Protein 4NOC (pdb70)

Radius of gyration: 31.28 Å; Cα contacts (8 Å, |Δi|>4): 1002; chains: 4; bounding box: 80×84×79 Å

InterPro domains:
  IPR000644 CBS domain [PF00571] (6-56)
  IPR000644 CBS domain [PF00571] (98-145)
  IPR000644 CBS domain [PS51371] (6-66)
  IPR000644 CBS domain [PS51371] (94-148)
  IPR000644 CBS domain [SM00116] (9-57)
  IPR000644 CBS domain [SM00116] (98-145)
  IPR04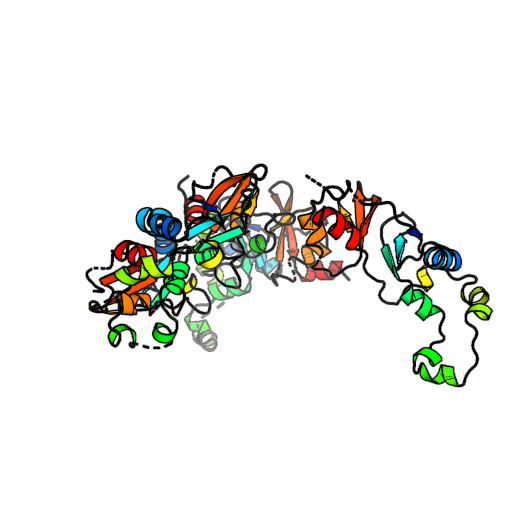6342 CBS domain superfamily [G3DSA:3.10.580.10] (1-148)
  IPR046342 CBS domain superfamily [SSF54631] (4-145)
  IPR051257 Diverse Function CBS-Domain-Containing Protein [PTHR43080] (2-146)

Sequence (564 aa):
HGEQAEQFPVVGLDSDAREAVELLASRRLPGLIVVDEKGSPHSVLPASQVVRFLVPSYVQDSLARVIDESLADQVADKLAGVTVRKLLPSQPAELPVVKHDDTVLEVAAIARLRCPLVAVVKNKEIIGAITASRLLELVVSPHHGEQAEQFPVVGLDSDAREAVELLASRRLPGLIVVDEKGSPHSVLPASQVVRFLVPSYVQDDPSLARVIDESLADQVADKLAGVTVRKLLPSQPAELPVVKHDDTVLEVAAIARLRCPLVAVVKIIGAITASRLLELVVAHGEQAEQFPVVGLDSDAREAVELLASRRLPGLIVVDEKGSPHSVLPASQVVRFLVPSYVQDDPSLARVIDESLADQVADKLAGVTVRKLLPSQPAELPVVKHDDTVLEVAAIARLRCPLVAVVKNKEIIGAITASRLLELVVSHGEQAEQFPVVGLDSDAREAVELLASRRLPGLIVVDEKGSPHSVLPASQVVRFLVPSYVQDDPSLARVIADQVADKLAGVTVRKLLPSQPAELPVVKHDDTVLEVAAIARLRCPLVAVVKNKEIIGAITASRLLELVV

CATH classification: 3.10.580.10

Solvent-accessible surface area: 29250 Å² total

B-factor: mean 51.96, std 18.09, range [19.16, 131.4]

Structure (mmCIF, N/CA/C/O backbone):
data_4NOC
#
_entry.id   4NOC
#
_cell.length_a   99.434
_cell.length_b   99.434
_cell.length_c   260.582
_cell.angle_alpha   90.00
_cell.angle_beta   90.00
_cell.angle_gamma   90.00
#
_symmetry.space_group_name_H-M   'I 41 2 2'
#
loop_
_entity.id
_entity.type
_entity.pdbx_description
1 polymer 'Putative signal transduction protein with CBS domains'
2 non-polymer 'SULFATE ION'
3 water water
#
loop_
_atom_site.group_PDB
_atom_site.id
_atom_site.type_symbol
_atom_site.label_atom_id
_atom_site.label_alt_id
_atom_site.label_comp_id
_atom_site.label_asym_id
_atom_site.label_entity_id
_atom_site.label_seq_id
_atom_site.pdbx_PDB_ins_code
_atom_site.Cartn_x
_atom_site.Cartn_y
_atom_site.Cartn_z
_atom_site.occupancy
_atom_site.B_iso_or_equiv
_atom_site.auth_seq_id
_atom_site.auth_comp_id
_atom_site.auth_asym_id
_atom_site.auth_atom_id
_atom_site.pdbx_PDB_model_num
ATOM 9 N N . HIS A 1 5 ? -30.722 -18.243 36.304 1.00 43.10 2 HIS A N 1
ATOM 10 C CA . HIS A 1 5 ? -31.046 -16.838 36.500 1.00 40.53 2 HIS A CA 1
ATOM 11 C C . HIS A 1 5 ? -30.982 -16.458 37.969 1.00 36.42 2 HIS A C 1
ATOM 12 O O . HIS A 1 5 ? -30.766 -17.317 38.819 1.00 36.77 2 HIS A O 1
ATOM 19 N N . GLY A 1 6 ? -31.146 -15.167 38.264 1.00 35.59 3 GLY A N 1
ATOM 20 C CA . GLY A 1 6 ? -31.109 -14.676 39.637 1.00 31.05 3 GLY A CA 1
ATOM 21 C C . GLY A 1 6 ? -31.999 -15.489 40.565 1.00 37.37 3 GLY A C 1
ATOM 22 O O . GLY A 1 6 ? -31.633 -15.766 41.707 1.00 32.31 3 GLY A O 1
ATOM 23 N N . GLU A 1 7 ? -33.160 -15.895 40.057 1.00 31.99 4 GLU A N 1
ATOM 24 C CA . GLU A 1 7 ? -34.092 -16.728 40.813 1.00 42.93 4 GLU A CA 1
ATOM 25 C C . GLU A 1 7 ? -33.464 -18.029 41.317 1.00 39.22 4 GLU A C 1
ATOM 26 O O . GLU A 1 7 ? -33.595 -18.376 42.485 1.00 39.62 4 GLU A O 1
ATOM 32 N N . GLN A 1 8 ? -32.790 -18.753 40.436 1.00 39.75 5 GLN A N 1
ATOM 33 C CA . GLN A 1 8 ? -32.142 -19.994 40.831 1.00 37.43 5 GLN A CA 1
ATOM 34 C C . GLN A 1 8 ? -30.889 -19.745 41.665 1.00 41.16 5 GLN A C 1
ATOM 35 O O . GLN A 1 8 ? -30.544 -20.574 42.501 1.00 41.82 5 GLN A O 1
ATOM 49 N N . ALA A 1 10 ? -30.441 -17.339 43.907 1.00 30.45 7 ALA A N 1
ATOM 50 C CA . ALA A 1 10 ? -30.744 -16.800 45.228 1.00 32.16 7 ALA A CA 1
ATOM 51 C C . ALA A 1 10 ? -30.884 -17.900 46.260 1.00 34.31 7 ALA A C 1
ATOM 52 O O . ALA A 1 10 ? -31.287 -19.021 45.944 1.00 32.56 7 ALA A O 1
ATOM 54 N N . GLU A 1 11 ? -30.559 -17.561 47.500 1.00 29.77 8 GLU A N 1
ATOM 55 C CA . GLU A 1 11 ? -30.811 -18.441 48.628 1.00 34.74 8 GLU A CA 1
ATOM 56 C C . GLU A 1 11 ? -31.708 -17.732 49.630 1.00 34.41 8 GLU A C 1
ATOM 57 O O . GLU A 1 11 ? -31.771 -16.499 49.650 1.00 28.73 8 GLU A O 1
ATOM 63 N N . GLN A 1 12 ? -32.407 -18.513 50.448 1.00 36.12 9 GLN A N 1
ATOM 64 C CA . GLN A 1 12 ? -33.299 -17.965 51.454 1.00 36.91 9 GLN A CA 1
ATOM 65 C C . GLN A 1 12 ? -32.473 -17.174 52.450 1.00 40.32 9 GLN A C 1
ATOM 66 O O . GLN A 1 12 ? -31.408 -17.635 52.853 1.00 37.40 9 GLN A O 1
ATOM 72 N N . PHE A 1 13 ? -32.960 -16.000 52.844 1.00 31.29 10 PHE A N 1
ATOM 73 C CA . PHE A 1 13 ? -32.221 -15.107 53.731 1.00 44.53 10 PHE A CA 1
ATOM 74 C C . PHE A 1 13 ? -33.238 -14.473 54.678 1.00 43.26 10 PHE A C 1
ATOM 75 O O . PHE A 1 13 ? -34.284 -14.010 54.236 1.00 43.67 10 PHE A O 1
ATOM 83 N N . PRO A 1 14 ? -32.957 -14.452 55.988 1.00 46.41 11 PRO A N 1
ATOM 84 C CA . PRO A 1 14 ? -34.003 -13.891 56.856 1.00 37.37 11 PRO A CA 1
ATOM 85 C C . PRO A 1 14 ? -34.189 -12.381 56.704 1.00 39.67 11 PRO A C 1
ATOM 86 O O . PRO A 1 14 ? -33.250 -11.596 56.483 1.00 40.09 11 PRO A O 1
ATOM 90 N N . VAL A 1 15 ? -35.450 -12.000 56.823 1.00 34.50 12 VAL A N 1
ATOM 91 C CA . VAL A 1 15 ? -35.916 -10.657 56.557 1.00 38.40 12 VAL A CA 1
ATOM 92 C C . VAL A 1 15 ? -36.600 -10.164 57.827 1.00 39.93 12 VAL A C 1
ATOM 93 O O . VAL A 1 15 ? -37.235 -10.960 58.537 1.00 41.25 12 VAL A O 1
ATOM 97 N N . VAL A 1 16 ? -36.443 -8.878 58.147 1.00 33.03 13 VAL A N 1
ATOM 98 C CA . VAL A 1 16 ? -37.207 -8.272 59.242 1.00 28.81 13 VAL A CA 1
ATOM 99 C C . VAL A 1 16 ? -37.782 -6.923 58.824 1.00 32.79 13 VAL A C 1
ATOM 100 O O . VAL A 1 16 ? -37.211 -6.239 57.960 1.00 35.18 13 VAL A O 1
ATOM 104 N N . GLY A 1 17 ? -38.903 -6.541 59.438 1.00 31.62 14 GLY A N 1
ATOM 105 C CA . GLY A 1 17 ? -39.528 -5.262 59.151 1.00 33.63 14 GLY A CA 1
ATOM 106 C C . GLY A 1 17 ? -38.829 -4.094 59.830 1.00 35.28 14 GLY A C 1
ATOM 107 O O . GLY A 1 17 ? -38.300 -4.212 60.939 1.00 33.94 14 GLY A O 1
ATOM 108 N N . LEU A 1 18 ? -38.817 -2.963 59.141 1.00 35.11 15 LEU A N 1
ATOM 109 C CA . LEU A 1 18 ? -38.297 -1.707 59.667 1.00 38.77 15 LEU A CA 1
ATOM 110 C C . LEU A 1 18 ? -38.903 -1.342 61.036 1.00 43.78 15 LEU A C 1
ATOM 111 O O . LEU A 1 18 ? -38.210 -0.837 61.929 1.00 47.75 15 LEU A O 1
ATOM 116 N N . ASP A 1 19 ? -40.191 -1.604 61.215 1.00 39.84 16 ASP A N 1
ATOM 117 C CA . ASP A 1 19 ? -40.830 -1.284 62.486 1.00 42.29 16 ASP A CA 1
ATOM 118 C C . ASP A 1 19 ? -40.874 -2.457 63.472 1.00 41.10 16 ASP A C 1
ATOM 119 O O . ASP A 1 19 ? -41.494 -2.364 64.519 1.00 43.50 16 ASP A O 1
ATOM 124 N N . SER A 1 20 ? -40.206 -3.554 63.148 1.00 37.94 17 SER A N 1
ATOM 125 C CA . SER A 1 20 ? -40.197 -4.697 64.054 1.00 42.47 17 SER A CA 1
ATOM 126 C C . SER A 1 20 ? -39.201 -4.529 65.221 1.00 42.51 17 SER A C 1
ATOM 127 O O . SER A 1 20 ? -38.324 -3.658 65.205 1.00 43.28 17 SER A O 1
ATOM 130 N N . ASP A 1 21 ? -39.369 -5.359 66.238 1.00 37.04 18 ASP A N 1
ATOM 131 C CA . ASP A 1 21 ? -38.648 -5.223 67.493 1.00 37.56 18 ASP A CA 1
ATOM 132 C C . ASP A 1 21 ? -37.125 -5.407 67.358 1.00 40.59 18 ASP A C 1
ATOM 133 O O . ASP A 1 21 ? -36.655 -6.396 66.807 1.00 33.19 18 ASP A O 1
ATOM 138 N N . ALA A 1 22 ? -36.361 -4.448 67.876 1.00 40.73 19 ALA A N 1
ATOM 139 C CA . ALA A 1 22 ? -34.897 -4.521 67.821 1.00 39.67 19 ALA A CA 1
ATOM 140 C C . ALA A 1 22 ? -34.335 -5.771 68.499 1.00 36.84 19 ALA A C 1
ATOM 141 O O . ALA A 1 22 ? -33.484 -6.453 67.921 1.00 32.79 19 ALA A O 1
ATOM 143 N N . ARG A 1 23 ? -34.794 -6.054 69.719 1.00 36.13 20 ARG A N 1
ATOM 144 C CA . ARG A 1 23 ? -34.303 -7.206 70.476 1.00 36.38 20 ARG A CA 1
ATOM 145 C C . ARG A 1 23 ? -34.452 -8.483 69.660 1.00 34.92 20 ARG A C 1
ATOM 146 O O . ARG A 1 23 ? -33.494 -9.234 69.492 1.00 40.26 20 ARG A O 1
ATOM 152 N N . GLU A 1 24 ? -35.647 -8.694 69.114 1.00 34.16 21 GLU A N 1
ATOM 153 C CA . GLU A 1 24 ? -35.924 -9.860 68.297 1.00 32.89 21 GLU A CA 1
ATOM 154 C C . GLU A 1 24 ? -34.957 -10.018 67.119 1.00 32.67 21 GLU A C 1
ATOM 155 O O . GLU A 1 24 ? -34.492 -11.126 66.826 1.00 35.37 21 GLU A O 1
ATOM 161 N N . ALA A 1 25 ? -34.661 -8.916 66.444 1.00 34.60 22 ALA A N 1
ATOM 162 C CA . ALA A 1 25 ? -33.717 -8.944 65.327 1.00 35.46 22 ALA A CA 1
ATOM 163 C C . ALA A 1 25 ? -32.322 -9.359 65.815 1.00 41.84 22 ALA A C 1
ATOM 164 O O . ALA A 1 25 ? -31.630 -10.135 65.147 1.00 29.35 22 ALA A O 1
ATOM 166 N N . VAL A 1 26 ? -31.915 -8.851 66.981 1.00 30.90 23 VAL A N 1
ATOM 167 C CA . VAL A 1 26 ? -30.621 -9.227 67.525 1.00 43.23 23 VAL A CA 1
ATOM 168 C C . VAL A 1 26 ? -30.590 -10.719 67.894 1.00 42.85 23 VAL A C 1
ATOM 169 O O . VAL A 1 26 ? -29.583 -11.401 67.657 1.00 38.86 23 VAL A O 1
ATOM 173 N N . GLU A 1 27 ? -31.690 -11.230 68.451 1.00 39.82 24 GLU A N 1
ATOM 174 C CA . GLU A 1 27 ? -31.797 -12.660 68.733 1.00 33.67 24 GLU A CA 1
ATOM 175 C C . GLU A 1 27 ? -31.584 -13.465 67.456 1.00 32.75 24 GLU A C 1
ATOM 176 O O . GLU A 1 27 ? -30.922 -14.511 67.462 1.00 34.04 24 GLU A O 1
ATOM 182 N N . LEU A 1 28 ? -32.120 -12.969 66.345 1.00 31.31 25 LEU A N 1
ATOM 183 C CA . LEU A 1 28 ? -31.967 -13.668 65.079 1.00 34.10 25 LEU A CA 1
ATOM 184 C C . LEU A 1 28 ? -30.523 -13.575 64.574 1.00 39.10 25 LEU A C 1
ATOM 185 O O . LEU A 1 28 ? -29.942 -14.582 64.140 1.00 35.33 25 LEU A O 1
ATOM 190 N N . LEU A 1 29 ? -29.944 -12.377 64.621 1.00 34.34 26 LEU A N 1
ATOM 191 C CA . LEU A 1 29 ? -28.567 -12.201 64.172 1.00 38.97 26 LEU A CA 1
ATOM 192 C C . LEU A 1 29 ? -27.628 -13.127 64.930 1.00 43.52 26 LEU A C 1
ATOM 193 O O . LEU A 1 29 ? -26.686 -13.683 64.362 1.00 43.50 26 LEU A O 1
ATOM 198 N N . ALA A 1 30 ? -27.913 -13.300 66.214 1.00 35.55 27 ALA A N 1
ATOM 199 C CA . ALA A 1 30 ? -27.044 -14.048 67.093 1.00 46.21 27 ALA A CA 1
ATOM 200 C C . ALA A 1 30 ? -27.187 -15.550 66.874 1.00 56.01 27 ALA A C 1
ATOM 201 O O . ALA A 1 30 ? -26.187 -16.272 66.789 1.00 65.06 27 ALA A O 1
ATOM 203 N N . SER A 1 31 ? -28.430 -16.017 66.785 1.00 56.42 28 SER A N 1
ATOM 204 C CA . SER A 1 31 ? -28.705 -17.450 66.727 1.00 65.81 28 SER A CA 1
ATOM 205 C C . SER A 1 31 ? -28.350 -18.029 65.376 1.00 61.86 28 SER A C 1
ATOM 206 O O . SER A 1 31 ? -27.562 -18.970 65.277 1.00 68.31 28 SER A O 1
ATOM 209 N N . ARG A 1 32 ? -28.931 -17.453 64.333 1.00 70.96 29 ARG A N 1
ATOM 210 C CA . ARG A 1 32 ? -28.649 -17.882 62.973 1.00 73.27 29 ARG A CA 1
ATOM 211 C C . ARG A 1 32 ? -27.192 -17.600 62.569 1.00 72.45 29 ARG A C 1
ATOM 212 O O . ARG A 1 32 ? -26.736 -18.059 61.518 1.00 73.15 29 ARG A O 1
ATOM 214 N N . ARG A 1 33 ? -26.474 -16.855 63.411 1.00 67.87 30 ARG A N 1
ATOM 215 C CA . ARG A 1 33 ? -25.068 -16.526 63.178 1.00 67.39 30 ARG A CA 1
ATOM 216 C C . ARG A 1 33 ? -24.863 -15.847 61.824 1.00 66.54 30 ARG A C 1
ATOM 217 O O . ARG A 1 33 ? -24.062 -16.286 60.999 1.00 68.73 30 ARG A O 1
ATOM 225 N N . LEU A 1 34 ? -25.590 -14.753 61.625 1.00 67.43 31 LEU A N 1
ATOM 226 C CA . LEU A 1 34 ? -25.619 -14.058 60.347 1.00 68.36 31 LEU A CA 1
ATOM 227 C C . LEU A 1 34 ? -24.802 -12.774 60.316 1.00 64.16 31 LEU A C 1
ATOM 228 O O . LEU A 1 34 ? -24.798 -11.997 61.281 1.00 59.30 31 LEU A O 1
ATOM 233 N N . PRO A 1 35 ? -24.139 -12.530 59.175 1.00 60.32 32 PRO A N 1
ATOM 234 C CA . PRO A 1 35 ? -23.433 -11.268 58.957 1.00 60.01 32 PRO A CA 1
ATOM 235 C C . PRO A 1 35 ? -24.441 -10.118 58.931 1.00 55.25 32 PRO A C 1
ATOM 236 O O . PRO A 1 35 ? -24.094 -9.015 59.364 1.00 52.96 32 PRO A O 1
ATOM 240 N N . GLY A 1 36 ? -25.663 -10.382 58.448 1.00 51.99 33 GLY A N 1
ATOM 241 C CA . GLY A 1 36 ? -26.694 -9.359 58.343 1.00 39.24 33 GLY A CA 1
ATOM 242 C C . GLY A 1 36 ? -28.120 -9.841 58.119 1.00 39.03 33 GLY A C 1
ATOM 243 O O . GLY A 1 36 ? -28.365 -10.981 57.726 1.00 41.64 33 GLY A O 1
ATOM 244 N N . LEU A 1 37 ? -29.074 -8.956 58.391 1.00 38.68 34 LEU A N 1
ATOM 245 C CA . LEU A 1 37 ? -30.480 -9.216 58.113 1.00 36.51 34 LEU A CA 1
ATOM 246 C C . LEU A 1 37 ? -30.904 -8.337 56.946 1.00 33.50 34 LEU A C 1
ATOM 247 O O . LEU A 1 37 ? -30.435 -7.206 56.829 1.00 36.12 34 LEU A O 1
ATOM 252 N N . ILE A 1 38 ? -31.776 -8.844 56.079 1.00 31.65 35 ILE A N 1
ATOM 253 C CA . ILE A 1 38 ? -32.406 -7.977 55.085 1.00 33.51 35 ILE A CA 1
ATOM 254 C C . ILE A 1 38 ? -33.587 -7.240 55.720 1.00 34.46 35 ILE A C 1
ATOM 255 O O . ILE A 1 38 ? -34.495 -7.854 56.276 1.00 36.36 35 ILE A O 1
ATOM 260 N N . VAL A 1 39 ? -33.555 -5.916 55.659 1.00 30.85 36 VAL A N 1
ATOM 261 C CA . VAL A 1 39 ? -34.601 -5.124 56.271 1.00 29.82 36 VAL A CA 1
ATOM 262 C C . VAL A 1 39 ? -35.580 -4.695 55.189 1.00 45.64 36 VAL A C 1
ATOM 263 O O . VAL A 1 39 ? -35.159 -4.196 54.141 1.00 3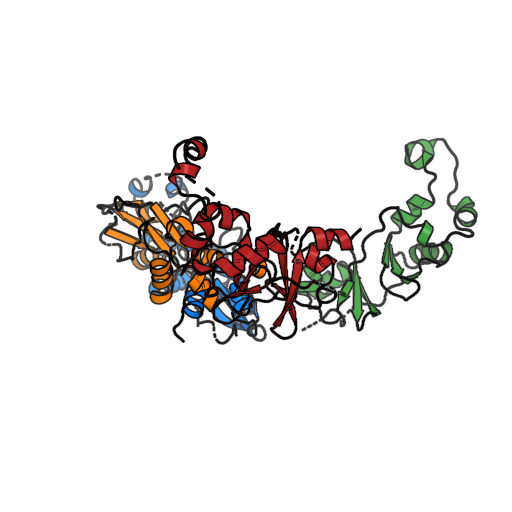1.87 36 VAL A O 1
ATOM 267 N N . VAL A 1 40 ? -36.873 -4.885 55.427 1.00 32.69 37 VAL A N 1
ATOM 268 C CA . VAL A 1 40 ? -37.866 -4.381 54.493 1.00 36.83 37 VAL A CA 1
ATOM 269 C C . VAL A 1 40 ? -38.790 -3.357 55.154 1.00 44.04 37 VAL A C 1
ATOM 270 O O . VAL A 1 40 ? -38.821 -3.238 56.387 1.00 40.59 37 VAL A O 1
ATOM 274 N N . ASP A 1 41 ? -39.547 -2.616 54.344 1.00 49.21 38 ASP A N 1
ATOM 275 C CA . ASP A 1 41 ? -40.533 -1.706 54.917 1.00 48.92 38 ASP A CA 1
ATOM 276 C C . ASP A 1 41 ? -41.868 -2.417 55.130 1.00 53.31 38 ASP A C 1
ATOM 277 O O . ASP A 1 41 ? -41.983 -3.609 54.831 1.00 52.29 38 ASP A O 1
ATOM 282 N N . GLU A 1 42 ? -42.865 -1.685 55.629 1.00 57.25 39 GLU A N 1
ATOM 283 C CA . GLU A 1 42 ? -44.161 -2.259 55.986 1.00 60.92 39 GLU A CA 1
ATOM 284 C C . GLU A 1 42 ? -44.840 -3.076 54.879 1.00 63.15 39 GLU A C 1
ATOM 285 O O . GLU A 1 42 ? -45.517 -4.070 55.161 1.00 64.12 39 GLU A O 1
ATOM 287 N N . LYS A 1 43 ? -44.677 -2.660 53.626 1.00 60.00 40 LYS A N 1
ATOM 288 C CA . LYS A 1 43 ? -45.336 -3.367 52.530 1.00 59.96 40 LYS A CA 1
ATOM 289 C C . LYS A 1 43 ? -44.466 -4.459 51.909 1.00 53.68 40 LYS A C 1
ATOM 290 O O . LYS A 1 43 ? -44.874 -5.111 50.948 1.00 54.91 40 LYS A O 1
ATOM 296 N N . GLY A 1 44 ? -43.267 -4.645 52.452 1.00 52.57 41 GLY A N 1
ATOM 297 C CA . GLY A 1 44 ? -42.410 -5.741 52.040 1.00 54.67 41 GLY A CA 1
ATOM 298 C C . GLY A 1 44 ? -41.301 -5.407 51.056 1.00 53.67 41 GLY A C 1
ATOM 299 O O . GLY A 1 44 ? -40.592 -6.311 50.595 1.00 55.33 41 GLY A O 1
ATOM 300 N N . SER A 1 45 ? -41.133 -4.130 50.720 1.00 52.04 42 SER A N 1
ATOM 301 C CA . SER A 1 45 ? -40.086 -3.773 49.762 1.00 53.92 42 SER A CA 1
ATOM 302 C C . SER A 1 45 ? -38.713 -3.642 50.420 1.00 47.66 42 SER A C 1
ATOM 303 O O . SER A 1 45 ? -38.583 -3.101 51.528 1.00 39.49 42 SER A O 1
ATOM 306 N N . PRO A 1 46 ? -37.691 -4.179 49.743 1.00 44.09 43 PRO A N 1
ATOM 307 C CA . PRO A 1 46 ? -36.297 -4.122 50.177 1.00 41.27 43 PRO A CA 1
ATOM 308 C C . PRO A 1 46 ? -35.961 -2.691 50.542 1.00 44.13 43 PRO A C 1
ATOM 309 O O . PRO A 1 46 ? -36.420 -1.751 49.877 1.00 45.96 43 PRO A O 1
ATOM 313 N N . HIS A 1 47 ? -35.191 -2.523 51.607 1.00 40.28 44 HIS A N 1
ATOM 314 C CA . HIS A 1 47 ? -34.924 -1.196 52.143 1.00 46.44 44 HIS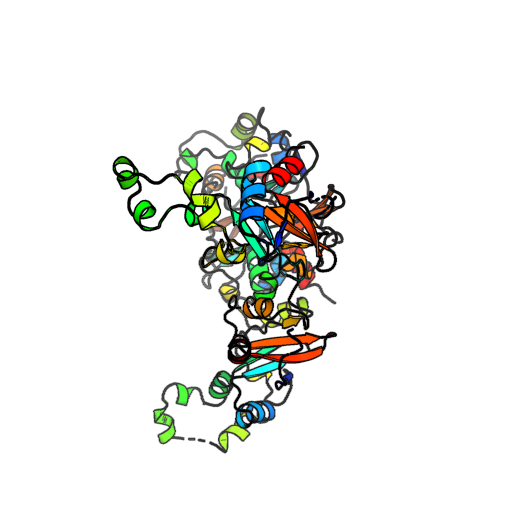 A CA 1
ATOM 315 C C . HIS A 1 47 ? -33.423 -1.102 52.399 1.00 45.53 44 HIS A C 1
ATOM 316 O O . HIS A 1 47 ? -32.728 -0.243 51.837 1.00 47.99 44 HIS A O 1
ATOM 323 N N . SER A 1 48 ? -32.913 -2.043 53.183 1.00 38.85 45 SER A N 1
ATOM 324 C CA . SER A 1 48 ? -31.537 -1.972 53.618 1.00 38.80 45 SER A CA 1
ATOM 325 C C . SER A 1 48 ? -31.077 -3.328 54.145 1.00 35.67 45 SER A C 1
ATOM 326 O O . SER A 1 48 ? -31.862 -4.275 54.244 1.00 39.59 45 SER A O 1
ATOM 329 N N . VAL A 1 49 ? -29.798 -3.415 54.480 1.00 32.66 46 VAL A N 1
ATOM 330 C CA . VAL A 1 49 ? -29.261 -4.583 55.167 1.00 38.08 46 VAL A CA 1
ATOM 331 C C . VAL A 1 49 ? -28.895 -4.111 56.562 1.00 42.90 46 VAL A C 1
ATOM 332 O O . VAL A 1 49 ? -28.419 -2.981 56.709 1.00 46.34 46 VAL A O 1
ATOM 336 N N . LEU A 1 50 ? -29.129 -4.951 57.574 1.00 40.57 47 LEU A N 1
ATOM 337 C CA . LEU A 1 50 ? -28.678 -4.671 58.934 1.00 34.78 47 LEU A CA 1
ATOM 338 C C . LEU A 1 50 ? -27.551 -5.639 59.292 1.00 37.55 47 LEU A C 1
ATOM 339 O O . LEU A 1 50 ? -27.799 -6.787 59.679 1.00 37.22 47 LEU A O 1
ATOM 344 N N . PRO A 1 51 ? -26.299 -5.187 59.148 1.00 37.04 48 PRO A N 1
ATOM 345 C CA . PRO A 1 51 ? -25.164 -6.051 59.515 1.00 39.60 48 PRO A CA 1
ATOM 346 C C . PRO A 1 51 ? -25.036 -6.202 61.035 1.00 42.49 48 PRO A C 1
ATOM 347 O O . PRO A 1 51 ? -25.324 -5.244 61.755 1.00 41.54 48 PRO A O 1
ATOM 351 N N . ALA A 1 52 ? -24.641 -7.383 61.512 1.00 39.01 49 ALA A N 1
ATOM 352 C CA . ALA A 1 52 ? -24.395 -7.582 62.941 1.00 39.94 49 ALA A CA 1
ATOM 353 C C . ALA A 1 52 ? -23.441 -6.524 63.492 1.00 37.60 49 ALA A C 1
ATOM 354 O O . ALA A 1 52 ? -23.629 -6.041 64.605 1.00 34.46 49 ALA A O 1
ATOM 356 N N . SER A 1 53 ? -22.433 -6.166 62.704 1.00 36.01 50 SER A N 1
ATOM 357 C CA . SER A 1 53 ? -21.436 -5.193 63.128 1.00 40.53 50 SER A CA 1
ATOM 358 C C . SER A 1 53 ? -22.066 -3.845 63.473 1.00 40.73 50 SER A C 1
ATOM 359 O O . SER A 1 53 ? -21.605 -3.165 64.392 1.00 37.37 50 SER A O 1
ATOM 362 N N . GLN A 1 54 ? -23.142 -3.481 62.773 1.00 43.58 51 GLN A N 1
ATOM 363 C CA . GLN A 1 54 ? -23.852 -2.219 63.030 1.00 39.94 51 GLN A CA 1
ATOM 364 C C . GLN A 1 54 ? -24.639 -2.295 64.334 1.00 43.39 51 GLN A C 1
ATOM 365 O O . GLN A 1 54 ? -24.823 -1.288 65.044 1.00 44.17 51 GLN A O 1
ATOM 371 N N . VAL A 1 55 ? -25.079 -3.504 64.662 1.00 40.75 52 VAL A N 1
ATOM 372 C CA . VAL A 1 55 ? -25.761 -3.734 65.928 1.00 42.50 52 VAL A CA 1
ATOM 373 C C . VAL A 1 55 ? -24.754 -3.581 67.071 1.00 40.49 52 VAL A C 1
ATOM 374 O O . VAL A 1 55 ? -25.046 -2.978 68.113 1.00 39.90 52 VAL A O 1
ATOM 378 N N . VAL A 1 56 ? -23.552 -4.103 66.851 1.00 41.60 53 VAL A N 1
ATOM 379 C CA . VAL A 1 56 ? -22.471 -3.930 67.806 1.00 44.31 53 VAL A CA 1
ATOM 380 C C . VAL A 1 56 ? -22.153 -2.446 67.984 1.00 40.40 53 VAL A C 1
ATOM 381 O O . VAL A 1 56 ? -21.987 -1.992 69.101 1.00 41.73 53 VAL A O 1
ATOM 385 N N . ARG A 1 57 ? -22.092 -1.696 66.886 1.00 41.93 54 ARG A N 1
ATOM 386 C CA . ARG A 1 57 ? -21.844 -0.257 66.970 1.00 48.81 54 ARG A CA 1
ATOM 387 C C . ARG A 1 57 ? -22.921 0.410 67.815 1.00 47.25 54 ARG A C 1
ATOM 388 O O . ARG A 1 57 ? -22.617 1.233 68.679 1.00 46.05 54 ARG A O 1
ATOM 396 N N . PHE A 1 58 ? -24.169 0.009 67.586 1.00 44.82 55 PHE A N 1
ATOM 397 C CA . PHE A 1 58 ? -25.307 0.590 68.281 1.00 39.04 55 PHE A CA 1
ATOM 398 C C . PHE A 1 58 ? -25.247 0.342 69.773 1.00 41.52 55 PHE A C 1
ATOM 399 O O . PHE A 1 58 ? -25.707 1.164 70.543 1.00 44.06 55 PHE A O 1
ATOM 407 N N . LEU A 1 59 ? -24.716 -0.809 70.173 1.00 45.90 56 LEU A N 1
ATOM 408 C CA . LEU A 1 59 ? -24.733 -1.211 71.576 1.00 44.18 56 LEU A CA 1
ATOM 409 C C . LEU A 1 59 ? -23.582 -0.609 72.377 1.00 47.61 56 LEU A C 1
ATOM 410 O O . LEU A 1 59 ? -23.706 -0.405 73.580 1.00 50.80 56 LEU A O 1
ATOM 415 N N . VAL A 1 60 ? -22.466 -0.322 71.717 1.00 44.97 57 VAL A N 1
ATOM 416 C CA . VAL A 1 60 ? -21.314 0.214 72.420 1.00 47.97 57 VAL A CA 1
ATOM 417 C C . VAL A 1 60 ? -21.301 1.738 72.374 1.00 49.72 57 VAL A C 1
ATOM 418 O O . VAL A 1 60 ? -21.164 2.333 71.299 1.00 50.59 57 VAL A O 1
ATOM 422 N N . PRO A 1 61 ? -21.418 2.373 73.547 1.00 52.20 58 PRO A N 1
ATOM 423 C CA . PRO A 1 61 ? -21.486 3.836 73.591 1.00 54.54 58 PRO A CA 1
ATOM 424 C C . PRO A 1 61 ? -20.240 4.443 72.964 1.00 56.41 58 PRO A C 1
ATOM 425 O O . PRO A 1 61 ? -19.202 3.787 72.891 1.00 57.80 58 PRO A O 1
ATOM 429 N N . SER A 1 62 ? -20.347 5.686 72.515 1.00 67.30 59 SER A N 1
ATOM 430 C CA . SER A 1 62 ? -19.251 6.339 71.812 1.00 75.06 59 SER A CA 1
ATOM 431 C C . SER A 1 62 ? -18.049 6.650 72.703 1.00 78.91 59 SER A C 1
ATOM 432 O O . SER A 1 62 ? -16.914 6.644 72.225 1.00 84.06 59 SER A O 1
ATOM 435 N N . TYR A 1 63 ? -18.296 6.926 73.984 1.00 75.56 60 TYR A N 1
ATOM 436 C CA . TYR A 1 63 ? -17.208 7.216 74.929 1.00 69.95 60 TYR A CA 1
ATOM 437 C C . TYR A 1 63 ? -16.366 5.974 75.208 1.00 80.41 60 TYR A C 1
ATOM 438 O O . TYR A 1 63 ? -15.254 6.063 75.739 1.00 85.66 60 TYR A O 1
ATOM 447 N N . VAL A 1 64 ? -16.907 4.815 74.851 1.00 73.97 61 VAL A N 1
ATOM 448 C CA . VAL A 1 64 ? -16.124 3.590 74.859 1.00 76.17 61 VAL A CA 1
ATOM 449 C C . VAL A 1 64 ? -15.489 3.395 73.478 1.00 79.32 61 VAL A C 1
ATOM 450 O O . VAL A 1 64 ? -14.413 2.800 73.355 1.00 77.64 61 VAL A O 1
ATOM 454 N N . GLN A 1 65 ? -16.149 3.919 72.446 1.00 85.13 62 GLN A N 1
ATOM 455 C CA . GLN A 1 65 ? -15.561 3.940 71.111 1.00 92.71 62 GLN A CA 1
ATOM 456 C C . GLN A 1 65 ? -14.370 4.890 71.114 1.00 100.40 62 GLN A C 1
ATOM 457 O O . GLN A 1 65 ? -13.231 4.458 70.947 1.00 105.99 62 GLN A O 1
ATOM 463 N N . ASP A 1 66 ? -14.637 6.178 71.323 1.00 100.26 63 ASP A N 1
ATOM 464 C CA . ASP A 1 66 ? -13.575 7.181 71.423 1.00 99.85 63 ASP A CA 1
ATOM 465 C C . ASP A 1 66 ? -12.894 7.143 72.789 1.00 94.22 63 ASP A C 1
ATOM 466 O O . ASP A 1 66 ? -12.497 6.081 73.272 1.00 88.50 63 ASP A O 1
ATOM 471 N N . SER A 1 69 ? -10.864 1.690 76.125 1.00 79.29 66 SER A N 1
ATOM 472 C CA . SER A 1 69 ? -10.071 1.407 77.316 1.00 85.99 66 SER A CA 1
ATOM 473 C C . SER A 1 69 ? -10.827 1.893 78.542 1.00 92.56 66 SER A C 1
ATOM 474 O O . SER A 1 69 ? -10.622 1.402 79.657 1.00 92.34 66 SER A O 1
ATOM 476 N N . LEU A 1 70 ? -11.704 2.869 78.318 1.00 93.55 67 LEU A N 1
ATOM 477 C CA . LEU A 1 70 ? -12.688 3.278 79.311 1.00 91.82 67 LEU A CA 1
ATOM 478 C C . LEU A 1 70 ? -13.661 2.113 79.523 1.00 86.72 67 LEU A C 1
ATOM 479 O O . LEU A 1 70 ? -14.364 2.043 80.538 1.00 76.20 67 LEU A O 1
ATOM 484 N N . ALA A 1 71 ? -13.677 1.195 78.555 1.00 81.61 68 ALA A N 1
ATOM 485 C CA . ALA A 1 71 ? -14.407 -0.062 78.671 1.00 81.01 68 ALA A CA 1
ATOM 486 C C . ALA A 1 71 ? -14.038 -0.764 79.967 1.00 89.70 68 ALA A C 1
ATOM 487 O O . ALA A 1 71 ? -14.907 -1.283 80.671 1.00 93.23 68 ALA A O 1
ATOM 489 N N . ARG A 1 72 ? -12.742 -0.761 80.275 1.00 93.93 69 ARG A N 1
ATOM 490 C CA . ARG A 1 72 ? -12.213 -1.449 81.447 1.00 93.15 69 ARG A CA 1
ATOM 491 C C . ARG A 1 72 ? -12.222 -0.585 82.707 1.00 93.49 69 ARG A C 1
ATOM 492 O O . ARG A 1 72 ? -11.825 -1.046 83.782 1.00 100.23 69 ARG A O 1
ATOM 494 N N . VAL A 1 73 ? -12.671 0.661 82.584 1.00 87.98 70 VAL A N 1
ATOM 495 C CA . VAL A 1 73 ? -12.689 1.560 83.738 1.00 91.70 70 VAL A CA 1
ATOM 496 C C . VAL A 1 73 ? -14.115 1.844 84.194 1.00 90.97 70 VAL A C 1
ATOM 497 O O . VAL A 1 73 ? -14.332 2.609 85.141 1.00 95.21 70 VAL A O 1
ATOM 499 N N . ILE A 1 74 ? -15.073 1.213 83.514 1.00 81.79 71 ILE A N 1
ATOM 500 C CA . ILE A 1 74 ? -16.501 1.358 83.806 1.00 88.29 71 ILE A CA 1
ATOM 501 C C . ILE A 1 74 ? -17.125 0.054 84.303 1.00 87.78 71 ILE A C 1
ATOM 502 O O . ILE A 1 74 ? -16.881 -1.016 83.737 1.00 89.14 71 ILE A O 1
ATOM 504 N N . ASP A 1 75 ? -17.949 0.160 85.344 1.00 90.56 72 ASP A N 1
ATOM 505 C CA . ASP A 1 75 ? -18.626 -0.991 85.946 1.00 91.85 72 ASP A CA 1
ATOM 506 C C . ASP A 1 75 ? -19.936 -1.297 85.223 1.00 89.38 72 ASP A C 1
ATOM 507 O O . ASP A 1 75 ? -20.983 -1.458 85.847 1.00 93.72 72 ASP A O 1
ATOM 512 N N . GLU A 1 76 ? -19.868 -1.374 83.902 1.00 85.87 73 GLU A N 1
ATOM 513 C CA . GLU A 1 76 ? -21.046 -1.631 83.097 1.00 87.00 73 GLU A CA 1
ATOM 514 C C . GLU A 1 76 ? -20.776 -2.818 82.186 1.00 87.14 73 GLU A C 1
ATOM 515 O O . GLU A 1 76 ? -19.840 -2.784 81.392 1.00 90.01 73 GLU A O 1
ATOM 517 N N . SER A 1 77 A -21.590 -3.867 82.306 1.00 84.39 74 SER A N 1
ATOM 518 C CA . SER A 1 77 A -21.456 -5.049 81.455 1.00 82.14 74 SER A CA 1
ATOM 519 C C . SER A 1 77 A -22.496 -5.042 80.338 1.00 85.79 74 SER A C 1
ATOM 520 O O . SER A 1 77 A -23.686 -4.815 80.590 1.00 89.95 74 SER A O 1
ATOM 522 N N . LEU A 1 78 ? -22.045 -5.298 79.111 1.00 80.00 75 LEU A N 1
ATOM 523 C CA . LEU A 1 78 ? -22.918 -5.270 77.941 1.00 77.05 75 LEU A CA 1
ATOM 524 C C . LEU A 1 78 ? -24.142 -6.182 78.091 1.00 74.61 75 LEU A C 1
ATOM 525 O O . LEU A 1 78 ? -25.267 -5.768 77.820 1.00 75.10 75 LEU A O 1
ATOM 530 N N . ALA A 1 79 ? -23.915 -7.411 78.545 1.00 71.30 76 ALA A N 1
ATOM 531 C CA . ALA A 1 79 ? -24.984 -8.399 78.694 1.00 69.38 76 ALA A CA 1
ATOM 532 C C . ALA A 1 79 ? -26.163 -7.850 79.480 1.00 76.26 76 ALA A C 1
ATOM 533 O O . ALA A 1 79 ? -27.326 -8.003 79.085 1.00 74.33 76 ALA A O 1
ATOM 535 N N . ASP A 1 80 ? -25.852 -7.220 80.606 1.00 82.99 77 ASP A N 1
ATOM 536 C CA . ASP A 1 80 ? -26.867 -6.567 81.407 1.00 88.67 77 ASP A CA 1
ATOM 537 C C . ASP A 1 80 ? -27.534 -5.466 80.570 1.00 86.92 77 ASP A C 1
ATOM 538 O O . ASP A 1 80 ? -28.743 -5.510 80.314 1.00 89.48 77 ASP A O 1
ATOM 543 N N . GLN A 1 81 ? -26.728 -4.511 80.109 1.00 79.80 78 GLN A N 1
ATOM 544 C CA . GLN A 1 81 ? -27.230 -3.325 79.416 1.00 73.67 78 GLN A CA 1
ATOM 545 C C . GLN A 1 81 ? -28.103 -3.605 78.183 1.00 69.41 78 GLN A C 1
ATOM 546 O O . GLN A 1 81 ? -29.097 -2.917 77.966 1.00 68.39 78 GLN A O 1
ATOM 548 N N . VAL A 1 82 ? -27.732 -4.617 77.398 1.00 68.60 79 VAL A N 1
ATOM 549 C CA . VAL A 1 82 ? -28.375 -4.917 76.110 1.00 61.24 79 VAL A CA 1
ATOM 550 C C . VAL A 1 82 ? -29.911 -4.841 76.095 1.00 63.65 79 VAL A C 1
ATOM 551 O O . VAL A 1 82 ? -30.504 -4.222 75.209 1.00 60.37 79 VAL A O 1
ATOM 555 N N . ALA A 1 83 ? -30.553 -5.463 77.075 1.00 71.39 80 ALA A N 1
ATOM 556 C CA . ALA A 1 83 ? -32.008 -5.471 77.125 1.00 72.30 80 ALA A CA 1
ATOM 557 C C . ALA A 1 83 ? -32.526 -4.062 77.365 1.00 72.09 80 ALA A C 1
ATOM 558 O O . ALA A 1 83 ? -33.489 -3.631 76.727 1.00 67.91 80 ALA A O 1
ATOM 560 N N . ASP A 1 84 ? -31.878 -3.349 78.286 1.00 73.39 81 ASP A N 1
ATOM 561 C CA . ASP A 1 84 ? -32.234 -1.960 78.580 1.00 74.30 81 ASP A CA 1
ATOM 562 C C . ASP A 1 84 ? -32.145 -1.038 77.352 1.00 64.90 81 ASP A C 1
ATOM 563 O O . ASP A 1 84 ? -33.053 -0.233 77.111 1.00 53.55 81 ASP A O 1
ATOM 565 N N . LYS A 1 85 ? -31.065 -1.166 76.582 1.00 52.99 82 LYS A N 1
ATOM 566 C CA . LYS A 1 85 ? -30.845 -0.320 75.414 1.00 53.59 82 LYS A CA 1
ATOM 567 C C . LYS A 1 85 ? -31.810 -0.597 74.241 1.00 54.76 82 LYS A C 1
ATOM 568 O O . LYS A 1 85 ? -32.053 0.286 73.417 1.00 58.21 82 LYS A O 1
ATOM 570 N N . LEU A 1 86 ? -32.363 -1.808 74.175 1.00 49.96 83 LEU A N 1
ATOM 571 C CA . LEU A 1 86 ? -33.198 -2.223 73.041 1.00 43.17 83 LEU A CA 1
ATOM 572 C C . LEU A 1 86 ? -34.709 -2.164 73.315 1.00 42.98 83 LEU A C 1
ATOM 573 O O . LEU A 1 86 ? -35.511 -2.256 72.392 1.00 47.25 83 LEU A O 1
ATOM 578 N N . ALA A 1 87 ? -35.101 -2.008 74.573 1.00 46.57 84 ALA A N 1
ATOM 579 C CA . ALA A 1 87 ? -36.519 -1.915 74.908 1.00 48.78 84 ALA A CA 1
ATOM 580 C C . ALA A 1 87 ? -37.202 -0.754 74.191 1.00 58.17 84 ALA A C 1
ATOM 581 O O . ALA A 1 87 ? -36.727 0.383 74.242 1.00 57.55 84 ALA A O 1
ATOM 583 N N . GLY A 1 88 ? -38.316 -1.045 73.525 1.00 54.99 85 GLY A N 1
ATOM 584 C CA . GLY A 1 88 ? -39.075 -0.024 72.825 1.00 47.60 85 GLY A CA 1
ATOM 585 C C . GLY A 1 88 ? -38.420 0.411 71.524 1.00 49.94 85 GLY A C 1
ATOM 586 O O . GLY A 1 88 ? -38.917 1.317 70.838 1.00 49.16 85 GLY A O 1
ATOM 587 N N . VAL A 1 89 ? -37.312 -0.241 71.175 1.00 41.54 86 VAL A N 1
ATOM 588 C CA . VAL A 1 89 ? -36.515 0.166 70.031 1.00 38.98 86 VAL A CA 1
ATOM 589 C C . VAL A 1 89 ? -36.824 -0.736 68.837 1.00 39.30 86 VAL A C 1
ATOM 590 O O . VAL A 1 89 ? -37.016 -1.940 69.001 1.00 35.31 86 VAL A O 1
ATOM 594 N N . THR A 1 90 ? -36.855 -0.152 67.639 1.00 34.57 87 THR A N 1
ATOM 595 C CA . THR A 1 90 ? -37.160 -0.890 66.426 1.00 34.46 87 THR A CA 1
ATOM 596 C C . THR A 1 90 ? -35.940 -0.977 65.542 1.00 33.71 87 THR A C 1
ATOM 597 O O . THR A 1 90 ? -34.976 -0.227 65.725 1.00 36.32 87 THR A O 1
ATOM 601 N N . VAL A 1 91 ? -36.002 -1.891 64.582 1.00 28.27 88 VAL A N 1
ATOM 602 C CA . VAL A 1 91 ? -34.940 -2.103 63.615 1.00 28.45 88 VAL A CA 1
ATOM 603 C C . VAL A 1 91 ? -34.529 -0.811 62.954 1.00 33.15 88 VAL A C 1
ATOM 604 O O . VAL A 1 91 ? -33.346 -0.579 62.725 1.00 39.61 88 VAL A O 1
ATOM 608 N N . ARG A 1 92 ? -35.510 0.052 62.703 1.00 34.82 89 ARG A N 1
ATOM 609 C CA . ARG A 1 92 ? -35.264 1.339 62.082 1.00 36.37 89 ARG A CA 1
ATOM 610 C C . ARG A 1 92 ? -34.198 2.142 62.837 1.00 37.92 89 ARG A C 1
ATOM 611 O O . ARG A 1 92 ? -33.352 2.784 62.221 1.00 40.29 89 ARG A O 1
ATOM 619 N N . LYS A 1 93 ? -34.252 2.107 64.169 1.00 39.15 90 LYS A N 1
ATOM 620 C CA . LYS A 1 93 ? -33.329 2.876 65.007 1.00 38.25 90 LYS A CA 1
ATOM 621 C C . LYS A 1 93 ? -31.934 2.252 65.064 1.00 34.59 90 LYS A C 1
ATOM 622 O O . LYS A 1 93 ? -30.951 2.933 65.356 1.00 41.87 90 LYS A O 1
ATOM 625 N N . LEU A 1 94 ? -31.853 0.955 64.787 1.00 35.25 91 LEU A N 1
ATOM 626 C CA . LEU A 1 94 ? -30.572 0.257 64.747 1.00 35.61 91 LEU A CA 1
ATOM 627 C C . LEU A 1 94 ? -29.761 0.639 63.507 1.00 34.85 91 LEU A C 1
ATOM 628 O O . LEU A 1 94 ? -28.536 0.542 63.502 1.00 38.74 91 LEU A O 1
ATOM 633 N N . LEU A 1 95 ? -30.445 1.054 62.448 1.00 40.91 92 LEU A N 1
ATOM 634 C CA . LEU A 1 95 ? -29.759 1.359 61.201 1.00 44.47 92 LEU A CA 1
ATOM 635 C C . LEU A 1 95 ? -28.874 2.597 61.362 1.00 42.21 92 LEU A C 1
ATOM 636 O O . LEU A 1 95 ? -29.100 3.407 62.248 1.00 43.75 92 LEU A O 1
ATOM 641 N N . PRO A 1 96 ? -27.838 2.721 60.518 1.00 46.69 93 PRO A N 1
ATOM 642 C CA . PRO A 1 96 ? -27.014 3.937 60.544 1.00 42.93 93 PRO A CA 1
ATOM 643 C C . PRO A 1 96 ? -27.799 5.109 59.969 1.00 58.17 93 PRO A C 1
ATOM 644 O O . PRO A 1 96 ? -28.820 4.876 59.312 1.00 48.95 93 PRO A O 1
ATOM 648 N N . SER A 1 97 ? -27.336 6.338 60.215 1.00 65.86 94 SER A N 1
ATOM 649 C CA . SER A 1 97 ? -28.029 7.541 59.747 1.00 70.37 94 SER A CA 1
ATOM 650 C C . SER A 1 97 ? -28.161 7.577 58.225 1.00 71.57 94 SER A C 1
ATOM 651 O O . SER A 1 97 ? -29.177 8.035 57.702 1.00 74.47 94 SER A O 1
ATOM 653 N N . GLN A 1 98 ? -27.139 7.092 57.522 1.00 71.75 95 GLN A N 1
ATOM 654 C CA . GLN A 1 98 ? -27.219 6.917 56.072 1.00 67.41 95 GLN A CA 1
ATOM 655 C C . GLN A 1 98 ? -27.142 5.430 55.697 1.00 66.18 95 GLN A C 1
ATOM 656 O O . GLN A 1 98 ? -26.074 4.928 55.336 1.00 59.06 95 GLN A O 1
ATOM 658 N N . PRO A 1 99 ? -28.286 4.722 55.775 1.00 72.60 96 PRO A N 1
ATOM 659 C CA . PRO A 1 99 ? -28.372 3.272 55.549 1.00 68.80 96 PRO A CA 1
ATOM 660 C C . PRO A 1 99 ? -27.853 2.850 54.192 1.00 64.29 96 PRO A C 1
ATOM 661 O O . PRO A 1 99 ? -28.165 3.483 53.185 1.00 63.52 96 PRO A O 1
ATOM 665 N N . ALA A 1 100 ? -27.064 1.783 54.176 1.00 63.49 97 ALA A N 1
ATOM 666 C CA . ALA A 1 100 ? -26.569 1.229 52.927 1.00 62.15 97 ALA A CA 1
ATOM 667 C C . ALA A 1 100 ? -27.734 0.940 52.003 1.00 60.54 97 ALA A C 1
ATOM 668 O O . ALA A 1 100 ? -28.767 0.429 52.435 1.00 60.37 97 ALA A O 1
ATOM 670 N N . GLU A 1 101 ? -27.575 1.304 50.737 1.00 65.60 98 GLU A N 1
ATOM 671 C CA . GLU A 1 101 ? -28.496 0.873 49.698 1.00 65.58 98 GLU A CA 1
ATOM 672 C C . GLU A 1 101 ? -28.368 -0.633 49.576 1.00 58.46 98 GLU A C 1
ATOM 673 O O . GLU A 1 101 ? -27.311 -1.197 49.845 1.00 59.91 98 GLU A O 1
ATOM 679 N N . LEU A 1 102 ? -29.450 -1.286 49.186 1.00 52.46 99 LEU A N 1
ATOM 680 C CA . LEU A 1 102 ? -29.425 -2.720 48.980 1.00 39.12 99 LEU A CA 1
ATOM 681 C C . LEU A 1 102 ? -29.765 -2.948 47.538 1.00 36.75 99 LEU A C 1
ATOM 682 O O . LEU A 1 102 ? -30.920 -2.800 47.143 1.00 46.84 99 LEU A O 1
ATOM 687 N N . PRO A 1 103 ? -28.757 -3.275 46.719 1.00 33.64 100 PRO A N 1
ATOM 688 C CA . PRO A 1 103 ? -29.093 -3.452 45.306 1.00 26.86 100 PRO A CA 1
ATOM 689 C C . PRO A 1 103 ? -29.975 -4.681 45.182 1.00 25.08 100 PRO A C 1
ATOM 690 O O . PRO A 1 103 ? -29.768 -5.654 45.902 1.00 27.26 100 PRO A O 1
ATOM 694 N N . VAL A 1 104 ? -30.950 -4.617 44.284 1.00 30.54 101 VAL A N 1
ATOM 695 C CA . VAL A 1 104 ? -31.934 -5.674 44.082 1.00 25.07 101 VAL A CA 1
ATOM 696 C C . VAL A 1 104 ? -31.906 -6.024 42.605 1.00 35.91 101 VAL A C 1
ATOM 697 O O . VAL A 1 104 ? -32.179 -5.152 41.765 1.00 25.44 101 VAL A O 1
ATOM 701 N N . VAL A 1 105 ? -31.587 -7.278 42.283 1.00 23.72 102 VAL A N 1
ATOM 702 C CA . VAL A 1 105 ? -31.535 -7.718 40.886 1.00 23.67 102 VAL A CA 1
ATOM 703 C C . VAL A 1 105 ? -32.852 -8.383 40.475 1.00 28.52 102 VAL A C 1
ATOM 704 O O . VAL A 1 105 ? -33.525 -9.011 41.298 1.00 28.01 102 VAL A O 1
ATOM 708 N N . LYS A 1 106 ? -33.239 -8.220 39.214 1.00 31.45 103 LYS A N 1
ATOM 709 C CA . LYS A 1 106 ? -34.437 -8.867 38.701 1.00 35.40 103 LYS A CA 1
ATOM 710 C C . LYS A 1 106 ? -34.231 -10.371 38.673 1.00 33.09 103 LYS A C 1
ATOM 711 O O . LYS A 1 106 ? -33.136 -10.844 38.340 1.00 34.48 103 LYS A O 1
ATOM 717 N N . HIS A 1 107 ? -35.292 -11.112 38.982 1.00 34.76 104 HIS A N 1
ATOM 718 C CA . HIS A 1 107 ? -35.214 -12.566 39.056 1.00 35.09 104 HIS A CA 1
ATOM 719 C C . HIS A 1 107 ? -34.737 -13.201 37.754 1.00 31.78 104 HIS A C 1
ATOM 720 O O . HIS A 1 107 ? -34.071 -14.233 37.794 1.00 29.38 104 HIS A O 1
ATOM 727 N N . ASP A 1 108 ? -35.054 -12.607 36.603 1.00 31.08 105 ASP A N 1
ATOM 728 C CA . ASP A 1 108 ? -34.583 -13.211 35.358 1.00 32.00 105 ASP A CA 1
ATOM 729 C C . ASP A 1 108 ? -33.236 -12.705 34.847 1.00 36.63 105 ASP A C 1
ATOM 730 O O . ASP A 1 108 ? -32.854 -13.017 33.713 1.00 35.98 105 ASP A O 1
ATOM 735 N N . ASP A 1 109 ? -32.511 -11.944 35.668 1.00 27.94 106 ASP A N 1
ATOM 736 C CA . ASP A 1 109 ? -31.141 -11.583 35.321 1.00 26.53 106 ASP A CA 1
ATOM 737 C C . ASP A 1 109 ? -30.288 -12.843 35.118 1.00 35.47 106 ASP A C 1
ATOM 738 O O . ASP A 1 109 ? -30.470 -13.843 35.825 1.00 30.59 106 ASP A O 1
ATOM 743 N N . THR A 1 110 ? -29.324 -12.777 34.200 1.00 34.28 107 THR A N 1
ATOM 744 C CA . THR A 1 110 ? -28.385 -13.888 33.999 1.00 27.85 107 THR A CA 1
ATOM 745 C C . THR A 1 110 ? -27.278 -13.839 35.018 1.00 30.22 107 THR A C 1
ATOM 746 O O . THR A 1 110 ? -27.107 -12.840 35.726 1.00 37.58 107 THR A O 1
ATOM 750 N N . VAL A 1 111 ? -26.537 -14.935 35.107 1.00 26.18 108 VAL A N 1
ATOM 751 C CA . VAL A 1 111 ? -25.381 -15.025 36.000 1.00 27.46 108 VAL A CA 1
ATOM 752 C C . VAL A 1 111 ? -24.345 -13.949 35.642 1.00 26.35 108 VAL A C 1
ATOM 753 O O . VAL A 1 111 ? -23.760 -13.329 36.522 1.00 23.26 108 VAL A O 1
ATOM 757 N N . LEU A 1 112 ? -24.131 -13.734 34.343 1.00 24.67 109 LEU A N 1
ATOM 758 C CA . LEU A 1 112 ? -23.188 -12.720 33.877 1.00 30.35 109 LEU A CA 1
ATOM 759 C C . LEU A 1 112 ? -23.627 -11.342 34.366 1.00 29.16 109 LEU A C 1
ATOM 760 O O . LEU A 1 112 ? -22.817 -10.582 34.889 1.00 26.50 109 LEU A O 1
ATOM 765 N N . GLU A 1 113 ? -24.918 -11.035 34.223 1.00 26.20 110 GLU A N 1
ATOM 766 C CA . GLU A 1 113 ? -25.431 -9.742 34.682 1.00 23.36 110 GLU A CA 1
ATOM 767 C C . GLU A 1 113 ? -25.227 -9.561 36.173 1.00 26.86 110 GLU A C 1
ATOM 768 O O . GLU A 1 113 ? -24.749 -8.513 36.623 1.00 28.78 110 GLU A O 1
ATOM 774 N N . VAL A 1 114 ? -25.581 -10.579 36.945 1.00 27.63 111 VAL A N 1
ATOM 775 C CA . VAL A 1 114 ? -25.433 -10.479 38.394 1.00 27.13 111 VAL A CA 1
ATOM 776 C C . VAL A 1 114 ? -23.970 -10.303 38.759 1.00 24.26 111 VAL A C 1
ATOM 777 O O . VAL A 1 114 ? -23.627 -9.507 39.643 1.00 21.75 111 VAL A O 1
ATOM 781 N N . ALA A 1 115 ? -23.099 -11.021 38.059 1.00 27.69 112 ALA A N 1
ATOM 782 C CA . ALA A 1 115 ? -21.669 -10.906 38.328 1.00 26.52 112 ALA A CA 1
ATOM 783 C C . ALA A 1 115 ? -21.215 -9.486 38.022 1.00 24.32 112 ALA A C 1
ATOM 784 O O . ALA A 1 115 ? -20.430 -8.886 38.768 1.00 28.39 112 ALA A O 1
ATOM 786 N N . ALA A 1 116 ? -21.711 -8.944 36.916 1.00 22.72 113 ALA A N 1
ATOM 787 C CA . ALA A 1 116 ? -21.239 -7.635 36.477 1.00 25.01 113 ALA A CA 1
ATOM 788 C C . ALA A 1 116 ? -21.671 -6.614 37.503 1.00 25.40 113 ALA A C 1
ATOM 789 O O . ALA A 1 116 ? -20.914 -5.686 37.846 1.00 31.47 113 ALA A O 1
ATOM 791 N N . ILE A 1 117 ? -22.887 -6.794 38.011 1.00 25.12 114 ILE A N 1
ATOM 792 C CA . ILE A 1 117 ? -23.442 -5.862 38.992 1.00 25.77 114 ILE A CA 1
ATOM 793 C C . ILE A 1 117 ? -22.650 -5.922 40.286 1.00 28.56 114 ILE A C 1
ATOM 794 O O . ILE A 1 117 ? -22.183 -4.892 40.787 1.00 31.35 114 ILE A O 1
ATOM 807 N N . ALA A 1 119 ? -19.726 -7.096 40.821 1.00 26.21 116 ALA A N 1
ATOM 808 C CA . ALA A 1 119 ? -18.334 -6.646 40.633 1.00 30.16 116 ALA A CA 1
ATOM 809 C C . ALA A 1 119 ? -18.257 -5.123 40.614 1.00 31.36 116 ALA A C 1
ATOM 810 O O . ALA A 1 119 ? -17.415 -4.508 41.279 1.00 33.28 116 ALA A O 1
ATOM 812 N N . ARG A 1 120 ? -19.130 -4.519 39.817 1.00 31.11 117 ARG A N 1
ATOM 813 C CA . ARG A 1 120 ? -19.133 -3.072 39.658 1.00 35.86 117 ARG A CA 1
ATOM 814 C C . ARG A 1 120 ? -19.392 -2.385 41.002 1.00 36.95 117 ARG A C 1
ATOM 815 O O . ARG A 1 120 ? -18.669 -1.458 41.381 1.00 34.41 117 ARG A O 1
ATOM 823 N N . LEU A 1 121 ? -20.417 -2.844 41.721 1.00 34.71 118 LEU A N 1
ATOM 824 C CA . LEU A 1 121 ? -20.790 -2.198 42.982 1.00 33.27 118 LEU A CA 1
ATOM 825 C C . LEU A 1 121 ? -19.954 -2.700 44.153 1.00 35.07 118 LEU A C 1
ATOM 826 O O . LEU A 1 121 ? -19.904 -2.047 45.184 1.00 34.49 118 LEU A O 1
ATOM 831 N N . ARG A 1 122 ? -19.310 -3.861 43.997 1.00 35.35 119 ARG A N 1
ATOM 832 C CA . ARG A 1 122 ? -18.546 -4.468 45.098 1.00 36.53 119 ARG A CA 1
ATOM 833 C C . ARG A 1 122 ? -19.403 -4.619 46.351 1.00 39.45 119 ARG A C 1
ATOM 834 O O . ARG A 1 122 ? -18.948 -4.316 47.456 1.00 35.30 119 ARG A O 1
ATOM 842 N N . CYS A 1 123 ? -20.648 -5.059 46.182 1.00 41.53 120 CYS A N 1
ATOM 843 C CA . CYS A 1 123 ? -21.556 -5.178 47.328 1.00 42.67 120 CYS A CA 1
ATOM 844 C C . CYS A 1 123 ? -21.463 -6.584 47.902 1.00 36.10 120 CYS A C 1
ATOM 845 O O . CYS A 1 123 ? -21.181 -7.536 47.167 1.00 34.55 120 CYS A O 1
ATOM 848 N N . PRO A 1 124 ? -21.650 -6.709 49.224 1.00 31.55 121 PRO A N 1
ATOM 849 C CA . PRO A 1 124 ? -21.554 -7.999 49.924 1.00 31.74 121 PRO A CA 1
ATOM 850 C C . PRO A 1 124 ? -22.685 -8.939 49.527 1.00 29.33 121 PRO A C 1
ATOM 851 O O . PRO A 1 124 ? -22.448 -10.137 49.461 1.00 28.90 121 PRO A O 1
ATOM 855 N N . LEU A 1 125 ? -23.877 -8.406 49.250 1.00 29.11 122 LEU A N 1
ATOM 856 C CA . LEU A 1 125 ? -24.998 -9.201 48.728 1.00 32.39 122 LEU A CA 1
ATOM 857 C C . LEU A 1 125 ? -25.980 -8.354 47.911 1.00 33.61 122 LEU A C 1
ATOM 858 O O . LEU A 1 125 ? -25.954 -7.119 47.966 1.00 31.75 122 LEU A O 1
ATOM 863 N N . VAL A 1 126 ? -26.827 -9.024 47.135 1.00 25.71 123 VAL A N 1
ATOM 864 C CA . VAL A 1 126 ? -27.948 -8.363 46.474 1.00 24.35 123 VAL A CA 1
ATOM 865 C C . VAL A 1 126 ? -29.205 -9.163 46.804 1.00 30.92 123 VAL A C 1
ATOM 866 O O . VAL A 1 126 ? -29.134 -10.391 46.976 1.00 31.33 123 VAL A O 1
ATOM 870 N N . ALA A 1 127 ? -30.341 -8.473 46.918 1.00 24.33 124 ALA A N 1
ATOM 871 C CA . ALA A 1 127 ? -31.609 -9.161 47.084 1.00 24.87 124 ALA A CA 1
ATOM 872 C C . ALA A 1 127 ? -32.086 -9.557 45.705 1.00 26.43 124 ALA A C 1
ATOM 873 O O . ALA A 1 127 ? -31.687 -8.952 44.700 1.00 23.66 124 ALA A O 1
ATOM 875 N N . VAL A 1 128 ? -32.918 -10.590 45.655 1.00 31.26 125 VAL A N 1
ATOM 876 C CA . VAL A 1 128 ? -33.559 -10.966 44.410 1.00 31.46 125 VAL A CA 1
ATOM 877 C C . VAL A 1 128 ? -35.060 -10.771 44.555 1.00 31.56 125 VAL A C 1
ATOM 878 O O . VAL A 1 128 ? -35.672 -11.186 45.556 1.00 30.71 125 VAL A O 1
ATOM 882 N N . VAL A 1 129 ? -35.653 -10.095 43.579 1.00 33.33 126 VAL A N 1
ATOM 883 C CA . VAL A 1 129 ? -37.084 -9.819 43.637 1.00 35.03 126 VAL A CA 1
ATOM 884 C C . VAL A 1 129 ? -37.795 -10.430 42.424 1.00 39.90 126 VAL A C 1
ATOM 885 O O . VAL A 1 129 ? -37.225 -10.498 41.328 1.00 42.76 126 VAL A O 1
ATOM 889 N N . LYS A 1 130 ? -39.004 -10.935 42.649 1.00 43.32 127 LYS A N 1
ATOM 890 C CA . LYS A 1 130 ? -39.872 -11.415 41.572 1.00 46.86 127 LYS A CA 1
ATOM 891 C C . LYS A 1 130 ? -41.300 -10.937 41.833 1.00 48.26 127 LYS A C 1
ATOM 892 O O . LYS A 1 130 ? -41.873 -11.216 42.893 1.00 50.90 127 LYS A O 1
ATOM 898 N N . ASN A 1 131 ? -41.857 -10.202 40.872 1.00 47.21 128 ASN A N 1
ATOM 899 C CA . ASN A 1 131 ? -43.185 -9.613 41.009 1.00 52.31 128 ASN A CA 1
ATOM 900 C C . ASN A 1 131 ? -43.348 -8.901 42.341 1.00 53.10 128 ASN A C 1
ATOM 901 O O . ASN A 1 131 ? -44.282 -9.190 43.080 1.00 57.57 128 ASN A O 1
ATOM 903 N N . LYS A 1 132 ? -42.406 -8.007 42.649 1.00 49.42 129 LYS A N 1
ATOM 904 C CA . LYS A 1 132 ? -42.437 -7.176 43.861 1.00 45.73 129 LYS A CA 1
ATOM 905 C C . LYS A 1 132 ? -42.224 -7.964 45.163 1.00 50.26 129 LYS A C 1
ATOM 906 O O . LYS A 1 132 ? -42.307 -7.396 46.260 1.00 55.23 129 LYS A O 1
ATOM 912 N N . GLU A 1 133 ? -41.935 -9.260 45.042 1.00 47.58 130 GLU A N 1
ATOM 913 C CA . GLU A 1 133 ? -41.661 -10.095 46.210 1.00 42.49 130 GLU A CA 1
ATOM 914 C C . GLU A 1 133 ? -40.178 -10.451 46.296 1.00 40.18 130 GLU A C 1
ATOM 915 O O . GLU A 1 133 ? -39.553 -10.825 45.295 1.00 39.36 130 GLU A O 1
ATOM 918 N N . ILE A 1 134 ? -39.615 -10.316 47.492 1.00 39.68 131 ILE A N 1
ATOM 919 C CA . ILE A 1 134 ? -38.268 -10.795 47.761 1.00 38.77 131 ILE A CA 1
ATOM 920 C C . ILE A 1 134 ? -38.282 -12.313 47.875 1.00 37.16 131 ILE A C 1
ATOM 921 O O . ILE A 1 134 ? -38.931 -12.865 48.760 1.00 42.97 131 ILE A O 1
ATOM 926 N N . ILE A 1 135 ? -37.557 -12.985 46.990 1.00 32.11 132 ILE A N 1
ATOM 927 C CA . ILE A 1 135 ? -37.528 -14.439 47.003 1.00 39.74 132 ILE A CA 1
ATOM 928 C C . ILE A 1 135 ? -36.231 -15.005 47.591 1.00 41.54 132 ILE A C 1
ATOM 929 O O . ILE A 1 135 ? -36.114 -16.218 47.777 1.00 47.25 132 ILE A O 1
ATOM 934 N N . GLY A 1 136 ? -35.272 -14.130 47.898 1.00 34.79 133 GLY A N 1
ATOM 935 C CA . GLY A 1 136 ? -34.019 -14.562 48.493 1.00 31.91 133 GLY A CA 1
ATOM 936 C C . GLY A 1 136 ? -32.898 -13.552 48.261 1.00 37.54 133 GLY A C 1
ATOM 937 O O . GLY A 1 136 ? -33.160 -12.396 47.886 1.00 33.28 133 GLY A O 1
ATOM 938 N N . ALA A 1 137 ? -31.652 -13.982 48.477 1.00 36.28 134 ALA A N 1
ATOM 939 C CA . ALA A 1 137 ? -30.496 -13.110 48.273 1.00 31.20 134 ALA A CA 1
ATOM 940 C C . ALA A 1 137 ? -29.336 -13.869 47.638 1.00 27.87 134 ALA A C 1
ATOM 941 O O . ALA A 1 137 ? -29.310 -15.107 47.649 1.00 25.40 134 ALA A O 1
ATOM 943 N N . ILE A 1 138 ? -28.395 -13.121 47.070 1.00 25.34 135 ILE A N 1
ATOM 944 C CA . ILE A 1 138 ? -27.180 -13.690 46.502 1.00 23.25 135 ILE A CA 1
ATOM 945 C C . ILE A 1 138 ? -25.992 -12.957 47.114 1.00 28.44 135 ILE A C 1
ATOM 946 O O . ILE A 1 138 ? -25.779 -11.768 46.838 1.00 29.96 135 ILE A O 1
ATOM 951 N N . THR A 1 139 ? -25.225 -13.654 47.951 1.00 24.90 136 THR A N 1
ATOM 952 C CA . THR A 1 139 ? -24.053 -13.044 48.563 1.00 26.04 136 THR A CA 1
ATOM 953 C C . THR A 1 139 ? -22.879 -13.107 47.596 1.00 30.42 136 THR A C 1
ATOM 954 O O . THR A 1 139 ? -22.911 -13.852 46.618 1.00 26.13 136 THR A O 1
ATOM 958 N N . ALA A 1 140 ? -21.840 -12.340 47.899 1.00 26.70 137 ALA A N 1
ATOM 959 C CA . ALA A 1 140 ? -20.610 -12.375 47.135 1.00 28.98 137 ALA A CA 1
ATOM 960 C C . ALA A 1 140 ? -20.053 -13.814 47.084 1.00 31.33 137 ALA A C 1
ATOM 961 O O . ALA A 1 140 ? -19.650 -14.273 46.024 1.00 26.90 137 ALA A O 1
ATOM 963 N N . SER A 1 141 ? -20.051 -14.536 48.208 1.00 28.94 138 SER A N 1
ATOM 964 C CA . SER A 1 141 ? -19.473 -15.890 48.200 1.00 33.99 138 SER A CA 1
ATOM 965 C C . SER A 1 141 ? -20.352 -16.878 47.418 1.00 31.10 138 SER A C 1
ATOM 966 O O . SER A 1 141 ? -19.861 -17.828 46.813 1.00 31.28 138 SER A O 1
ATOM 969 N N . ARG A 1 142 ? -21.649 -16.619 47.392 1.00 27.14 139 ARG A N 1
ATOM 970 C CA . ARG A 1 142 ? -22.558 -17.464 46.640 1.00 27.96 139 ARG A CA 1
ATOM 971 C C . ARG A 1 142 ? -22.264 -17.292 45.147 1.00 28.07 139 ARG A C 1
ATOM 972 O O . ARG A 1 142 ? -22.222 -18.272 44.389 1.00 27.34 139 ARG A O 1
ATOM 980 N N . LEU A 1 143 ? -22.021 -16.048 44.744 1.00 27.62 140 LEU A N 1
ATOM 981 C CA . LEU A 1 143 ? -21.640 -15.768 43.370 1.00 25.71 140 LEU A CA 1
ATOM 982 C C . LEU A 1 143 ? -20.326 -16.489 43.017 1.00 24.26 140 LEU A C 1
ATOM 983 O O . LEU A 1 143 ? -20.221 -17.141 41.964 1.00 23.80 140 LEU A O 1
ATOM 988 N N . LEU A 1 144 ? -19.339 -16.411 43.903 1.00 25.43 141 LEU A N 1
ATOM 989 C CA . LEU A 1 144 ? -18.082 -17.101 43.642 1.00 31.77 141 LEU A CA 1
ATOM 990 C C . LEU A 1 144 ? -18.320 -18.604 43.512 1.00 30.55 141 LEU A C 1
ATOM 991 O O . LEU A 1 144 ? -17.757 -19.236 42.632 1.00 37.58 141 LEU A O 1
ATOM 996 N N . GLU A 1 145 ? -19.147 -19.164 44.394 1.00 32.03 142 GLU A N 1
ATOM 997 C CA . GLU A 1 145 ? -19.391 -20.601 44.395 1.00 29.33 142 GLU A CA 1
ATOM 998 C C . GLU A 1 145 ? -19.965 -21.037 43.053 1.00 29.32 142 GLU A C 1
ATOM 999 O O . GLU A 1 145 ? -19.613 -22.098 42.554 1.00 32.29 142 GLU A O 1
ATOM 1005 N N . LEU A 1 146 ? -20.835 -20.214 42.466 1.00 28.27 143 LEU A N 1
ATOM 1006 C CA . LEU A 1 146 ? -21.410 -20.547 41.158 1.00 25.71 143 LEU A CA 1
ATOM 1007 C C . LEU A 1 146 ? -20.357 -20.507 40.045 1.00 32.62 143 LEU A C 1
ATOM 1008 O O . LEU A 1 146 ? -20.226 -21.472 39.273 1.00 30.65 143 LEU A O 1
ATOM 1013 N N . VAL A 1 147 ? -19.578 -19.423 39.987 1.00 27.06 144 VAL A N 1
ATOM 1014 C CA . VAL A 1 147 ? -18.579 -19.297 38.922 1.00 31.35 144 VAL A CA 1
ATOM 1015 C C . VAL A 1 147 ? -17.395 -20.267 39.000 1.00 32.11 144 VAL A C 1
ATOM 1016 O O . VAL A 1 147 ? -16.724 -20.476 37.989 1.00 36.93 144 VAL A O 1
ATOM 1020 N N . VAL A 1 148 ? -17.114 -20.858 40.164 1.00 29.89 145 VAL A N 1
ATOM 1021 C CA . VAL A 1 148 ? -16.029 -21.860 40.200 1.00 30.46 145 VAL A CA 1
ATOM 1022 C C . VAL A 1 148 ? -16.576 -23.250 40.447 1.00 31.67 145 VAL A C 1
ATOM 1023 O O . VAL A 1 148 ? -15.838 -24.145 40.852 1.00 33.78 145 VAL A O 1
ATOM 1027 N N . SER A 1 149 ? -17.872 -23.436 40.233 1.00 30.79 146 SER A N 1
ATOM 1028 C CA . SER A 1 149 ? -18.474 -24.745 40.482 1.00 36.85 146 SER A CA 1
ATOM 1029 C C . SER A 1 149 ? -18.031 -25.784 39.442 1.00 37.76 146 SER A C 1
ATOM 1030 O O . SER A 1 149 ? -17.722 -25.460 38.296 1.00 33.69 146 SER A O 1
ATOM 1033 N N . PRO A 1 150 ? -17.940 -27.045 39.857 1.00 36.55 147 PRO A N 1
ATOM 1034 C CA . PRO A 1 150 ? -17.452 -28.033 38.890 1.00 38.60 147 PRO A CA 1
ATOM 1035 C C . PRO A 1 150 ? -18.473 -28.291 37.768 1.00 44.53 147 PRO A C 1
ATOM 1036 O O . PRO A 1 150 ? -19.676 -28.240 38.019 1.00 38.28 147 PRO A O 1
ATOM 1040 N N . HIS A 1 151 ? -17.992 -28.534 36.547 1.00 45.96 148 HIS A N 1
ATOM 1041 C CA . HIS A 1 151 ? -18.864 -28.869 35.409 1.00 46.11 148 HIS A CA 1
ATOM 1042 C C . HIS A 1 151 ? -18.167 -29.834 34.472 1.00 49.39 148 HIS A C 1
ATOM 1043 O O . HIS A 1 151 ? -16.938 -29.825 34.426 1.00 46.71 148 HIS A O 1
ATOM 1059 N N . HIS B 1 5 ? -13.175 -13.970 77.883 1.00 94.49 2 HIS B N 1
ATOM 1060 C CA . HIS B 1 5 ? -12.019 -13.288 77.318 1.00 93.80 2 HIS B CA 1
ATOM 1061 C C . HIS B 1 5 ? -11.828 -13.657 75.851 1.00 88.71 2 HIS B C 1
ATOM 1062 O O . HIS B 1 5 ? -12.469 -14.585 75.356 1.00 88.77 2 HIS B O 1
ATOM 1069 N N . GLY B 1 6 ? -10.968 -12.907 75.163 1.00 83.93 3 GLY B N 1
ATOM 1070 C CA . GLY B 1 6 ? -10.670 -13.140 73.763 1.00 77.57 3 GLY B CA 1
ATOM 1071 C C . GLY B 1 6 ? -10.588 -14.603 73.372 1.00 76.19 3 GLY B C 1
ATOM 1072 O O . GLY B 1 6 ? -11.407 -15.064 72.580 1.00 73.43 3 GLY B O 1
ATOM 1073 N N . GLU B 1 7 ? -9.631 -15.329 73.952 1.00 78.90 4 GLU B N 1
ATOM 1074 C CA . GLU B 1 7 ? -9.387 -16.741 73.635 1.00 86.17 4 GLU B CA 1
ATOM 1075 C C . GLU B 1 7 ? -10.618 -17.649 73.746 1.00 85.13 4 GLU B C 1
ATOM 1076 O O . GLU B 1 7 ? -10.830 -18.515 72.898 1.00 86.44 4 GLU B O 1
ATOM 1082 N N . GLN B 1 8 ? -11.426 -17.464 74.782 1.00 79.74 5 GLN B N 1
ATOM 1083 C CA . GLN B 1 8 ? -12.650 -18.250 74.908 1.00 82.25 5 GLN B CA 1
ATOM 1084 C C . GLN B 1 8 ? -13.713 -17.802 73.892 1.00 75.92 5 GLN B C 1
ATOM 1085 O O . GLN B 1 8 ? -14.559 -18.595 73.484 1.00 77.90 5 GLN B O 1
ATOM 1095 N N . ALA B 1 10 ? -12.990 -16.643 70.790 1.00 76.02 7 ALA B N 1
ATOM 1096 C CA . ALA B 1 10 ? -12.499 -16.902 69.434 1.00 72.64 7 ALA B CA 1
ATOM 1097 C C . ALA B 1 10 ? -12.956 -18.236 68.843 1.00 74.61 7 ALA B C 1
ATOM 1098 O O . ALA B 1 10 ? -13.173 -19.211 69.565 1.00 69.50 7 ALA B O 1
ATOM 1100 N N . GLU B 1 11 ? -13.101 -18.260 67.521 1.00 65.68 8 GLU B N 1
ATOM 1101 C CA . GLU B 1 11 ? -13.482 -19.463 66.796 1.00 66.49 8 GLU B CA 1
ATOM 1102 C C . GLU B 1 11 ? -12.456 -19.704 65.691 1.00 65.81 8 GLU B C 1
ATOM 1103 O O . GLU B 1 11 ? -11.628 -18.838 65.426 1.00 64.35 8 GLU B O 1
ATOM 1109 N N . GLN B 1 12 ? -12.501 -20.865 65.045 1.00 67.34 9 GLN B N 1
ATOM 1110 C CA . GLN B 1 12 ? -11.495 -21.191 64.030 1.00 72.32 9 GLN B CA 1
ATOM 1111 C C . GLN B 1 12 ? -11.808 -20.653 62.623 1.00 70.31 9 GLN B C 1
ATOM 1112 O O . GLN B 1 12 ? -12.668 -21.174 61.923 1.00 75.28 9 GLN B O 1
ATOM 1118 N N . PHE B 1 13 ? -11.084 -19.612 62.221 1.00 70.50 10 PHE B N 1
ATOM 1119 C CA . PHE B 1 13 ? -11.248 -18.975 60.915 1.00 70.37 10 PHE B CA 1
ATOM 1120 C C . PHE B 1 13 ? -10.043 -19.355 60.052 1.00 66.42 10 PHE B C 1
ATOM 1121 O O . PHE B 1 13 ? -8.903 -19.269 60.497 1.00 62.40 10 PHE B O 1
ATOM 1129 N N . PRO B 1 14 ? -10.290 -19.803 58.817 1.00 66.79 11 PRO B N 1
ATOM 1130 C CA . PRO B 1 14 ? -9.188 -20.098 57.896 1.00 67.04 11 PRO B CA 1
ATOM 1131 C C . PRO B 1 14 ? -8.395 -18.846 57.521 1.00 61.64 11 PRO B C 1
ATOM 1132 O O . PRO B 1 14 ? -8.953 -17.751 57.452 1.00 80.77 11 PRO B O 1
ATOM 1136 N N . VAL B 1 15 ? -7.101 -19.023 57.284 1.00 61.97 12 VAL B N 1
ATOM 1137 C CA . VAL B 1 15 ? -6.173 -17.915 57.089 1.00 60.45 12 VAL B CA 1
ATOM 1138 C C . VAL B 1 15 ? -5.298 -18.158 55.857 1.00 61.17 12 VAL B C 1
ATOM 1139 O O . VAL B 1 15 ? -4.933 -19.292 55.573 1.00 76.79 12 VAL B O 1
ATOM 1143 N N . VAL B 1 16 ? -4.972 -17.103 55.115 1.00 60.62 13 VAL B N 1
ATOM 1144 C CA . VAL B 1 16 ? -4.064 -17.229 53.975 1.00 60.75 13 VAL B CA 1
ATOM 1145 C C . VAL B 1 16 ? -2.943 -16.196 53.987 1.00 60.02 13 VAL B C 1
ATOM 1146 O O . VAL B 1 16 ? -3.094 -15.101 54.536 1.00 58.89 13 VAL B O 1
ATOM 1150 N N . GLY B 1 17 ? -1.819 -16.547 53.366 1.00 64.38 14 GLY B N 1
ATOM 1151 C CA . GLY B 1 17 ? -0.694 -15.639 53.272 1.00 61.18 14 GLY B CA 1
ATOM 1152 C C . GLY B 1 17 ? -0.748 -14.759 52.040 1.00 60.65 14 GLY B C 1
ATOM 1153 O O . GLY B 1 17 ? -1.443 -15.074 51.071 1.00 62.06 14 GLY B O 1
ATOM 1154 N N . LEU B 1 18 ? -0.022 -13.647 52.085 1.00 62.99 15 LEU B N 1
ATOM 1155 C CA . LEU B 1 18 ? 0.123 -12.749 50.944 1.00 60.69 15 LEU B CA 1
ATOM 1156 C C . LEU B 1 18 ? 0.584 -13.487 49.695 1.00 61.84 15 LEU B C 1
ATOM 1157 O O . LEU B 1 18 ? 0.115 -13.206 48.586 1.00 62.11 15 LEU B O 1
ATOM 1162 N N . ASP B 1 19 ? 1.494 -14.439 49.893 1.00 63.09 16 ASP B N 1
ATOM 1163 C CA . ASP B 1 19 ? 2.119 -15.185 48.805 1.00 69.14 16 ASP B CA 1
ATOM 1164 C C . ASP B 1 19 ? 1.400 -16.501 48.477 1.00 65.96 16 ASP B C 1
ATOM 1165 O O . ASP B 1 19 ? 1.821 -17.236 47.584 1.00 68.41 16 ASP B O 1
ATOM 1170 N N . SER B 1 20 ? 0.331 -16.796 49.210 1.00 65.02 17 SER B N 1
ATOM 1171 C CA . SER B 1 20 ? -0.522 -17.954 48.927 1.00 66.55 17 SER B CA 1
ATOM 1172 C C . SER B 1 20 ? -1.150 -17.890 47.526 1.00 67.77 17 SER B C 1
ATOM 1173 O O . SER B 1 20 ? -1.186 -16.833 46.892 1.00 66.89 17 SER B O 1
ATOM 1176 N N . ASP B 1 21 ? -1.640 -19.028 47.048 1.00 70.49 18 ASP B N 1
ATOM 1177 C CA . ASP B 1 21 ? -2.379 -19.061 45.789 1.00 72.60 18 ASP B CA 1
ATOM 1178 C C . ASP B 1 21 ? -3.659 -18.263 45.867 1.00 71.24 18 ASP B C 1
ATOM 1179 O O . ASP B 1 21 ? -4.456 -18.449 46.778 1.00 70.31 18 ASP B O 1
ATOM 1184 N N . ALA B 1 22 ? -3.848 -17.381 44.898 1.00 51.26 19 ALA B N 1
ATOM 1185 C CA . ALA B 1 22 ? -5.114 -16.675 44.743 1.00 48.20 19 ALA B CA 1
ATOM 1186 C C . ALA B 1 22 ? -6.275 -17.688 44.682 1.00 54.02 19 ALA B C 1
ATOM 1187 O O . ALA B 1 22 ? -7.345 -17.465 45.253 1.00 48.21 19 ALA B O 1
ATOM 1189 N N . ARG B 1 23 ? -6.039 -18.808 44.004 1.00 48.83 20 ARG B N 1
ATOM 1190 C CA . ARG B 1 23 ? -7.048 -19.858 43.847 1.00 52.79 20 ARG B CA 1
ATOM 1191 C C . ARG B 1 23 ? -7.541 -20.463 45.166 1.00 53.15 20 ARG B C 1
ATOM 1192 O O . ARG B 1 23 ? -8.747 -20.695 45.340 1.00 49.45 20 ARG B O 1
ATOM 1200 N N . GLU B 1 24 ? -6.609 -20.715 46.082 1.00 52.29 21 GLU B N 1
ATOM 1201 C CA . GLU B 1 24 ? -6.936 -21.269 47.388 1.00 59.27 21 GLU B CA 1
ATOM 1202 C C . GLU B 1 24 ? -7.899 -20.339 48.075 1.00 56.22 21 GLU B C 1
ATOM 1203 O O . GLU B 1 24 ? -8.872 -20.777 48.688 1.00 63.72 21 GLU B O 1
ATOM 1209 N N . ALA B 1 25 ? -7.623 -19.046 47.959 1.00 52.63 22 ALA B N 1
ATOM 1210 C CA . ALA B 1 25 ? -8.429 -18.043 48.625 1.00 53.39 22 ALA B CA 1
ATOM 1211 C C . ALA B 1 25 ? -9.832 -18.033 48.050 1.00 48.73 22 ALA B C 1
ATOM 1212 O O . ALA B 1 25 ? -10.823 -17.952 48.788 1.00 47.74 22 ALA B O 1
ATOM 1214 N N . VAL B 1 26 ? -9.917 -18.080 46.726 1.00 47.71 23 VAL B N 1
ATOM 1215 C CA . VAL B 1 26 ? -11.226 -18.088 46.077 1.00 40.79 23 VAL B CA 1
ATOM 1216 C C . VAL B 1 26 ? -11.968 -19.353 46.491 1.00 41.82 23 VAL B C 1
ATOM 1217 O O . VAL B 1 26 ? -13.124 -19.280 46.867 1.00 40.75 23 VAL B O 1
ATOM 1221 N N . GLU B 1 27 ? -11.289 -20.496 46.470 1.00 44.29 24 GLU B N 1
ATOM 1222 C CA . GLU B 1 27 ? -11.943 -21.747 46.834 1.00 53.03 24 GLU B CA 1
ATOM 1223 C C . GLU B 1 27 ? -12.434 -21.754 48.277 1.00 54.78 24 GLU B C 1
ATOM 1224 O O . GLU B 1 27 ? -13.520 -22.255 48.554 1.00 46.51 24 GLU B O 1
ATOM 1230 N N . LEU B 1 28 ? -11.645 -21.187 49.188 1.00 46.78 25 LEU B N 1
ATOM 1231 C CA . LEU B 1 28 ? -12.061 -21.094 50.581 1.00 47.44 25 LEU B CA 1
ATOM 1232 C C . LEU B 1 28 ? -13.309 -20.233 50.715 1.00 45.19 25 LEU B C 1
ATOM 1233 O O . LEU B 1 28 ? -14.263 -20.604 51.397 1.00 50.51 25 LEU B O 1
ATOM 1238 N N . LEU B 1 29 ? -13.303 -19.077 50.067 1.00 42.88 26 LEU B N 1
ATOM 1239 C CA . LEU B 1 29 ? -14.448 -18.190 50.162 1.00 40.96 26 LEU B CA 1
ATOM 1240 C C . LEU B 1 29 ? -15.682 -18.905 49.645 1.00 49.44 26 LEU B C 1
ATOM 1241 O O . LEU B 1 29 ? -16.768 -18.789 50.213 1.00 46.44 26 LEU B O 1
ATOM 1246 N N . ALA B 1 30 ? -15.499 -19.663 48.571 1.00 40.68 27 ALA B N 1
ATOM 1247 C CA . ALA B 1 30 ? -16.630 -20.283 47.900 1.00 44.13 27 ALA B CA 1
ATOM 1248 C C . ALA B 1 30 ? -17.077 -21.522 48.654 1.00 46.22 27 ALA B C 1
ATOM 1249 O O . ALA B 1 30 ? -18.266 -21.710 48.883 1.00 49.41 27 ALA B O 1
ATOM 1251 N N . SER B 1 31 ? -16.125 -22.366 49.031 1.00 45.37 28 SER B N 1
ATOM 1252 C CA . SER B 1 31 ? -16.457 -23.598 49.724 1.00 58.24 28 SER B CA 1
ATOM 1253 C C . SER B 1 31 ? -17.093 -23.286 51.057 1.00 60.91 28 SER B C 1
ATOM 1254 O O . SER B 1 31 ? -18.151 -23.815 51.389 1.00 62.38 28 SER B O 1
ATOM 1257 N N . ARG B 1 32 ? -16.432 -22.428 51.825 1.00 61.52 29 ARG B N 1
ATOM 1258 C CA . ARG B 1 32 ? -16.825 -22.207 53.208 1.00 64.32 29 ARG B CA 1
ATOM 1259 C C . ARG B 1 32 ? -17.884 -21.119 53.300 1.00 57.54 29 ARG B C 1
ATOM 1260 O O . ARG B 1 32 ? -18.338 -20.780 54.395 1.00 54.40 29 ARG B O 1
ATOM 1268 N N . ARG B 1 33 ? -18.275 -20.591 52.143 1.00 55.29 30 ARG B N 1
ATOM 1269 C CA . ARG B 1 33 ? -19.260 -19.514 52.064 1.00 54.71 30 ARG B CA 1
ATOM 1270 C C . ARG B 1 33 ? -18.984 -18.419 53.081 1.00 52.68 30 ARG B C 1
ATOM 1271 O O . ARG B 1 33 ? -19.876 -18.005 53.813 1.00 57.00 30 ARG B O 1
ATOM 1279 N N . LEU B 1 34 ? -17.734 -17.977 53.137 1.00 49.76 31 LEU B N 1
ATOM 1280 C CA . LEU B 1 34 ? -17.340 -16.910 54.040 1.00 53.93 31 LEU B CA 1
ATOM 1281 C C . LEU B 1 34 ? -17.436 -15.578 53.320 1.00 55.14 31 LEU B C 1
ATOM 1282 O O . LEU B 1 34 ? -17.229 -15.502 52.105 1.00 55.48 31 LEU B O 1
ATOM 1287 N N . PRO B 1 35 ? -17.752 -14.516 54.068 1.00 52.49 32 PRO B N 1
ATOM 1288 C CA . PRO B 1 35 ? -17.835 -13.183 53.464 1.00 47.28 32 PRO B CA 1
ATOM 1289 C C . PRO B 1 35 ? -16.446 -12.549 53.298 1.00 45.39 32 PRO B C 1
ATOM 1290 O O . PRO B 1 35 ? -16.326 -11.533 52.601 1.00 43.90 32 PRO B O 1
ATOM 1294 N N . GLY B 1 36 ? -15.424 -13.131 53.929 1.00 46.03 33 GLY B N 1
ATOM 1295 C CA . GLY B 1 36 ? -14.069 -12.611 53.815 1.00 45.32 33 GLY B CA 1
ATOM 1296 C C . GLY B 1 36 ? -13.007 -13.518 54.405 1.00 48.55 33 GLY B C 1
ATOM 1297 O O . GLY B 1 36 ? -13.305 -14.353 55.256 1.00 56.04 33 GLY B O 1
ATOM 1298 N N . LEU B 1 37 ? -11.762 -13.350 53.960 1.00 43.78 34 LEU B N 1
ATOM 1299 C CA . LEU B 1 37 ? -10.642 -14.144 54.476 1.00 45.81 34 LEU B CA 1
ATOM 1300 C C . LEU B 1 37 ? -9.649 -13.313 55.259 1.00 51.75 34 LEU B C 1
ATOM 1301 O O . LEU B 1 37 ? -9.348 -12.177 54.894 1.00 52.77 34 LEU B O 1
ATOM 1306 N N . ILE B 1 38 ? -9.124 -13.894 56.330 1.00 52.68 35 ILE B N 1
ATOM 1307 C CA . ILE B 1 38 ? -8.023 -13.285 57.052 1.00 51.76 35 ILE B CA 1
ATOM 1308 C C . ILE B 1 38 ? -6.711 -13.495 56.291 1.00 63.46 35 ILE B C 1
ATOM 1309 O O . ILE B 1 38 ? -6.331 -14.625 55.976 1.00 52.65 35 ILE B O 1
ATOM 1314 N N . VAL B 1 39 ? -6.030 -12.397 55.981 1.00 52.41 36 VAL B N 1
ATOM 1315 C CA . VAL B 1 39 ? -4.745 -12.465 55.303 1.00 53.32 36 VAL B CA 1
ATOM 1316 C C . VAL B 1 39 ? -3.647 -12.126 56.295 1.00 56.11 36 VAL B C 1
ATOM 1317 O O . VAL B 1 39 ? -3.741 -11.130 57.005 1.00 66.18 36 VAL B O 1
ATOM 1321 N N . VAL B 1 40 ? -2.612 -12.958 56.350 1.00 57.81 37 VAL B N 1
ATOM 1322 C CA . VAL B 1 40 ? -1.443 -12.674 57.169 1.00 68.36 37 VAL B CA 1
ATOM 1323 C C . VAL B 1 40 ? -0.217 -12.519 56.277 1.00 70.31 37 VAL B C 1
ATOM 1324 O O . VAL B 1 40 ? -0.280 -12.830 55.089 1.00 71.79 37 VAL B O 1
ATOM 1328 N N . ASP B 1 41 ? 0.890 -12.033 56.838 1.00 69.91 38 ASP B N 1
ATOM 1329 C CA . ASP B 1 41 ? 2.128 -11.957 56.072 1.00 71.50 38 ASP B CA 1
ATOM 1330 C C . ASP B 1 41 ? 2.953 -13.200 56.353 1.00 76.14 38 ASP B C 1
ATOM 1331 O O . ASP B 1 41 ? 2.479 -14.102 57.046 1.00 80.02 38 ASP B O 1
ATOM 1336 N N . GLU B 1 42 ? 4.172 -13.247 55.819 1.00 76.88 39 GLU B N 1
ATOM 1337 C CA . GLU B 1 42 ? 5.025 -14.426 55.943 1.00 78.40 39 GLU B CA 1
ATOM 1338 C C . GLU B 1 42 ? 5.257 -14.837 57.395 1.00 84.82 39 GLU B C 1
ATOM 1339 O O . GLU B 1 42 ? 5.362 -16.026 57.699 1.00 90.62 39 GLU B O 1
ATOM 1341 N N . LYS B 1 43 ? 5.330 -13.852 58.287 1.00 83.52 40 LYS B N 1
ATOM 1342 C CA . LYS B 1 43 ? 5.516 -14.110 59.713 1.00 84.56 40 LYS B CA 1
ATOM 1343 C C . LYS B 1 43 ? 4.343 -14.887 60.307 1.00 84.39 40 LYS B C 1
ATOM 1344 O O . LYS B 1 43 ? 4.519 -15.681 61.236 1.00 84.53 40 LYS B O 1
ATOM 1346 N N . GLY B 1 44 ? 3.147 -14.655 59.767 1.00 77.46 41 GLY B N 1
ATOM 1347 C CA . GLY B 1 44 ? 1.943 -15.251 60.313 1.00 75.35 41 GLY B CA 1
ATOM 1348 C C . GLY B 1 44 ? 1.249 -14.319 61.290 1.00 74.76 41 GLY B C 1
ATOM 1349 O O . GLY B 1 44 ? 0.477 -14.767 62.146 1.00 71.08 41 GLY B O 1
ATOM 1350 N N . SER B 1 45 ? 1.544 -13.024 61.169 1.00 73.44 42 SER B N 1
ATOM 1351 C CA . SER B 1 45 ? 0.872 -11.986 61.951 1.00 78.25 42 SER B CA 1
ATOM 1352 C C . SER B 1 45 ? -0.157 -11.227 61.088 1.00 74.19 42 SER B C 1
ATOM 1353 O O . SER B 1 45 ? 0.014 -11.101 59.867 1.00 68.94 42 SER B O 1
ATOM 1356 N N . PRO B 1 46 ? -1.235 -10.731 61.720 1.00 73.55 43 PRO B N 1
ATOM 1357 C CA . PRO B 1 46 ? -2.384 -10.179 60.989 1.00 65.14 43 PRO B CA 1
ATOM 1358 C C . PRO B 1 46 ? -1.977 -9.121 59.971 1.00 67.03 43 PRO B C 1
ATOM 1359 O O . PRO B 1 46 ? -1.099 -8.306 60.248 1.00 69.75 43 PRO B O 1
ATOM 1363 N N . HIS B 1 47 ? -2.592 -9.148 58.797 1.00 61.82 44 HIS B N 1
ATOM 1364 C CA . HIS B 1 47 ? -2.257 -8.180 57.765 1.00 61.44 44 HIS B CA 1
ATOM 1365 C C . HIS B 1 47 ? -3.510 -7.441 57.292 1.00 59.33 44 HIS B C 1
ATOM 1366 O O . HIS B 1 47 ? -3.603 -6.220 57.433 1.00 60.42 44 HIS B O 1
ATOM 1373 N N . SER B 1 48 ? -4.472 -8.180 56.743 1.00 56.64 45 SER B N 1
ATOM 1374 C CA . SER B 1 48 ? -5.737 -7.583 56.334 1.00 60.24 45 SER B CA 1
ATOM 1375 C C . SER B 1 48 ? -6.863 -8.604 56.179 1.00 56.99 45 SER B C 1
ATOM 1376 O O . SER B 1 48 ? -6.724 -9.774 56.534 1.00 56.46 45 SER B O 1
ATOM 1379 N N . VAL B 1 49 ? -7.990 -8.131 55.662 1.00 58.55 46 VAL B N 1
ATOM 1380 C CA . VAL B 1 49 ? -9.133 -8.980 55.385 1.00 55.52 46 VAL B CA 1
ATOM 1381 C C . VAL B 1 49 ? -9.456 -8.837 53.910 1.00 53.65 46 VAL B C 1
ATOM 1382 O O . VAL B 1 49 ? -9.532 -7.718 53.394 1.00 55.10 46 VAL B O 1
ATOM 1386 N N . LEU B 1 50 ? -9.615 -9.970 53.233 1.00 48.32 47 LEU B N 1
ATOM 1387 C CA . LEU B 1 50 ? -9.951 -9.982 51.816 1.00 45.41 47 LEU B CA 1
ATOM 1388 C C . LEU B 1 50 ? -11.400 -10.404 51.678 1.00 40.81 47 LEU B C 1
ATOM 1389 O O . LEU B 1 50 ? -11.700 -11.591 51.779 1.00 40.65 47 LEU B O 1
ATOM 1394 N N . PRO B 1 51 ? -12.311 -9.432 51.463 1.00 39.78 48 PRO B N 1
ATOM 1395 C CA . PRO B 1 51 ? -13.743 -9.739 51.328 1.00 38.24 48 PRO B CA 1
ATOM 1396 C C . PRO B 1 51 ? -14.066 -10.419 49.997 1.00 37.35 48 PRO B C 1
ATOM 1397 O O . PRO B 1 51 ? -13.388 -10.179 48.996 1.00 36.71 48 PRO B O 1
ATOM 1401 N N . ALA B 1 52 ? -15.089 -11.265 49.983 1.00 35.53 49 ALA B N 1
ATOM 1402 C CA . ALA B 1 52 ? -15.465 -11.966 48.757 1.00 34.05 49 ALA B CA 1
ATOM 1403 C C . ALA B 1 52 ? -15.814 -10.998 47.623 1.00 33.59 49 ALA B C 1
ATOM 1404 O O . ALA B 1 52 ? -15.516 -11.258 46.457 1.00 31.72 49 ALA B O 1
ATOM 1406 N N . SER B 1 53 ? -16.461 -9.891 47.971 1.00 35.82 50 SER B N 1
ATOM 1407 C CA . SER B 1 53 ? -16.821 -8.886 46.987 1.00 32.13 50 SER B CA 1
ATOM 1408 C C . SER B 1 53 ? -15.586 -8.308 46.271 1.00 35.64 50 SER B C 1
ATOM 1409 O O . SER B 1 53 ? -15.660 -7.932 45.097 1.00 34.23 50 SER B O 1
ATOM 1412 N N . GLN B 1 54 ? -14.451 -8.232 46.954 1.00 33.35 51 GLN B N 1
ATOM 1413 C CA . GLN B 1 54 ? -13.245 -7.769 46.274 1.00 36.70 51 GLN B CA 1
ATOM 1414 C C . GLN B 1 54 ? -12.788 -8.814 45.258 1.00 36.11 51 GLN B C 1
ATOM 1415 O O . GLN B 1 54 ? -12.284 -8.481 44.173 1.00 36.85 51 GLN B O 1
ATOM 1421 N N . VAL B 1 55 ? -12.960 -10.079 45.613 1.00 33.71 52 VAL B N 1
ATOM 1422 C CA . VAL B 1 55 ? -12.578 -11.149 44.711 1.00 33.74 52 VAL B CA 1
ATOM 1423 C C . VAL B 1 55 ? -13.496 -11.133 43.493 1.00 36.72 52 VAL B C 1
ATOM 1424 O O . VAL B 1 55 ? -13.042 -11.342 42.362 1.00 32.28 52 VAL B O 1
ATOM 1428 N N . VAL B 1 56 ? -14.783 -10.868 43.727 1.00 32.58 53 VAL B N 1
ATOM 1429 C CA . VAL B 1 56 ? -15.731 -10.742 42.630 1.00 33.30 53 VAL B CA 1
ATOM 1430 C C . VAL B 1 56 ? -15.287 -9.616 41.700 1.00 29.96 53 VAL B C 1
ATOM 1431 O O . VAL B 1 56 ? -15.282 -9.769 40.484 1.00 32.20 53 VAL B O 1
ATOM 1435 N N . ARG B 1 57 ? -14.870 -8.502 42.278 1.00 33.51 54 ARG B N 1
ATOM 1436 C CA . ARG B 1 57 ? -14.398 -7.368 41.489 1.00 37.33 54 ARG B CA 1
ATOM 1437 C C . ARG B 1 57 ? -13.192 -7.754 40.612 1.00 37.99 54 ARG B C 1
ATOM 1438 O O . ARG B 1 57 ? -13.122 -7.411 39.428 1.00 37.86 54 ARG B O 1
ATOM 1446 N N . PHE B 1 58 ? -12.255 -8.480 41.205 1.00 35.43 55 PHE B N 1
ATOM 1447 C CA . PHE B 1 58 ? -11.068 -8.930 40.499 1.00 34.86 55 PHE B CA 1
ATOM 1448 C C . PHE B 1 58 ? -11.418 -9.861 39.344 1.00 43.67 55 PHE B C 1
ATOM 1449 O O . PHE B 1 58 ? -10.828 -9.778 38.279 1.00 35.42 55 PHE B O 1
ATOM 1457 N N . LEU B 1 59 ? -12.378 -10.751 39.566 1.00 32.78 56 LEU B N 1
ATOM 1458 C CA . LEU B 1 59 ? -12.688 -11.778 38.589 1.00 32.64 56 LEU B CA 1
ATOM 1459 C C . LEU B 1 59 ? -13.491 -11.324 37.364 1.00 39.91 56 LEU B C 1
ATOM 1460 O O . LEU B 1 59 ? -13.394 -11.959 36.330 1.00 34.12 56 LEU B O 1
ATOM 1465 N N . VAL B 1 60 ? -14.273 -10.246 37.454 1.00 29.04 57 VAL B N 1
ATOM 1466 C CA . VAL B 1 60 ? -15.100 -9.864 36.299 1.00 27.24 57 VAL B CA 1
ATOM 1467 C C . VAL B 1 60 ? -14.366 -8.825 35.452 1.00 32.06 57 VAL B C 1
ATOM 1468 O O . VAL B 1 60 ? -13.843 -7.845 35.997 1.00 31.03 57 VAL B O 1
ATOM 1472 N N . PRO B 1 61 ? -14.298 -9.039 34.122 1.00 31.01 58 PRO B N 1
ATOM 1473 C CA . PRO B 1 61 ? -13.598 -8.063 33.269 1.00 31.23 58 PRO B CA 1
ATOM 1474 C C . PRO B 1 61 ? -14.209 -6.665 33.404 1.00 37.63 58 PRO B C 1
ATOM 1475 O O . PRO B 1 61 ? -15.442 -6.524 33.508 1.00 27.99 58 PRO B O 1
ATOM 1479 N N . SER B 1 62 ? -13.336 -5.662 33.399 1.00 32.04 59 SER B N 1
ATOM 1480 C CA . SER B 1 62 ? -13.727 -4.274 33.452 1.00 37.12 59 SER B CA 1
ATOM 1481 C C . SER B 1 62 ? -14.788 -3.930 32.418 1.00 37.07 59 SER B C 1
ATOM 1482 O O . SER B 1 62 ? -15.719 -3.193 32.710 1.00 36.49 59 SER B O 1
ATOM 1485 N N . TYR B 1 63 ? -14.629 -4.448 31.205 1.00 37.23 60 TYR B N 1
ATOM 1486 C CA . TYR B 1 63 ? -15.558 -4.118 30.133 1.00 36.77 60 TYR B CA 1
ATOM 1487 C C . TYR B 1 63 ? -16.943 -4.695 30.386 1.00 31.78 60 TYR B C 1
ATOM 1488 O O . TYR B 1 63 ? -17.937 -4.193 29.870 1.00 33.01 60 TYR B O 1
ATOM 1497 N N . VAL B 1 64 ? -17.012 -5.756 31.181 1.00 26.73 61 VAL B N 1
ATOM 1498 C CA . VAL B 1 64 ? -18.303 -6.305 31.547 1.00 25.07 61 VAL B CA 1
ATOM 1499 C C . VAL B 1 64 ? -18.872 -5.445 32.661 1.00 35.07 61 VAL B C 1
ATOM 1500 O O . VAL B 1 64 ? -20.053 -5.049 32.613 1.00 26.28 61 VAL B O 1
ATOM 1504 N N . GLN B 1 65 ? -18.013 -5.113 33.633 1.00 27.71 62 GLN B N 1
ATOM 1505 C CA . GLN B 1 65 ? -18.410 -4.278 34.753 1.00 30.91 62 GLN B CA 1
ATOM 1506 C C . GLN B 1 65 ? -18.944 -2.970 34.238 1.00 33.82 62 GLN B C 1
ATOM 1507 O O . GLN B 1 65 ? -19.834 -2.366 34.847 1.00 35.43 62 GLN B O 1
ATOM 1513 N N . ASP B 1 66 ? -18.399 -2.529 33.112 1.00 32.11 63 ASP B N 1
ATOM 1514 C CA . ASP B 1 66 ? -18.819 -1.260 32.543 1.00 39.39 63 ASP B CA 1
ATOM 1515 C C . ASP B 1 66 ? -20.102 -1.365 31.718 1.00 39.35 63 ASP B C 1
ATOM 1516 O O . ASP B 1 66 ? -20.595 -0.345 31.258 1.00 36.27 63 ASP B O 1
ATOM 1521 N N . ASP B 1 67 ? -20.624 -2.582 31.526 1.00 35.99 64 ASP B N 1
ATOM 1522 C CA . ASP B 1 67 ? -21.875 -2.778 30.788 1.00 37.07 64 ASP B CA 1
ATOM 1523 C C . ASP B 1 67 ? -22.685 -3.856 31.484 1.00 31.45 64 ASP B C 1
ATOM 1524 O O . ASP B 1 67 ? -22.861 -4.945 30.958 1.00 25.68 64 ASP B O 1
ATOM 1529 N N . PRO B 1 68 ? -23.188 -3.543 32.679 1.00 34.80 65 PRO B N 1
ATOM 1530 C CA . PRO B 1 68 ? -23.804 -4.544 33.563 1.00 28.73 65 PRO B CA 1
ATOM 1531 C C . PRO B 1 68 ? -25.044 -5.181 32.943 1.00 33.19 65 PRO B C 1
ATOM 1532 O O . PRO B 1 68 ? -25.434 -6.265 33.364 1.00 36.70 65 PRO B O 1
ATOM 1536 N N . SER B 1 69 ? -25.666 -4.517 31.974 1.00 31.18 66 SER B N 1
ATOM 1537 C CA . SER B 1 69 ? -26.861 -5.064 31.363 1.00 30.56 66 SER B CA 1
ATOM 1538 C C . SER B 1 69 ? -26.501 -5.758 30.064 1.00 32.19 66 SER B C 1
ATOM 1539 O O . SER B 1 69 ? -27.375 -6.301 29.396 1.00 37.41 66 SER B O 1
ATOM 1542 N N . LEU B 1 70 ? -25.216 -5.721 29.706 1.00 27.09 67 LEU B N 1
ATOM 1543 C CA . LEU B 1 70 ? -24.717 -6.420 28.520 1.00 32.61 67 LEU B CA 1
ATOM 1544 C C . LEU B 1 70 ? -25.427 -5.943 27.275 1.00 31.42 67 LEU B C 1
ATOM 1545 O O . LEU B 1 70 ? -25.703 -6.725 26.373 1.00 34.28 67 LEU B O 1
ATOM 1550 N N . ALA B 1 71 ? -25.704 -4.653 27.214 1.00 32.07 68 ALA B N 1
ATOM 1551 C CA . ALA B 1 71 ? -26.414 -4.124 26.068 1.00 33.43 68 ALA B CA 1
ATOM 1552 C C . ALA B 1 71 ? -25.478 -3.915 24.879 1.00 32.85 68 ALA B C 1
ATOM 1553 O O . ALA B 1 71 ? -25.941 -3.872 23.733 1.00 34.84 68 ALA B O 1
ATOM 1555 N N . ARG B 1 72 ? -24.171 -3.790 25.124 1.00 29.92 69 ARG B N 1
ATOM 1556 C CA . ARG B 1 72 ? -23.256 -3.510 24.008 1.00 36.12 69 ARG B CA 1
ATOM 1557 C C . ARG B 1 72 ? -22.002 -4.351 23.958 1.00 35.58 69 ARG B C 1
ATOM 1558 O O . ARG B 1 72 ? -21.191 -4.171 23.060 1.00 32.69 69 ARG B O 1
ATOM 1566 N N . VAL B 1 73 ? -21.817 -5.245 24.920 1.00 27.01 70 VAL B N 1
ATOM 1567 C CA . VAL B 1 73 ? -20.624 -6.075 24.921 1.00 26.42 70 VAL B CA 1
ATOM 1568 C C . VAL B 1 73 ? -20.963 -7.560 25.117 1.00 26.44 70 VAL B C 1
ATOM 1569 O O . VAL B 1 73 ? -22.071 -7.910 25.506 1.00 24.41 70 VAL B O 1
ATOM 1573 N N . ILE B 1 74 ? -20.002 -8.418 24.803 1.00 29.28 71 ILE B N 1
ATOM 1574 C CA . ILE B 1 74 ? -20.196 -9.858 24.845 1.00 33.24 71 ILE B CA 1
ATOM 1575 C C . ILE B 1 74 ? -19.145 -10.470 25.753 1.00 31.57 71 ILE B C 1
ATOM 1576 O O . ILE B 1 74 ? -17.966 -10.076 25.705 1.00 35.91 71 ILE B O 1
ATOM 1581 N N . ASP B 1 75 ? -19.571 -11.394 26.605 1.00 28.62 72 ASP B N 1
ATOM 1582 C CA . ASP B 1 75 ? -18.635 -12.257 27.321 1.00 32.00 72 ASP B CA 1
ATOM 1583 C C . ASP B 1 75 ? -19.229 -13.655 27.465 1.00 34.38 72 ASP B C 1
ATOM 1584 O O . ASP B 1 75 ? -20.058 -13.896 28.344 1.00 31.94 72 ASP B O 1
ATOM 1589 N N . GLU B 1 76 ? -18.777 -14.578 26.626 1.00 32.44 73 GLU B N 1
ATOM 1590 C CA . GLU B 1 76 ? -19.249 -15.958 26.693 1.00 36.45 73 GLU B CA 1
ATOM 1591 C C . GLU B 1 76 ? -18.314 -16.803 27.552 1.00 29.15 73 GLU B C 1
ATOM 1592 O O . GLU B 1 76 ? -18.478 -18.020 27.624 1.00 31.33 73 GLU B O 1
ATOM 1598 N N . SER B 1 77 A -17.327 -16.179 28.191 1.00 28.23 74 SER B N 1
ATOM 1599 C CA . SER B 1 77 A -16.246 -16.950 28.821 1.00 31.26 74 SER B CA 1
ATOM 1600 C C . SER B 1 77 A -16.010 -16.668 30.314 1.00 37.29 74 SER B C 1
ATOM 1601 O O . SER B 1 77 A -14.909 -16.927 30.813 1.00 38.54 74 SER B O 1
ATOM 1604 N N . LEU B 1 78 ? -17.026 -16.155 31.012 1.00 33.75 75 LEU B N 1
ATOM 1605 C CA . LEU B 1 78 ? -16.913 -15.790 32.430 1.00 35.16 75 LEU B CA 1
ATOM 1606 C C . LEU B 1 78 ? -16.217 -16.822 33.324 1.00 31.85 75 LEU B C 1
ATOM 1607 O O . LEU B 1 78 ? -15.227 -16.502 33.978 1.00 32.59 75 LEU B O 1
ATOM 1612 N N . ALA B 1 79 ? -16.756 -18.041 33.372 1.00 31.17 76 ALA B N 1
ATOM 1613 C CA . ALA B 1 79 ? -16.153 -19.118 34.174 1.00 31.61 76 ALA B CA 1
ATOM 1614 C C . ALA B 1 79 ? -14.765 -19.517 33.660 1.00 34.74 76 ALA B C 1
ATOM 1615 O O . ALA B 1 79 ? -13.858 -19.708 34.455 1.00 35.67 76 ALA B O 1
ATOM 1617 N N . ASP B 1 80 ? -14.611 -19.650 32.344 1.00 36.76 77 ASP B N 1
ATOM 1618 C CA . ASP B 1 80 ? -13.310 -20.022 31.782 1.00 40.47 77 ASP B CA 1
ATOM 1619 C C . ASP B 1 80 ? -12.249 -18.975 32.130 1.00 42.04 77 ASP B C 1
ATOM 1620 O O . ASP B 1 80 ? -11.098 -19.314 32.373 1.00 45.14 77 ASP B O 1
ATOM 1625 N N . GLN B 1 81 ? -12.646 -17.705 32.154 1.00 39.99 78 GLN B N 1
ATOM 1626 C CA . GLN B 1 81 ? -11.691 -16.614 32.348 1.00 48.59 78 GLN B CA 1
ATOM 1627 C C . GLN B 1 81 ? -11.392 -16.414 33.823 1.00 46.17 78 GLN B C 1
ATOM 1628 O O . GLN B 1 81 ? -10.297 -16.001 34.179 1.00 49.17 78 GLN B O 1
ATOM 1634 N N . VAL B 1 82 ? -12.378 -16.709 34.668 1.00 45.33 79 VAL B N 1
ATOM 1635 C CA . VAL B 1 82 ? -12.181 -16.715 36.110 1.00 43.00 79 VAL B CA 1
ATOM 1636 C C . VAL B 1 82 ? -11.026 -17.633 36.394 1.00 44.79 79 VAL B C 1
ATOM 1637 O O . VAL B 1 82 ? -10.114 -17.304 37.155 1.00 47.71 79 VAL B O 1
ATOM 1641 N N . ALA B 1 83 ? -11.061 -18.784 35.735 1.00 45.93 80 ALA B N 1
ATOM 1642 C CA . ALA B 1 83 ? -10.024 -19.791 35.888 1.00 46.37 80 ALA B CA 1
ATOM 1643 C C . ALA B 1 83 ? -8.665 -19.305 35.365 1.00 46.37 80 ALA B C 1
ATOM 1644 O O . ALA B 1 83 ? -7.626 -19.550 35.991 1.00 53.08 80 ALA B O 1
ATOM 1646 N N . ASP B 1 84 ? -8.675 -18.632 34.214 1.00 55.13 81 ASP B N 1
ATOM 1647 C CA . ASP B 1 84 ? -7.442 -18.153 33.590 1.00 51.40 81 ASP B CA 1
ATOM 1648 C C . ASP B 1 84 ? -6.736 -17.091 34.435 1.00 59.76 81 ASP B C 1
ATOM 1649 O O . ASP B 1 84 ? -5.515 -17.073 34.512 1.00 55.18 81 ASP B O 1
ATOM 1654 N N . LYS B 1 85 ? -7.501 -16.197 35.064 1.00 53.58 82 LYS B N 1
ATOM 1655 C CA . LYS B 1 85 ? -6.873 -15.073 35.763 1.00 55.75 82 LYS B CA 1
ATOM 1656 C C . LYS B 1 85 ? -6.471 -15.348 37.224 1.00 55.58 82 LYS B C 1
ATOM 1657 O O . LYS B 1 85 ? -5.758 -14.545 37.839 1.00 49.02 82 LYS B O 1
ATOM 1663 N N . LEU B 1 86 ? -6.897 -16.489 37.759 1.00 51.99 83 LEU B N 1
ATOM 1664 C CA . LEU B 1 86 ? -6.409 -16.947 39.056 1.00 50.73 83 LEU B CA 1
ATOM 1665 C C . LEU B 1 86 ? -5.044 -17.654 38.920 1.00 59.46 83 LEU B C 1
ATOM 1666 O O . LEU B 1 86 ? -4.171 -17.516 39.786 1.00 61.13 83 LEU B O 1
ATOM 1671 N N . ALA B 1 87 ? -4.858 -18.383 37.820 1.00 59.47 84 ALA B N 1
ATOM 1672 C CA . ALA B 1 87 ? -3.641 -19.177 37.613 1.00 65.65 84 ALA B CA 1
ATOM 1673 C C . ALA B 1 87 ? -2.356 -18.344 37.661 1.00 70.64 84 ALA B C 1
ATOM 1674 O O . ALA B 1 87 ? -2.201 -17.393 36.901 1.00 75.31 84 ALA B O 1
ATOM 1676 N N . GLY B 1 88 ? -1.439 -18.712 38.556 1.00 72.87 85 GLY B N 1
ATOM 1677 C CA . GLY B 1 88 ? -0.153 -18.038 38.678 1.00 75.74 85 GLY B CA 1
ATOM 1678 C C . GLY B 1 88 ? -0.188 -16.694 39.393 1.00 75.75 85 GLY B C 1
ATOM 1679 O O . GLY B 1 88 ? 0.733 -15.885 39.244 1.00 79.87 85 GLY B O 1
ATOM 1680 N N . VAL B 1 89 ? -1.241 -16.465 40.178 1.00 69.73 86 VAL B N 1
ATOM 1681 C CA . VAL B 1 89 ? -1.449 -15.197 40.873 1.00 59.44 86 VAL B CA 1
ATOM 1682 C C . VAL B 1 89 ? -1.519 -15.410 42.390 1.00 57.85 86 VAL B C 1
ATOM 1683 O O . VAL B 1 89 ? -2.053 -16.411 42.855 1.00 56.31 86 VAL B O 1
ATOM 1687 N N . THR B 1 90 ? -0.978 -14.472 43.158 1.00 58.61 87 THR B N 1
ATOM 1688 C CA . THR B 1 90 ? -0.976 -14.584 44.611 1.00 57.59 87 THR B CA 1
ATOM 1689 C C . THR B 1 90 ? -2.132 -13.804 45.246 1.00 58.67 87 THR B C 1
ATOM 1690 O O . THR B 1 90 ? -2.776 -12.996 44.584 1.00 56.45 87 THR B O 1
ATOM 1694 N N . VAL B 1 91 ? -2.380 -14.053 46.530 1.00 51.98 88 VAL B N 1
ATOM 1695 C CA . VAL B 1 91 ? -3.394 -13.338 47.295 1.00 48.72 88 VAL B CA 1
ATOM 1696 C C . VAL B 1 91 ? -3.180 -11.816 47.248 1.00 53.70 88 VAL B C 1
ATOM 1697 O O . VAL B 1 91 ? -4.144 -11.040 47.134 1.00 48.42 88 VAL B O 1
ATOM 1701 N N . ARG B 1 92 ? -1.913 -11.412 47.321 1.00 53.11 89 ARG B N 1
ATOM 1702 C CA . ARG B 1 92 ? -1.519 -10.008 47.279 1.00 60.52 89 ARG B CA 1
ATOM 1703 C C . ARG B 1 92 ? -2.122 -9.250 46.093 1.00 59.28 89 ARG B C 1
ATOM 1704 O O . ARG B 1 92 ? -2.495 -8.084 46.231 1.00 60.98 89 ARG B O 1
ATOM 1712 N N . LYS B 1 93 ? -2.223 -9.918 44.941 1.00 56.46 90 LYS B N 1
ATOM 1713 C CA . LYS B 1 93 ? -2.781 -9.305 43.736 1.00 60.48 90 LYS B CA 1
ATOM 1714 C C . LYS B 1 93 ? -4.299 -9.131 43.803 1.00 59.06 90 LYS B C 1
ATOM 1715 O O . LYS B 1 93 ? -4.848 -8.246 43.142 1.00 62.22 90 LYS B O 1
ATOM 1721 N N . LEU B 1 94 ? -4.972 -9.984 44.580 1.00 54.53 91 LEU B N 1
ATOM 1722 C CA . LEU B 1 94 ? -6.429 -9.886 44.761 1.00 53.48 91 LEU B CA 1
ATOM 1723 C C . LEU B 1 94 ? -6.803 -8.657 45.585 1.00 50.73 91 LEU B C 1
ATOM 1724 O O . LEU B 1 94 ? -7.861 -8.055 45.393 1.00 51.07 91 LEU B O 1
ATOM 1729 N N . LEU B 1 95 ? -5.929 -8.319 46.523 1.00 45.56 92 LEU B N 1
ATOM 1730 C CA . LEU B 1 95 ? -6.160 -7.224 47.441 1.00 49.14 92 LEU B CA 1
ATOM 1731 C C . LEU B 1 95 ? -6.275 -5.907 46.678 1.00 52.28 92 LEU B C 1
ATOM 1732 O O . LEU B 1 95 ? -5.622 -5.719 45.651 1.00 58.81 92 LEU B O 1
ATOM 1737 N N . PRO B 1 96 ? -7.124 -4.996 47.179 1.00 51.65 93 PRO B N 1
ATOM 1738 C CA . PRO B 1 96 ? -7.304 -3.638 46.642 1.00 59.53 93 PRO B CA 1
ATOM 1739 C C . PRO B 1 96 ? -6.113 -2.721 46.940 1.00 66.52 93 PRO B C 1
ATOM 1740 O O . PRO B 1 96 ? -5.143 -3.153 47.565 1.00 68.52 93 PRO B O 1
ATOM 1744 N N . SER B 1 97 ? -6.197 -1.467 46.504 1.00 67.19 94 SER B N 1
ATOM 1745 C CA . SER B 1 97 ? -5.125 -0.503 46.721 1.00 75.32 94 SER B CA 1
ATOM 1746 C C . SER B 1 97 ? -4.838 -0.312 48.202 1.00 78.74 94 SER B C 1
ATOM 1747 O O . SER B 1 97 ? -3.683 -0.388 48.634 1.00 79.86 94 SER B O 1
ATOM 1750 N N . GLN B 1 98 ? -5.887 -0.050 48.976 1.00 78.08 95 GLN B N 1
ATOM 1751 C CA . GLN B 1 98 ? -5.737 0.078 50.420 1.00 79.66 95 GLN B CA 1
ATOM 1752 C C . GLN B 1 98 ? -6.491 -1.051 51.102 1.00 74.93 95 GLN B C 1
ATOM 1753 O O . GLN B 1 98 ? -7.704 -0.959 51.308 1.00 71.98 95 GLN B O 1
ATOM 1759 N N . PRO B 1 99 ? -5.771 -2.142 51.423 1.00 73.47 96 PRO B N 1
ATOM 1760 C CA . PRO B 1 99 ? -6.399 -3.337 51.994 1.00 71.15 96 PRO B CA 1
ATOM 1761 C C . PRO B 1 99 ? -7.153 -3.006 53.273 1.00 75.62 96 PRO B C 1
ATOM 1762 O O . PRO B 1 99 ? -6.653 -2.248 54.115 1.00 77.99 96 PRO B O 1
ATOM 1766 N N . ALA B 1 100 ? -8.361 -3.549 53.384 1.00 76.52 97 ALA B N 1
ATOM 1767 C CA . ALA B 1 100 ? -9.198 -3.360 54.558 1.00 79.32 97 ALA B CA 1
ATOM 1768 C C . ALA B 1 100 ? -8.491 -3.942 55.776 1.00 81.72 97 ALA B C 1
ATOM 1769 O O . ALA B 1 100 ? -8.441 -5.164 55.941 1.00 82.26 97 ALA B O 1
ATOM 1771 N N . GLU B 1 101 ? -7.942 -3.064 56.614 1.00 80.61 98 GLU B N 1
ATOM 1772 C CA . GLU B 1 101 ? -7.143 -3.483 57.766 1.00 79.73 98 GLU B CA 1
ATOM 1773 C C . GLU B 1 101 ? -7.901 -4.429 58.698 1.00 72.57 98 GLU B C 1
ATOM 1774 O O . GLU B 1 101 ? -9.137 -4.486 58.680 1.00 70.75 98 GLU B O 1
ATOM 1776 N N . LEU B 1 102 ? -7.152 -5.181 59.498 1.00 65.15 99 LEU B N 1
ATOM 1777 C CA . LEU B 1 102 ? -7.738 -6.213 60.344 1.00 59.94 99 LEU B CA 1
ATOM 1778 C C . LEU B 1 102 ? -7.437 -5.930 61.801 1.00 60.75 99 LEU B C 1
ATOM 1779 O O . LEU B 1 102 ? -6.296 -6.080 62.245 1.00 63.79 99 LEU B O 1
ATOM 1784 N N . PRO B 1 103 ? -8.463 -5.511 62.553 1.00 58.07 100 PRO B N 1
ATOM 1785 C CA . PRO B 1 103 ? -8.274 -5.204 63.969 1.00 59.77 100 PRO B CA 1
ATOM 1786 C C . PRO B 1 103 ? -7.914 -6.457 64.743 1.00 71.20 100 PRO B C 1
ATOM 1787 O O . PRO B 1 103 ? -8.350 -7.568 64.404 1.00 65.63 100 PRO B O 1
ATOM 1791 N N . VAL B 1 104 ? -7.113 -6.249 65.780 1.00 76.58 101 VAL B N 1
ATOM 1792 C CA . VAL B 1 104 ? -6.488 -7.304 66.551 1.00 78.89 101 VAL B CA 1
ATOM 1793 C C . VAL B 1 104 ? -6.735 -7.061 68.038 1.00 81.73 101 VAL B C 1
ATOM 1794 O O . VAL B 1 104 ? -6.497 -5.961 68.547 1.00 82.44 101 VAL B O 1
ATOM 1798 N N . VAL B 1 105 ? -7.231 -8.081 68.729 1.00 79.35 102 VAL B N 1
ATOM 1799 C CA . VAL B 1 105 ? -7.409 -8.006 70.173 1.00 74.74 102 VAL B CA 1
ATOM 1800 C C . VAL B 1 105 ? -6.592 -9.133 70.812 1.00 77.94 102 VAL B C 1
ATOM 1801 O O . VAL B 1 105 ? -6.154 -10.057 70.113 1.00 76.28 102 VAL B O 1
ATOM 1805 N N . LYS B 1 106 ? -6.371 -9.053 72.122 1.00 73.28 103 LYS B N 1
ATOM 1806 C CA . LYS B 1 106 ? -5.607 -10.080 72.822 1.00 78.47 103 LYS B CA 1
ATOM 1807 C C . LYS B 1 106 ? -6.467 -11.255 73.265 1.00 86.35 103 LYS B C 1
ATOM 1808 O O . LYS B 1 106 ? -7.694 -11.203 73.210 1.00 80.33 103 LYS B O 1
ATOM 1814 N N . HIS B 1 107 ? -5.798 -12.313 73.711 1.00 93.79 104 HIS B N 1
ATOM 1815 C CA . HIS B 1 107 ? -6.455 -13.503 74.233 1.00 97.10 104 HIS B CA 1
ATOM 1816 C C . HIS B 1 107 ? -7.194 -13.193 75.528 1.00 96.26 104 HIS B C 1
ATOM 1817 O O . HIS B 1 107 ? -8.071 -13.951 75.956 1.00 95.23 104 HIS B O 1
ATOM 1824 N N . ASP B 1 108 ? -6.833 -12.075 76.151 1.00 95.54 105 ASP B N 1
ATOM 1825 C CA . ASP B 1 108 ? -7.338 -11.744 77.477 1.00 94.33 105 ASP B CA 1
ATOM 1826 C C . ASP B 1 108 ? -8.255 -10.519 77.525 1.00 87.93 105 ASP B C 1
ATOM 1827 O O . ASP B 1 108 ? -8.704 -10.136 78.604 1.00 89.11 105 ASP B O 1
ATOM 1832 N N . ASP B 1 109 ? -8.538 -9.909 76.375 1.00 81.75 106 ASP B N 1
ATOM 1833 C CA . ASP B 1 109 ? -9.438 -8.753 76.335 1.00 78.20 106 ASP B CA 1
ATOM 1834 C C . ASP B 1 109 ? -10.851 -9.108 76.816 1.00 76.87 106 ASP B C 1
ATOM 1835 O O . ASP B 1 109 ? -11.305 -10.243 76.662 1.00 68.11 106 ASP B O 1
ATOM 1840 N N . THR B 1 110 ? -11.533 -8.137 77.413 1.00 66.29 107 THR B N 1
ATOM 1841 C CA . THR B 1 110 ? -12.909 -8.336 77.856 1.00 64.24 107 THR B CA 1
ATOM 1842 C C . THR B 1 110 ? -13.868 -8.259 76.661 1.00 66.27 107 THR B C 1
ATOM 1843 O O . THR B 1 110 ? -13.505 -7.742 75.603 1.00 63.77 107 THR B O 1
ATOM 1847 N N . VAL B 1 111 ? -15.084 -8.774 76.834 1.00 65.80 108 VAL B N 1
ATOM 1848 C CA . VAL B 1 111 ? -16.138 -8.653 75.825 1.00 55.56 108 VAL B CA 1
ATOM 1849 C C . VAL B 1 111 ? -16.327 -7.203 75.391 1.00 64.93 108 VAL B C 1
ATOM 1850 O O . VAL B 1 111 ? -16.384 -6.904 74.193 1.00 60.37 108 VAL B O 1
ATOM 1854 N N . LEU B 1 112 ? -16.400 -6.306 76.371 1.00 67.71 109 LEU B N 1
ATOM 1855 C CA . LEU B 1 112 ? -16.625 -4.892 76.099 1.00 67.27 109 LEU B CA 1
ATOM 1856 C C . LEU B 1 112 ? -15.408 -4.240 75.433 1.00 63.15 109 LEU B C 1
ATOM 1857 O O . LEU B 1 112 ? -15.562 -3.406 74.538 1.00 64.25 109 LEU B O 1
ATOM 1862 N N . GLU B 1 113 ? -14.207 -4.620 75.858 1.00 63.90 110 GLU B N 1
ATOM 1863 C CA . GLU B 1 113 ? -12.997 -4.237 75.132 1.00 62.29 110 GLU B CA 1
ATOM 1864 C C . GLU B 1 113 ? -13.102 -4.667 73.656 1.00 62.55 110 GLU B C 1
ATOM 1865 O O . GLU B 1 113 ? -12.893 -3.863 72.744 1.00 66.06 110 GLU B O 1
ATOM 1871 N N . VAL B 1 114 ? -13.457 -5.926 73.421 1.00 57.78 111 VAL B N 1
ATOM 1872 C CA . VAL B 1 114 ? -13.596 -6.423 72.054 1.00 57.41 111 VAL B CA 1
ATOM 1873 C C . VAL B 1 114 ? -14.680 -5.675 71.304 1.00 55.04 111 VAL B C 1
ATOM 1874 O O . VAL B 1 114 ? -14.461 -5.202 70.180 1.00 49.89 111 VAL B O 1
ATOM 1878 N N . ALA B 1 115 ? -15.848 -5.564 71.934 1.00 53.76 112 ALA B N 1
ATOM 1879 C CA . ALA B 1 115 ? -16.973 -4.864 71.324 1.00 51.59 112 ALA B CA 1
ATOM 1880 C C . ALA B 1 115 ? -16.605 -3.424 70.972 1.00 47.78 112 ALA B C 1
ATOM 1881 O O . ALA B 1 115 ? -16.937 -2.952 69.894 1.00 51.34 112 ALA B O 1
ATOM 1883 N N . ALA B 1 116 ? -15.906 -2.743 71.876 1.00 50.00 113 ALA B N 1
ATOM 1884 C CA . ALA B 1 116 ? -15.458 -1.368 71.639 1.00 52.84 113 ALA B CA 1
ATOM 1885 C C . ALA B 1 116 ? -14.657 -1.222 70.340 1.00 56.15 113 ALA B C 1
ATOM 1886 O O . ALA B 1 116 ? -14.957 -0.364 69.500 1.00 59.38 113 ALA B O 1
ATOM 1888 N N . ILE B 1 117 ? -13.632 -2.054 70.191 1.00 57.69 114 ILE B N 1
ATOM 1889 C CA . ILE B 1 117 ? -12.774 -2.014 69.012 1.00 59.19 114 ILE B CA 1
ATOM 1890 C C . ILE B 1 117 ? -13.564 -2.310 67.744 1.00 59.90 114 ILE B C 1
ATOM 1891 O O . ILE B 1 117 ? -13.411 -1.625 66.729 1.00 63.80 114 ILE B O 1
ATOM 1904 N N . ALA B 1 119 ? -16.769 -1.965 67.321 1.00 69.92 116 ALA B N 1
ATOM 1905 C CA . ALA B 1 119 ? -17.701 -0.861 67.128 1.00 69.91 116 ALA B CA 1
ATOM 1906 C C . ALA B 1 119 ? -17.037 0.401 66.575 1.00 71.51 116 ALA B C 1
ATOM 1907 O O . ALA B 1 119 ? -17.719 1.249 66.001 1.00 76.60 116 ALA B O 1
ATOM 1909 N N . ARG B 1 120 ? -15.724 0.537 66.754 1.00 65.50 117 ARG B N 1
ATOM 1910 C CA . ARG B 1 120 ? -15.019 1.702 66.221 1.00 66.77 117 ARG B CA 1
ATOM 1911 C C . ARG B 1 120 ? -15.001 1.707 64.695 1.00 68.58 117 ARG B C 1
ATOM 1912 O O . ARG B 1 120 ? -15.405 2.692 64.075 1.00 71.22 117 ARG B O 1
ATOM 1914 N N . LEU B 1 121 ? -14.535 0.611 64.096 1.00 61.74 118 LEU B N 1
ATOM 1915 C CA . LEU B 1 121 ? -14.378 0.547 62.648 1.00 64.03 118 LEU B CA 1
ATOM 1916 C C . LEU B 1 121 ? -15.590 -0.020 61.941 1.00 66.17 118 LEU B C 1
ATOM 1917 O O . LEU B 1 121 ? -15.547 -0.225 60.726 1.00 68.90 118 LEU B O 1
ATOM 1919 N N . ARG B 1 122 ? -16.659 -0.276 62.694 1.00 65.56 119 ARG B N 1
ATOM 1920 C CA . ARG B 1 122 ? -17.805 -1.019 62.178 1.00 62.38 119 ARG B CA 1
ATOM 1921 C C . ARG B 1 122 ? -17.279 -2.206 61.388 1.00 60.07 119 ARG B C 1
ATOM 1922 O O . ARG B 1 122 ? -17.734 -2.467 60.272 1.00 63.18 119 ARG B O 1
ATOM 1924 N N . CYS B 1 123 ? -16.285 -2.893 61.948 1.00 53.18 120 CYS B N 1
ATOM 1925 C CA . CYS B 1 123 ? -15.634 -3.984 61.232 1.00 55.16 120 CYS B CA 1
ATOM 1926 C C . CYS B 1 123 ? -16.352 -5.287 61.557 1.00 51.96 120 CYS B C 1
ATOM 1927 O O . CYS B 1 123 ? -16.885 -5.442 62.640 1.00 47.92 120 CYS B O 1
ATOM 1930 N N . PRO B 1 124 ? -16.404 -6.215 60.600 1.00 49.22 121 PRO B N 1
ATOM 1931 C CA . PRO B 1 124 ? -17.156 -7.452 60.834 1.00 51.23 121 PRO B CA 1
ATOM 1932 C C . PRO B 1 124 ? -16.406 -8.471 61.691 1.00 55.01 121 PRO B C 1
ATOM 1933 O O . PRO B 1 124 ? -17.031 -9.425 62.178 1.00 53.39 121 PRO B O 1
ATOM 1937 N N . LEU B 1 125 ? -15.105 -8.260 61.890 1.00 55.82 122 LEU B N 1
ATOM 1938 C CA . LEU B 1 125 ? -14.225 -9.323 62.368 1.00 54.87 122 LEU B CA 1
ATOM 1939 C C . LEU B 1 125 ? -12.998 -8.783 63.104 1.00 51.44 122 LEU B C 1
ATOM 1940 O O . LEU B 1 125 ? -12.441 -7.765 62.701 1.00 57.20 122 LEU B O 1
ATOM 1945 N N . VAL B 1 126 ? -12.581 -9.458 64.175 1.00 45.29 123 VAL B N 1
ATOM 1946 C CA . VAL B 1 126 ? -11.300 -9.169 64.811 1.00 45.87 123 VAL B CA 1
ATOM 1947 C C . VAL B 1 126 ? -10.460 -10.435 64.929 1.00 49.74 123 VAL B C 1
ATOM 1948 O O . VAL B 1 126 ? -10.988 -11.530 65.121 1.00 46.66 123 VAL B O 1
ATOM 1952 N N . ALA B 1 127 ? -9.147 -10.282 64.814 1.00 52.93 124 ALA B N 1
ATOM 1953 C CA . ALA B 1 127 ? -8.244 -11.404 65.007 1.00 51.95 124 ALA B CA 1
ATOM 1954 C C . ALA B 1 127 ? -7.815 -11.466 66.471 1.00 53.95 124 ALA B C 1
ATOM 1955 O O . ALA B 1 127 ? -7.539 -10.435 67.082 1.00 56.32 124 ALA B O 1
ATOM 1957 N N . VAL B 1 128 ? -7.762 -12.669 67.033 1.00 54.22 125 VAL B N 1
ATOM 1958 C CA . VAL B 1 128 ? -7.260 -12.836 68.390 1.00 60.02 125 VAL B CA 1
ATOM 1959 C C . VAL B 1 128 ? -5.840 -13.366 68.343 1.00 67.69 125 VAL B C 1
ATOM 1960 O O . VAL B 1 128 ? -5.552 -14.341 67.642 1.00 71.00 125 VAL B O 1
ATOM 1964 N N . VAL B 1 129 ? -4.945 -12.716 69.078 1.00 69.50 126 VAL B N 1
ATOM 1965 C CA . VAL B 1 129 ? -3.543 -13.095 69.043 1.00 76.04 126 VAL B CA 1
ATOM 1966 C C . VAL B 1 129 ? -3.021 -13.462 70.425 1.00 78.59 126 VAL B C 1
ATOM 1967 O O . VAL B 1 129 ? -3.514 -12.965 71.443 1.00 80.46 126 VAL B O 1
ATOM 1971 N N . LYS B 1 130 ? -2.033 -14.349 70.443 1.00 77.71 127 LYS B N 1
ATOM 1972 C CA . LYS B 1 130 ? -1.354 -14.757 71.665 1.00 79.97 127 LYS B CA 1
ATOM 1973 C C . LYS B 1 130 ? -0.014 -15.362 71.277 1.00 78.97 127 LYS B C 1
ATOM 1974 O O . LYS B 1 130 ? 0.250 -15.578 70.091 1.00 73.33 127 LYS B O 1
ATOM 1978 N N . ILE B 1 134 ? -1.944 -15.254 65.150 1.00 73.88 131 ILE B N 1
ATOM 1979 C CA . ILE B 1 134 ? -3.394 -15.444 65.191 1.00 68.13 131 ILE B CA 1
ATOM 1980 C C . ILE B 1 134 ? -3.730 -16.827 65.739 1.00 64.82 131 ILE B C 1
ATOM 1981 O O . ILE B 1 134 ? -3.212 -17.828 65.252 1.00 64.03 131 ILE B O 1
ATOM 1986 N N . ILE B 1 135 ? -4.587 -16.875 66.757 1.00 60.53 132 ILE B N 1
ATOM 1987 C CA . ILE B 1 135 ? -5.053 -18.147 67.309 1.00 60.90 132 ILE B CA 1
ATOM 1988 C C . ILE B 1 135 ? -6.551 -18.294 67.084 1.00 62.54 132 ILE B C 1
ATOM 1989 O O . ILE B 1 135 ? -7.154 -19.298 67.473 1.00 67.09 132 ILE B O 1
ATOM 1994 N N . GLY B 1 136 ? -7.141 -17.282 66.451 1.00 58.45 133 GLY B N 1
ATOM 1995 C CA . GLY B 1 136 ? -8.557 -17.289 66.150 1.00 59.40 133 GLY B CA 1
ATOM 1996 C C . GLY B 1 136 ? -9.118 -15.908 65.850 1.00 55.19 133 GLY B C 1
ATOM 1997 O O . GLY B 1 136 ? -8.378 -14.922 65.736 1.00 54.54 133 GLY B O 1
ATOM 1998 N N . ALA B 1 137 ? -10.440 -15.839 65.728 1.00 45.91 134 ALA B N 1
ATOM 1999 C CA . ALA B 1 137 ? -11.100 -14.601 65.351 1.00 44.76 134 ALA B CA 1
ATOM 2000 C C . ALA B 1 137 ? -12.480 -14.544 65.966 1.00 46.97 134 ALA B C 1
ATOM 2001 O O . ALA B 1 137 ? -13.068 -15.582 66.281 1.00 51.67 134 ALA B O 1
ATOM 2003 N N . ILE B 1 138 ? -12.991 -13.329 66.135 1.00 45.26 135 ILE B N 1
ATOM 2004 C CA . ILE B 1 138 ? -14.310 -13.107 66.718 1.00 46.43 135 ILE B CA 1
ATOM 2005 C C . ILE B 1 138 ? -15.160 -12.276 65.758 1.00 46.77 135 ILE B C 1
ATOM 2006 O O . ILE B 1 138 ? -14.882 -11.096 65.532 1.00 51.02 135 ILE B O 1
ATOM 2011 N N . THR B 1 139 ? -16.198 -12.880 65.197 1.00 47.07 136 THR B N 1
ATOM 2012 C CA . THR B 1 139 ? -17.097 -12.150 64.312 1.00 41.93 136 THR B CA 1
ATOM 2013 C C . THR B 1 139 ? -18.083 -11.323 65.122 1.00 42.08 136 THR B C 1
ATOM 2014 O O . THR B 1 139 ? -18.257 -11.547 66.317 1.00 41.74 136 THR B O 1
ATOM 2018 N N . ALA B 1 140 ? -18.725 -10.361 64.471 1.00 42.03 137 ALA B N 1
ATOM 2019 C CA . ALA B 1 140 ? -19.743 -9.566 65.138 1.00 42.33 137 ALA B CA 1
ATOM 2020 C C . ALA B 1 140 ? -20.856 -10.460 65.694 1.00 47.49 137 ALA B C 1
ATOM 2021 O O . ALA B 1 140 ? -21.316 -10.266 66.834 1.00 45.90 137 ALA B O 1
ATOM 2023 N N . SER B 1 141 ? -21.284 -11.443 64.897 1.00 43.64 138 SER B N 1
ATOM 2024 C CA . SER B 1 141 ? -22.428 -12.255 65.290 1.00 44.03 138 SER B CA 1
ATOM 2025 C C . SER B 1 141 ? -22.089 -13.115 66.493 1.00 44.13 138 SER B C 1
ATOM 2026 O O . SER B 1 141 ? -22.934 -13.339 67.367 1.00 46.36 138 SER B O 1
ATOM 2029 N N . ARG B 1 142 ? -20.836 -13.560 66.554 1.00 44.76 139 ARG B N 1
ATOM 2030 C CA . ARG B 1 142 ? -20.327 -14.314 67.705 1.00 46.69 139 ARG B CA 1
ATOM 2031 C C . ARG B 1 142 ? -20.405 -13.487 68.986 1.00 50.70 139 ARG B C 1
ATOM 2032 O O . ARG B 1 142 ? -20.829 -13.974 70.042 1.00 54.40 139 ARG B O 1
ATOM 2040 N N . LEU B 1 143 ? -19.976 -12.234 68.884 1.00 39.24 140 LEU B N 1
ATOM 2041 C CA . LEU B 1 143 ? -20.066 -11.281 69.987 1.00 50.67 140 LEU B CA 1
ATOM 2042 C C . LEU B 1 143 ? -21.522 -11.081 70.416 1.00 50.51 140 LEU B C 1
ATOM 2043 O O . LEU B 1 143 ? -21.839 -11.141 71.601 1.00 47.64 140 LEU B O 1
ATOM 2048 N N . LEU B 1 144 ? -22.405 -10.848 69.446 1.00 40.76 141 LEU B N 1
ATOM 2049 C CA . LEU B 1 144 ? -23.826 -10.747 69.746 1.00 42.34 141 LEU B CA 1
ATOM 2050 C C . LEU B 1 144 ? -24.312 -12.042 70.385 1.00 52.11 141 LEU B C 1
ATOM 2051 O O . LEU B 1 144 ? -25.076 -12.008 71.347 1.00 52.30 141 LEU B O 1
ATOM 2056 N N . GLU B 1 145 ? -23.859 -13.179 69.857 1.00 52.11 142 GLU B N 1
ATOM 2057 C CA . GLU B 1 145 ? -24.296 -14.467 70.374 1.00 58.10 142 GLU B CA 1
ATOM 2058 C C . GLU B 1 145 ? -23.969 -14.600 71.856 1.00 64.28 142 GLU B C 1
ATOM 2059 O O . GLU B 1 145 ? -24.797 -15.053 72.652 1.00 67.24 142 GLU B O 1
ATOM 2065 N N . LEU B 1 146 ? -22.767 -14.179 72.227 1.00 64.55 143 LEU B N 1
ATOM 2066 C CA . LEU B 1 146 ? -22.338 -14.273 73.614 1.00 65.62 143 LEU B CA 1
ATOM 2067 C C . LEU B 1 146 ? -23.173 -13.416 74.561 1.00 69.66 143 LEU B C 1
ATOM 2068 O O . LEU B 1 146 ? -23.632 -13.904 75.597 1.00 75.11 143 LEU B O 1
ATOM 2073 N N . VAL B 1 147 ? -23.371 -12.145 74.219 1.00 69.56 144 VAL B N 1
ATOM 2074 C CA . VAL B 1 147 ? -24.090 -11.245 75.123 1.00 77.04 144 VAL B CA 1
ATOM 2075 C C . VAL B 1 147 ? -25.587 -11.565 75.181 1.00 83.51 144 VAL B C 1
ATOM 2076 O O . VAL B 1 147 ? -26.311 -11.034 76.025 1.00 90.07 144 VAL B O 1
ATOM 2080 N N . VAL B 1 148 ? -26.040 -12.448 74.296 1.00 80.61 145 VAL B N 1
ATOM 2081 C CA . VAL B 1 148 ? -27.457 -12.771 74.192 1.00 80.33 145 VAL B CA 1
ATOM 2082 C C . VAL B 1 148 ? -27.702 -14.278 74.238 1.00 82.22 145 VAL B C 1
ATOM 2083 O O . VAL B 1 148 ? -28.558 -14.760 74.984 1.00 85.62 145 VAL B O 1
ATOM 2087 N N . ALA C 1 3 ? -46.424 -3.006 34.968 1.00 71.80 0 ALA C N 1
ATOM 2088 C CA . ALA C 1 3 ? -45.427 -1.969 35.211 1.00 65.85 0 ALA C CA 1
ATOM 2089 C C . ALA C 1 3 ? -45.534 -0.887 34.150 1.00 69.20 0 ALA C C 1
ATOM 2090 O O . ALA C 1 3 ? -45.912 -1.156 33.007 1.00 70.20 0 ALA C O 1
ATOM 2100 N N . HIS C 1 5 ? -44.256 1.849 31.456 1.00 53.95 2 HIS C N 1
ATOM 2101 C CA . HIS C 1 5 ? -43.141 2.067 30.528 1.00 51.50 2 HIS C CA 1
ATOM 2102 C C . HIS C 1 5 ? -43.221 3.455 29.903 1.00 48.33 2 HIS C C 1
ATOM 2103 O O . HIS C 1 5 ? -44.183 4.184 30.144 1.00 49.67 2 HIS C O 1
ATOM 2110 N N . GLY C 1 6 ? -42.223 3.811 29.095 1.00 44.58 3 GLY C N 1
ATOM 2111 C CA . GLY C 1 6 ? -42.140 5.145 28.520 1.00 39.15 3 GLY C CA 1
ATOM 2112 C C . GLY C 1 6 ? -43.379 5.550 27.730 1.00 46.80 3 GLY C C 1
ATOM 2113 O O . GLY C 1 6 ? -43.776 6.722 27.736 1.00 44.86 3 GLY C O 1
ATOM 2114 N N . GLU C 1 7 ? -43.992 4.574 27.066 1.00 43.06 4 GLU C N 1
ATOM 2115 C CA . GLU C 1 7 ? -45.183 4.801 26.263 1.00 48.48 4 GLU C CA 1
ATOM 2116 C C . GLU C 1 7 ? -46.317 5.349 27.118 1.00 54.62 4 GLU C C 1
ATOM 2117 O O . GLU C 1 7 ? -46.846 6.420 26.841 1.00 59.78 4 GLU C O 1
ATOM 2119 N N . GLN C 1 8 ? -46.683 4.619 28.163 1.00 55.48 5 GLN C N 1
ATOM 2120 C CA . GLN C 1 8 ? -47.724 5.089 29.066 1.00 61.41 5 GLN C CA 1
ATOM 2121 C C . GLN C 1 8 ? -47.361 6.410 29.749 1.00 56.73 5 GLN C C 1
ATOM 2122 O O . GLN C 1 8 ? -48.244 7.172 30.122 1.00 60.50 5 GLN C O 1
ATOM 2136 N N . ALA C 1 10 ? -45.553 8.942 28.498 1.00 43.66 7 ALA C N 1
ATOM 2137 C CA . ALA C 1 10 ? -45.487 10.051 27.553 1.00 43.23 7 ALA C CA 1
ATOM 2138 C C . ALA C 1 10 ? -46.803 10.836 27.455 1.00 47.03 7 ALA C C 1
ATOM 2139 O O . ALA C 1 10 ? -47.890 10.282 27.636 1.00 50.87 7 ALA C O 1
ATOM 2141 N N . GLU C 1 11 ? -46.696 12.129 27.174 1.00 46.38 8 GLU C N 1
ATOM 2142 C CA . GLU C 1 11 ? -47.862 12.940 26.856 1.00 50.12 8 GLU C CA 1
ATOM 2143 C C . GLU C 1 11 ? -47.620 13.649 25.537 1.00 49.42 8 GLU C C 1
ATOM 2144 O O . GLU C 1 11 ? -46.474 13.740 25.086 1.00 45.86 8 GLU C O 1
ATOM 2150 N N . GLN C 1 12 ? -48.687 14.145 24.915 1.00 53.23 9 GLN C N 1
ATOM 2151 C CA . GLN C 1 12 ? -48.535 14.978 23.729 1.00 53.01 9 GLN C CA 1
ATOM 2152 C C . GLN C 1 12 ? -47.758 16.236 24.106 1.00 49.99 9 GLN C C 1
ATOM 2153 O O . GLN C 1 12 ? -47.862 16.719 25.232 1.00 52.17 9 GLN C O 1
ATOM 2159 N N . PHE C 1 13 ? -46.962 16.740 23.172 1.00 47.76 10 PHE C N 1
ATOM 2160 C CA . PHE C 1 13 ? -46.130 17.908 23.416 1.00 54.27 10 PHE C CA 1
ATOM 2161 C C . PHE C 1 13 ? -46.079 18.721 22.130 1.00 51.94 10 PHE C C 1
ATOM 2162 O O . PHE C 1 13 ? -46.148 18.163 21.034 1.00 51.77 10 PHE C O 1
ATOM 2170 N N . PRO C 1 14 ? -45.987 20.049 22.249 1.00 57.15 11 PRO C N 1
ATOM 2171 C CA . PRO C 1 14 ? -45.927 20.844 21.019 1.00 55.98 11 PRO C CA 1
ATOM 2172 C C . PRO C 1 14 ? -44.527 20.755 20.429 1.00 51.40 11 PRO C C 1
ATOM 2173 O O . PRO C 1 14 ? -43.525 20.688 21.146 1.00 53.07 11 PRO C O 1
ATOM 2177 N N . VAL C 1 15 ? -44.476 20.744 19.109 1.00 50.81 12 VAL C N 1
ATOM 2178 C CA . VAL C 1 15 ? -43.264 20.439 18.367 1.00 48.13 12 VAL C CA 1
ATOM 2179 C C . VAL C 1 15 ? -43.131 21.466 17.238 1.00 51.13 12 VAL C C 1
ATOM 2180 O O . VAL C 1 15 ? -44.132 21.841 16.631 1.00 54.66 12 VAL C O 1
ATOM 2184 N N . VAL C 1 16 ? -41.915 21.937 16.967 1.00 46.02 13 VAL C N 1
ATOM 2185 C CA . VAL C 1 16 ? -41.662 22.735 15.762 1.00 41.50 13 VAL C CA 1
ATOM 2186 C C . VAL C 1 16 ? -40.508 22.123 14.958 1.00 40.80 13 VAL C C 1
ATOM 2187 O O . VAL C 1 16 ? -39.753 21.312 15.494 1.00 47.40 13 VAL C O 1
ATOM 2191 N N . GLY C 1 17 ? -40.371 22.485 13.682 1.00 43.14 14 GLY C N 1
ATOM 2192 C CA . GLY C 1 17 ? -39.264 21.979 12.875 1.00 42.84 14 GLY C CA 1
ATOM 2193 C C . GLY C 1 17 ? -38.133 23.000 12.766 1.00 41.63 14 GLY C C 1
ATOM 2194 O O . GLY C 1 17 ? -38.323 24.153 13.119 1.00 44.22 14 GLY C O 1
ATOM 2195 N N . LEU C 1 18 ? -36.961 22.588 12.287 1.00 41.69 15 LEU C N 1
ATOM 2196 C CA . LEU C 1 18 ? -35.822 23.499 12.166 1.00 49.04 15 LEU C CA 1
ATOM 2197 C C . LEU C 1 18 ? -36.101 24.582 11.140 1.00 49.47 15 LEU C C 1
ATOM 2198 O O . LEU C 1 18 ? -35.612 25.706 11.262 1.00 51.01 15 LEU C O 1
ATOM 2203 N N . ASP C 1 19 ? -36.883 24.229 10.124 1.00 48.26 16 ASP C N 1
ATOM 2204 C CA . ASP C 1 19 ? -37.260 25.164 9.073 1.00 52.75 16 ASP C CA 1
ATOM 2205 C C . ASP C 1 19 ? -38.620 25.807 9.358 1.00 53.56 16 ASP C C 1
ATOM 2206 O O . ASP C 1 19 ? -39.128 26.559 8.533 1.00 61.87 16 ASP C O 1
ATOM 2211 N N . SER C 1 20 ? -39.214 25.493 10.510 1.00 49.83 17 SER C N 1
ATOM 2212 C CA . SER C 1 20 ? -40.430 26.178 10.956 1.00 49.70 17 SER C CA 1
ATOM 2213 C C . SER C 1 20 ? -40.206 27.687 11.109 1.00 51.70 17 SER C C 1
ATOM 2214 O O . SER C 1 20 ? -39.116 28.145 11.466 1.00 48.66 17 SER C O 1
ATOM 2217 N N . ASP C 1 21 ? -41.262 28.446 10.860 1.00 49.41 18 ASP C N 1
ATOM 2218 C CA . ASP C 1 21 ? -41.239 29.892 10.965 1.00 55.97 18 ASP C CA 1
ATOM 2219 C C . ASP C 1 21 ? -40.964 30.325 12.408 1.00 55.21 18 ASP C C 1
ATOM 2220 O O . ASP C 1 21 ? -41.569 29.792 13.348 1.00 50.22 18 ASP C O 1
ATOM 2225 N N . ALA C 1 22 ? -40.048 31.277 12.591 1.00 41.55 19 ALA C N 1
ATOM 2226 C CA . ALA C 1 22 ? -39.636 31.676 13.939 1.00 38.49 19 ALA C CA 1
ATOM 2227 C C . ALA C 1 22 ? -40.806 32.201 14.757 1.00 36.74 19 ALA C C 1
ATOM 2228 O O . ALA C 1 22 ? -40.947 31.871 15.936 1.00 34.50 19 ALA C O 1
ATOM 2230 N N . ARG C 1 23 ? -41.624 33.033 14.128 1.00 39.98 20 ARG C N 1
ATOM 2231 C CA . ARG C 1 23 ? -42.818 33.580 14.764 1.00 49.15 20 ARG C CA 1
ATOM 2232 C C . ARG C 1 23 ? -43.755 32.503 15.342 1.00 50.99 20 ARG C C 1
ATOM 2233 O O . ARG C 1 23 ? -44.289 32.661 16.446 1.00 47.59 20 ARG C O 1
ATOM 2241 N N . GLU C 1 24 ? -43.955 31.422 14.594 1.00 51.17 21 GLU C N 1
ATOM 2242 C CA . GLU C 1 24 ? -44.851 30.362 15.030 1.00 51.66 21 GLU C CA 1
ATOM 2243 C C . GLU C 1 24 ? -44.330 29.758 16.320 1.00 50.36 21 GLU C C 1
ATOM 2244 O O . GLU C 1 24 ? -45.095 29.458 17.241 1.00 51.19 21 GLU C O 1
ATOM 2246 N N . ALA C 1 25 ? -43.017 29.586 16.392 1.00 46.34 22 ALA C N 1
ATOM 2247 C CA . ALA C 1 25 ? -42.415 28.986 17.565 1.00 42.25 22 ALA C CA 1
ATOM 2248 C C . ALA C 1 25 ? -42.617 29.900 18.763 1.00 43.22 22 ALA C C 1
ATOM 2249 O O . ALA C 1 25 ? -42.901 29.435 19.870 1.00 44.13 22 ALA C O 1
ATOM 2251 N N . VAL C 1 26 ? -42.470 31.204 18.541 1.00 41.34 23 VAL C N 1
ATOM 2252 C CA . VAL C 1 26 ? -42.521 32.165 19.645 1.00 40.27 23 VAL C CA 1
ATOM 2253 C C . VAL C 1 26 ? -43.960 32.289 20.136 1.00 41.70 23 VAL C C 1
ATOM 2254 O O . VAL C 1 26 ? -44.220 32.447 21.336 1.00 39.51 23 VAL C O 1
ATOM 2258 N N . GLU C 1 27 ? -44.892 32.209 19.198 1.00 33.81 24 GLU C N 1
ATOM 2259 C CA . GLU C 1 27 ? -46.295 32.225 19.558 1.00 42.09 24 GLU C CA 1
ATOM 2260 C C . GLU C 1 27 ? -46.699 31.004 20.364 1.00 43.96 24 GLU C C 1
ATOM 2261 O O . GLU C 1 27 ? -47.523 31.123 21.266 1.00 45.37 24 GLU C O 1
ATOM 2267 N N . LEU C 1 28 ? -46.127 29.840 20.049 1.00 44.30 25 LEU C N 1
ATOM 2268 C CA . LEU C 1 28 ? -46.434 28.624 20.801 1.00 39.91 25 LEU C CA 1
ATOM 2269 C C . LEU C 1 28 ? -45.916 28.776 22.226 1.00 43.94 25 LEU C C 1
ATOM 2270 O O . LEU C 1 28 ? -46.616 28.431 23.182 1.00 44.89 25 LEU C O 1
ATOM 2275 N N . LEU C 1 29 ? -44.695 29.297 22.363 1.00 43.52 26 LEU C N 1
ATOM 2276 C CA . LEU C 1 29 ? -44.088 29.469 23.682 1.00 46.01 26 LEU C CA 1
ATOM 2277 C C . LEU C 1 29 ? -44.943 30.401 24.534 1.00 52.31 26 LEU C C 1
ATOM 2278 O O . LEU C 1 29 ? -45.205 30.126 25.708 1.00 54.58 26 LEU C O 1
ATOM 2283 N N . ALA C 1 30 ? -45.401 31.489 23.921 1.00 49.07 27 ALA C N 1
ATOM 2284 C CA . ALA C 1 30 ? -46.157 32.511 24.635 1.00 42.46 27 ALA C CA 1
ATOM 2285 C C . ALA C 1 30 ? -47.567 32.064 24.993 1.00 48.44 27 ALA C C 1
ATOM 2286 O O . ALA C 1 30 ? -48.010 32.255 26.130 1.00 50.30 27 ALA C O 1
ATOM 2288 N N . SER C 1 31 ? -48.265 31.496 24.008 1.00 53.93 28 SER C N 1
ATOM 2289 C CA . SER C 1 31 ? -49.656 31.065 24.144 1.00 59.88 28 SER C CA 1
ATOM 2290 C C . SER C 1 31 ? -49.822 29.929 25.142 1.00 63.02 28 SER C C 1
ATOM 2291 O O . SER C 1 31 ? -50.617 30.024 26.073 1.00 69.70 28 SER C O 1
ATOM 2293 N N . ARG C 1 32 ? -49.077 28.850 24.938 1.00 61.03 29 ARG C N 1
ATOM 2294 C CA . ARG C 1 32 ? -49.163 27.699 25.819 1.00 60.32 29 ARG C CA 1
ATOM 2295 C C . ARG C 1 32 ? -48.283 27.851 27.060 1.00 60.37 29 ARG C C 1
ATOM 2296 O O . ARG C 1 32 ? -48.168 26.913 27.850 1.00 64.97 29 ARG C O 1
ATOM 2298 N N . ARG C 1 33 ? -47.680 29.031 27.228 1.00 54.43 30 ARG C N 1
ATOM 2299 C CA . ARG C 1 33 ? -46.819 29.322 28.384 1.00 52.42 30 ARG C CA 1
ATOM 2300 C C . ARG C 1 33 ? -45.886 28.151 28.675 1.00 48.96 30 ARG C C 1
ATOM 2301 O O . ARG C 1 33 ? -45.815 27.627 29.789 1.00 48.08 30 ARG C O 1
ATOM 2309 N N . LEU C 1 34 ? -45.209 27.728 27.620 1.00 48.93 31 LEU C N 1
ATOM 2310 C CA . LEU C 1 34 ? -44.296 26.616 27.680 1.00 51.00 31 LEU C CA 1
ATOM 2311 C C . LEU C 1 34 ? -42.944 27.169 27.972 1.00 46.31 31 LEU C C 1
ATOM 2312 O O . LEU C 1 34 ? -42.550 28.188 27.404 1.00 43.98 31 LEU C O 1
ATOM 2317 N N . PRO C 1 35 ? -42.217 26.487 28.856 1.00 49.32 32 PRO C N 1
ATOM 2318 C CA . PRO C 1 35 ? -40.822 26.820 29.150 1.00 49.52 32 PRO C CA 1
ATOM 2319 C C . PRO C 1 35 ? -39.927 26.599 27.918 1.00 50.04 32 PRO C C 1
ATOM 2320 O O . PRO C 1 35 ? -38.909 27.288 27.782 1.00 44.95 32 PRO C O 1
ATOM 2324 N N . GLY C 1 36 ? -40.308 25.661 27.041 1.00 51.43 33 GLY C N 1
ATOM 2325 C CA . GLY C 1 36 ? -39.556 25.374 25.824 1.00 46.24 33 GLY C CA 1
ATOM 2326 C C . GLY C 1 36 ? -40.275 24.471 24.819 1.00 45.90 33 GLY C C 1
ATOM 2327 O O . GLY C 1 36 ? -41.273 23.828 25.148 1.00 44.64 33 GLY C O 1
ATOM 2328 N N . LEU C 1 37 ? -39.768 24.420 23.589 1.00 38.22 34 LEU C N 1
ATOM 2329 C CA . LEU C 1 37 ? -40.363 23.576 22.562 1.00 33.40 34 LEU C CA 1
ATOM 2330 C C . LEU C 1 37 ? -39.420 22.467 22.159 1.00 34.61 34 LEU C C 1
ATOM 2331 O O . LEU C 1 37 ? -38.212 22.668 22.088 1.00 38.74 34 LEU C O 1
ATOM 2336 N N . ILE C 1 38 ? -39.976 21.295 21.894 1.00 34.84 35 ILE C N 1
ATOM 2337 C CA . ILE C 1 38 ? -39.229 20.237 21.238 1.00 35.41 35 ILE C CA 1
ATOM 2338 C C . ILE C 1 38 ? -39.009 20.649 19.779 1.00 34.37 35 ILE C C 1
ATOM 2339 O O . ILE C 1 38 ? -39.934 21.126 19.138 1.00 32.36 35 ILE C O 1
ATOM 2344 N N . VAL C 1 39 ? -37.789 20.484 19.265 1.00 33.45 36 VAL C N 1
ATOM 2345 C CA . VAL C 1 39 ? -37.489 20.764 17.856 1.00 33.29 36 VAL C CA 1
ATOM 2346 C C . VAL C 1 39 ? -37.139 19.474 17.125 1.00 35.92 36 VAL C C 1
ATOM 2347 O O . VAL C 1 39 ? -36.324 18.672 17.618 1.00 36.57 36 VAL C O 1
ATOM 2351 N N . VAL C 1 40 ? -37.726 19.274 15.946 1.00 37.95 37 VAL C N 1
ATOM 2352 C CA . VAL C 1 40 ? -37.455 18.076 15.168 1.00 47.09 37 VAL C CA 1
ATOM 2353 C C . VAL C 1 40 ? -36.722 18.366 13.850 1.00 54.24 37 VAL C C 1
ATOM 2354 O O . VAL C 1 40 ? -36.726 19.504 13.371 1.00 51.94 37 VAL C O 1
ATOM 2358 N N . ASP C 1 41 ? -36.093 17.323 13.295 1.00 62.19 38 ASP C N 1
ATOM 2359 C CA . ASP C 1 41 ? -35.569 17.289 11.919 1.00 64.70 38 ASP C CA 1
ATOM 2360 C C . ASP C 1 41 ? -36.691 17.470 10.915 1.00 73.77 38 ASP C C 1
ATOM 2361 O O . ASP C 1 41 ? -37.860 17.462 11.289 1.00 78.95 38 ASP C O 1
ATOM 2363 N N . GLU C 1 42 ? -36.349 17.602 9.637 1.00 78.53 39 GLU C N 1
ATOM 2364 C CA . GLU C 1 42 ? -37.374 17.588 8.593 1.00 83.92 39 GLU C CA 1
ATOM 2365 C C . GLU C 1 42 ? -38.100 16.243 8.600 1.00 85.31 39 GLU C C 1
ATOM 2366 O O . GLU C 1 42 ? -39.289 16.159 8.267 1.00 87.63 39 GLU C O 1
ATOM 2368 N N . LYS C 1 43 ? -37.371 15.197 8.986 1.00 82.56 40 LYS C N 1
ATOM 2369 C CA . LYS C 1 43 ? -37.923 13.848 9.085 1.00 82.09 40 LYS C CA 1
ATOM 2370 C C . LYS C 1 43 ? -38.973 13.738 10.191 1.00 82.82 40 LYS C C 1
ATOM 2371 O O . LYS C 1 43 ? -39.959 13.004 10.057 1.00 88.18 40 LYS C O 1
ATOM 2373 N N . GLY C 1 44 ? -38.763 14.480 11.276 1.00 73.05 41 GLY C N 1
ATOM 2374 C CA . GLY C 1 44 ? -39.612 14.367 12.447 1.00 67.53 41 GLY C CA 1
ATOM 2375 C C . GLY C 1 44 ? -38.865 13.704 13.594 1.00 62.68 41 GLY C C 1
ATOM 2376 O O . GLY C 1 44 ? -39.475 13.270 14.576 1.00 63.37 41 GLY C O 1
ATOM 2377 N N . SER C 1 45 ? -37.544 13.617 13.461 1.00 57.77 42 SER C N 1
ATOM 2378 C CA . SER C 1 45 ? -36.716 13.019 14.497 1.00 62.59 42 SER C CA 1
ATOM 2379 C C . SER C 1 45 ? -36.297 14.080 15.506 1.00 54.19 42 SER C C 1
ATOM 2380 O O . SER C 1 45 ? -35.957 15.199 15.134 1.00 46.66 42 SER C O 1
ATOM 2383 N N . PRO C 1 46 ? -36.339 13.725 16.795 1.00 50.97 43 PRO C N 1
ATOM 2384 C CA . PRO C 1 46 ? -36.050 14.671 17.880 1.00 46.84 43 PRO C CA 1
ATOM 2385 C C . PRO C 1 46 ? -34.668 15.287 17.671 1.00 46.81 43 PRO C C 1
ATOM 2386 O O . PRO C 1 46 ? -33.734 14.548 17.362 1.00 50.90 43 PRO C O 1
ATOM 2390 N N . HIS C 1 47 ? -34.554 16.608 17.784 1.00 40.52 44 HIS C N 1
ATOM 2391 C CA . HIS C 1 47 ? -33.308 17.300 17.463 1.00 45.64 44 HIS C CA 1
ATOM 2392 C C . HIS C 1 47 ? -32.781 18.079 18.660 1.00 42.76 44 HIS C C 1
ATOM 2393 O O . HIS C 1 47 ? -31.650 17.875 19.080 1.00 41.48 44 HIS C O 1
ATOM 2400 N N . SER C 1 48 ? -33.599 18.968 19.216 1.00 42.29 45 SER C N 1
ATOM 2401 C CA . SER C 1 48 ? -33.194 19.710 20.411 1.00 39.58 45 SER C CA 1
ATOM 2402 C C . SER C 1 48 ? -34.399 20.368 21.074 1.00 31.81 45 SER C C 1
ATOM 2403 O O . SER C 1 48 ? -35.538 20.139 20.680 1.00 35.41 45 SER C O 1
ATOM 2406 N N . VAL C 1 49 ? -34.124 21.177 22.087 1.00 33.27 46 VAL C N 1
ATOM 2407 C CA . VAL C 1 49 ? -35.130 21.929 22.813 1.00 33.26 46 VAL C CA 1
ATOM 2408 C C . VAL C 1 49 ? -34.831 23.424 22.690 1.00 35.25 46 VAL C C 1
ATOM 2409 O O . VAL C 1 49 ? -33.702 23.867 22.912 1.00 34.69 46 VAL C O 1
ATOM 2413 N N . LEU C 1 50 ? -35.852 24.194 22.333 1.00 34.11 47 LEU C N 1
ATOM 2414 C CA . LEU C 1 50 ? -35.736 25.638 22.284 1.00 32.01 47 LEU C CA 1
ATOM 2415 C C . LEU C 1 50 ? -36.422 26.226 23.533 1.00 34.07 47 LEU C C 1
ATOM 2416 O O . LEU C 1 50 ? -37.652 26.283 23.599 1.00 33.41 47 LEU C O 1
ATOM 2421 N N . PRO C 1 51 ? -35.634 26.640 24.543 1.00 33.19 48 PRO C N 1
ATOM 2422 C CA . PRO C 1 51 ? -36.282 27.205 25.737 1.00 35.84 48 PRO C CA 1
ATOM 2423 C C . PRO C 1 51 ? -36.669 28.662 25.480 1.00 34.38 48 PRO C C 1
ATOM 2424 O O . PRO C 1 51 ? -36.037 29.324 24.657 1.00 31.12 48 PRO C O 1
ATOM 2428 N N . ALA C 1 52 ? -37.707 29.135 26.160 1.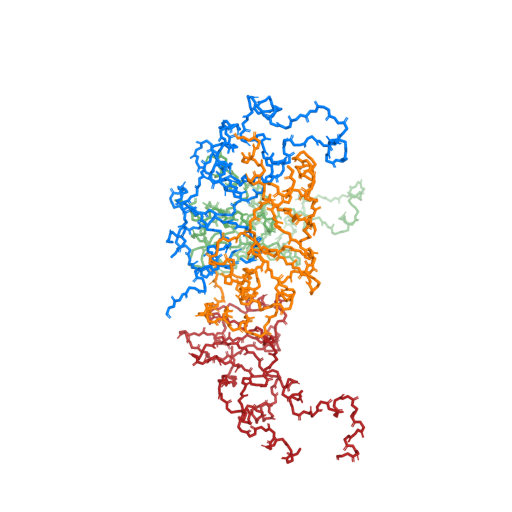00 30.02 49 ALA C N 1
ATOM 2429 C CA . ALA C 1 52 ? -38.226 30.477 25.944 1.00 32.80 49 ALA C CA 1
ATOM 2430 C C . ALA C 1 52 ? -37.143 31.498 26.214 1.00 30.41 49 ALA C C 1
ATOM 2431 O O . ALA C 1 52 ? -37.041 32.500 25.519 1.00 30.42 49 ALA C O 1
ATOM 2433 N N . SER C 1 53 ? -36.341 31.222 27.237 1.00 29.71 50 SER C N 1
ATOM 2434 C CA . SER C 1 53 ? -35.238 32.077 27.600 1.00 32.66 50 SER C CA 1
ATOM 2435 C C . SER C 1 53 ? -34.335 32.308 26.398 1.00 37.64 50 SER C C 1
ATOM 2436 O O . SER C 1 53 ? -33.821 33.407 26.216 1.00 34.31 50 SER C O 1
ATOM 2439 N N . GLN C 1 54 ? -34.159 31.283 25.564 1.00 37.97 51 GLN C N 1
ATOM 2440 C CA . GLN C 1 54 ? -33.291 31.429 24.399 1.00 35.41 51 GLN C CA 1
ATOM 2441 C C . GLN C 1 54 ? -33.903 32.403 23.410 1.00 35.43 51 GLN C C 1
ATOM 2442 O O . GLN C 1 54 ? -33.190 33.127 22.711 1.00 39.50 51 GLN C O 1
ATOM 2448 N N . VAL C 1 55 ? -35.229 32.443 23.360 1.00 27.64 52 VAL C N 1
ATOM 2449 C CA . VAL C 1 55 ? -35.871 33.351 22.431 1.00 30.51 52 VAL C CA 1
ATOM 2450 C C . VAL C 1 55 ? -35.741 34.802 22.910 1.00 31.61 52 VAL C C 1
ATOM 2451 O O . VAL C 1 55 ? -35.522 35.711 22.103 1.00 34.46 52 VAL C O 1
ATOM 2455 N N . VAL C 1 56 ? -35.872 35.003 24.222 1.00 30.82 53 VAL C N 1
ATOM 2456 C CA . VAL C 1 56 ? -35.658 36.314 24.825 1.00 30.99 53 VAL C CA 1
ATOM 2457 C C . VAL C 1 56 ? -34.282 36.806 24.428 1.00 32.55 53 VAL C C 1
ATOM 2458 O O . VAL C 1 56 ? -34.098 37.963 24.072 1.00 36.46 53 VAL C O 1
ATOM 2462 N N . ARG C 1 57 ? -33.325 35.890 24.465 1.00 35.60 54 ARG C N 1
ATOM 2463 C CA . ARG C 1 57 ? -31.942 36.207 24.172 1.00 40.71 54 ARG C CA 1
ATOM 2464 C C . ARG C 1 57 ? -31.814 36.631 22.724 1.00 43.44 54 ARG C C 1
ATOM 2465 O O . ARG C 1 57 ? -31.044 37.540 22.395 1.00 30.45 54 ARG C O 1
ATOM 2473 N N . PHE C 1 58 ? -32.580 35.980 21.855 1.00 36.96 55 PHE C N 1
ATOM 2474 C CA . PHE C 1 58 ? -32.563 36.340 20.450 1.00 28.87 55 PHE C CA 1
ATOM 2475 C C . PHE C 1 58 ? -33.108 37.741 20.227 1.00 30.15 55 PHE C C 1
ATOM 2476 O O . PHE C 1 58 ? -32.585 38.478 19.405 1.00 42.01 55 PHE C O 1
ATOM 2484 N N . LEU C 1 59 ? -34.175 38.102 20.944 1.00 36.14 56 LEU C N 1
ATOM 2485 C CA . LEU C 1 59 ? -34.823 39.404 20.750 1.00 38.63 56 LEU C CA 1
ATOM 2486 C C . LEU C 1 59 ? -34.082 40.607 21.377 1.00 45.61 56 LEU C C 1
ATOM 2487 O O . LEU C 1 59 ? -34.218 41.743 20.908 1.00 43.10 56 LEU C O 1
ATOM 2492 N N . VAL C 1 60 ? -33.321 40.380 22.446 1.00 37.71 57 VAL C N 1
ATOM 2493 C CA . VAL C 1 60 ? -32.660 41.500 23.103 1.00 33.26 57 VAL C CA 1
ATOM 2494 C C . VAL C 1 60 ? -31.339 41.767 22.382 1.00 33.44 57 VAL C C 1
ATOM 2495 O O . VAL C 1 60 ? -30.480 40.877 22.267 1.00 36.19 57 VAL C O 1
ATOM 2499 N N . PRO C 1 61 ? -31.173 42.991 21.872 1.00 32.90 58 PRO C N 1
ATOM 2500 C CA . PRO C 1 61 ? -29.914 43.279 21.170 1.00 35.47 58 PRO C CA 1
ATOM 2501 C C . PRO C 1 61 ? -28.708 43.031 22.074 1.00 34.21 58 PRO C C 1
ATOM 2502 O O . PRO C 1 61 ? -28.752 43.301 23.276 1.00 37.26 58 PRO C O 1
ATOM 2506 N N . SER C 1 62 ? -27.661 42.488 21.476 1.00 30.69 59 SER C N 1
ATOM 2507 C CA . SER C 1 62 ? -26.465 42.033 22.174 1.00 43.83 59 SER C CA 1
ATOM 2508 C C . SER C 1 62 ? -25.825 43.091 23.074 1.00 45.13 59 SER C C 1
ATOM 2509 O O . SER C 1 62 ? -25.304 42.781 24.165 1.00 34.77 59 SER C O 1
ATOM 2512 N N . TYR C 1 63 ? -25.850 44.336 22.614 1.00 33.73 60 TYR C N 1
ATOM 2513 C CA . TYR C 1 63 ? -25.198 45.397 23.369 1.00 37.18 60 TYR C CA 1
ATOM 2514 C C . TYR C 1 63 ? -25.990 45.752 24.624 1.00 37.95 60 TYR C C 1
ATOM 2515 O O . TYR C 1 63 ? -25.437 46.297 25.572 1.00 33.20 60 TYR C O 1
ATOM 2524 N N . VAL C 1 64 ? -27.275 45.411 24.650 1.00 35.54 61 VAL C N 1
ATOM 2525 C CA . VAL C 1 64 ? -28.058 45.628 25.858 1.00 32.59 61 VAL C CA 1
ATOM 2526 C C . VAL C 1 64 ? -27.828 44.476 26.845 1.00 32.93 61 VAL C C 1
ATOM 2527 O O . VAL C 1 64 ? -27.789 44.681 28.066 1.00 31.00 61 VAL C O 1
ATOM 2531 N N . GLN C 1 65 ? -27.624 43.273 26.315 1.00 33.90 62 GLN C N 1
ATOM 2532 C CA . GLN C 1 65 ? -27.287 42.130 27.162 1.00 38.13 62 GLN C CA 1
ATOM 2533 C C . GLN C 1 65 ? -25.930 42.300 27.862 1.00 39.31 62 GLN C C 1
ATOM 2534 O O . GLN C 1 65 ? -25.748 41.814 28.981 1.00 41.14 62 GLN C O 1
ATOM 2540 N N . ASP C 1 66 ? -24.980 42.960 27.197 1.00 38.26 63 ASP C N 1
ATOM 2541 C CA . ASP C 1 66 ? -23.639 43.152 27.760 1.00 44.45 63 ASP C CA 1
ATOM 2542 C C . ASP C 1 66 ? -23.682 43.913 29.076 1.00 38.51 63 ASP C C 1
ATOM 2543 O O . ASP C 1 66 ? -22.809 43.741 29.924 1.00 46.89 63 ASP C O 1
ATOM 2548 N N . ASP C 1 67 ? -24.679 44.781 29.219 1.00 35.84 64 ASP C N 1
ATOM 2549 C CA . ASP C 1 67 ? -24.910 45.525 30.456 1.00 41.31 64 ASP C CA 1
ATOM 2550 C C . ASP C 1 67 ? -26.390 45.881 30.478 1.00 38.79 64 ASP C C 1
ATOM 2551 O O . ASP C 1 67 ? -26.796 46.901 29.894 1.00 31.28 64 ASP C O 1
ATOM 2556 N N . PRO C 1 68 ? -27.212 45.028 31.120 1.00 38.88 65 PRO C N 1
ATOM 2557 C CA . PRO C 1 68 ? -28.664 45.268 31.208 1.00 35.97 65 PRO C CA 1
ATOM 2558 C C . PRO C 1 68 ? -29.018 46.619 31.813 1.00 39.20 65 PRO C C 1
ATOM 2559 O O . PRO C 1 68 ? -30.087 47.127 31.482 1.00 29.88 65 PRO C O 1
ATOM 2563 N N . SER C 1 69 ? -28.149 47.195 32.652 1.00 32.18 66 SER C N 1
ATOM 2564 C CA . SER C 1 69 ? -28.479 48.465 33.308 1.00 37.81 66 SER C CA 1
ATOM 2565 C C . SER C 1 69 ? -28.595 49.598 32.295 1.00 34.92 66 SER C C 1
ATOM 2566 O O . SER C 1 69 ? -29.185 50.637 32.587 1.00 36.13 66 SER C O 1
ATOM 2569 N N . LEU C 1 70 ? -28.079 49.369 31.090 1.00 29.22 67 LEU C N 1
ATOM 2570 C CA . LEU C 1 70 ? -28.168 50.347 30.005 1.00 28.41 67 LEU C CA 1
ATOM 2571 C C . LEU C 1 70 ? -29.630 50.578 29.605 1.00 26.77 67 LEU C C 1
ATOM 2572 O O . LEU C 1 70 ? -29.996 51.629 29.052 1.00 27.23 67 LEU C O 1
ATOM 2577 N N . ALA C 1 71 ? -30.473 49.596 29.895 1.00 29.72 68 ALA C N 1
ATOM 2578 C CA . ALA C 1 71 ? -31.895 49.698 29.568 1.00 30.60 68 ALA C CA 1
ATOM 2579 C C . ALA C 1 71 ? -32.523 50.841 30.353 1.00 29.06 68 ALA C C 1
ATOM 2580 O O . ALA C 1 71 ? -33.600 51.325 30.022 1.00 34.84 68 ALA C O 1
ATOM 2582 N N . ARG C 1 72 ? -31.853 51.279 31.404 1.00 30.29 69 ARG C N 1
ATOM 2583 C CA . ARG C 1 72 ? -32.372 52.407 32.148 1.00 35.23 69 ARG C CA 1
ATOM 2584 C C . ARG C 1 72 ? -32.256 53.706 31.355 1.00 31.55 69 ARG C C 1
ATOM 2585 O O . ARG C 1 72 ? -32.896 54.687 31.692 1.00 33.23 69 ARG C O 1
ATOM 2593 N N . VAL C 1 73 ? -31.427 53.736 30.317 1.00 27.10 70 VAL C N 1
ATOM 2594 C CA . VAL C 1 73 ? -31.191 55.006 29.662 1.00 25.30 70 VAL C CA 1
ATOM 2595 C C . VAL C 1 73 ? -31.382 54.956 28.153 1.00 26.43 70 VAL C C 1
ATOM 2596 O O . VAL C 1 73 ? -31.192 55.960 27.462 1.00 27.80 70 VAL C O 1
ATOM 2600 N N . ILE C 1 74 ? -31.756 53.789 27.631 1.00 27.01 71 ILE C N 1
ATOM 2601 C CA . ILE C 1 74 ? -32.067 53.694 26.199 1.00 35.05 71 ILE C CA 1
ATOM 2602 C C . ILE C 1 74 ? -33.518 53.276 25.977 1.00 38.45 71 ILE C C 1
ATOM 2603 O O . ILE C 1 74 ? -34.137 52.684 26.857 1.00 34.62 71 ILE C O 1
ATOM 2608 N N . ASP C 1 75 ? -34.061 53.580 24.802 1.00 43.90 72 ASP C N 1
ATOM 2609 C CA . ASP C 1 75 ? -35.402 53.128 24.456 1.00 47.97 72 ASP C CA 1
ATOM 2610 C C . ASP C 1 75 ? -35.350 51.997 23.435 1.00 50.45 72 ASP C C 1
ATOM 2611 O O . ASP C 1 75 ? -34.764 52.145 22.362 1.00 50.16 72 ASP C O 1
ATOM 2616 N N . GLU C 1 76 ? -35.956 50.863 23.770 1.00 50.04 73 GLU C N 1
ATOM 2617 C CA . GLU C 1 76 ? -36.102 49.787 22.799 1.00 49.16 73 GLU C CA 1
ATOM 2618 C C . GLU C 1 76 ? -37.337 48.970 23.129 1.00 43.41 73 GLU C C 1
ATOM 2619 O O . GLU C 1 76 ? -37.337 48.190 24.077 1.00 41.29 73 GLU C O 1
ATOM 2625 N N . SER C 1 77 A -38.398 49.161 22.360 1.00 45.60 74 SER C N 1
ATOM 2626 C CA . SER C 1 77 A -39.606 48.383 22.584 1.00 45.17 74 SER C CA 1
ATOM 2627 C C . SER C 1 77 A -39.473 47.036 21.871 1.00 46.16 74 SER C C 1
ATOM 2628 O O . SER C 1 77 A -39.421 46.981 20.639 1.00 55.21 74 SER C O 1
ATOM 2631 N N . LEU C 1 78 ? -39.389 45.956 22.642 1.00 40.68 75 LEU C N 1
ATOM 2632 C CA . LEU C 1 78 ? -39.357 44.618 22.059 1.00 41.49 75 LEU C CA 1
ATOM 2633 C C . LEU C 1 78 ? -40.653 44.339 21.296 1.00 43.28 75 LEU C C 1
ATOM 2634 O O . LEU C 1 78 ? -40.639 43.727 20.232 1.00 43.13 75 LEU C O 1
ATOM 2639 N N . ALA C 1 79 ? -41.773 44.813 21.828 1.00 40.98 76 ALA C N 1
ATOM 2640 C CA . ALA C 1 79 ? -43.039 44.604 21.139 1.00 53.00 76 ALA C CA 1
ATOM 2641 C C . ALA C 1 79 ? -43.062 45.309 19.780 1.00 51.80 76 ALA C C 1
ATOM 2642 O O . ALA C 1 79 ? -43.588 44.767 18.804 1.00 50.21 76 ALA C O 1
ATOM 2644 N N . ASP C 1 80 ? -42.492 46.509 19.711 1.00 45.87 77 ASP C N 1
ATOM 2645 C CA . ASP C 1 80 ? -42.518 47.260 18.457 1.00 55.77 77 ASP C CA 1
ATOM 2646 C C . ASP C 1 80 ? -41.611 46.616 17.414 1.00 48.82 77 ASP C C 1
ATOM 2647 O O . ASP C 1 80 ? -41.796 46.803 16.221 1.00 52.49 77 ASP C O 1
ATOM 2652 N N . GLN C 1 81 ? -40.635 45.846 17.875 1.00 46.34 78 GLN C N 1
ATOM 2653 C CA . GLN C 1 81 ? -39.574 45.371 17.005 1.00 49.85 78 GLN C CA 1
ATOM 2654 C C . GLN C 1 81 ? -39.737 43.901 16.632 1.00 51.56 78 GLN C C 1
ATOM 2655 O O . GLN C 1 81 ? -39.185 43.455 15.624 1.00 50.24 78 GLN C O 1
ATOM 2661 N N . VAL C 1 82 ? -40.509 43.162 17.431 1.00 45.38 79 VAL C N 1
ATOM 2662 C CA . VAL C 1 82 ? -40.517 41.699 17.362 1.00 44.87 79 VAL C CA 1
ATOM 2663 C C . VAL C 1 82 ? -40.918 4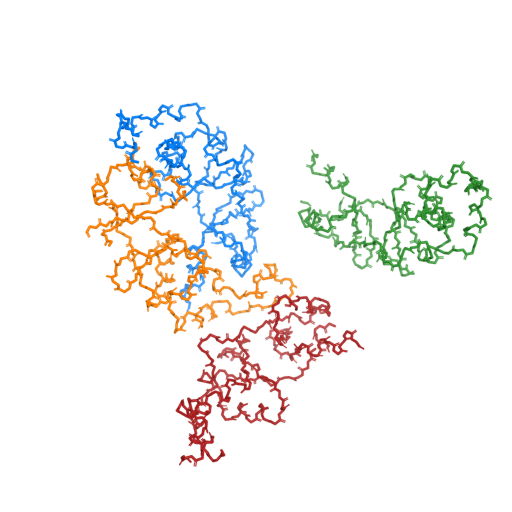1.145 15.983 1.00 47.31 79 VAL C C 1
ATOM 2664 O O . VAL C 1 82 ? -40.321 40.178 15.513 1.00 47.50 79 VAL C O 1
ATOM 2668 N N . ALA C 1 83 ? -41.907 41.764 15.338 1.00 49.46 80 ALA C N 1
ATOM 2669 C CA . ALA C 1 83 ? -42.309 41.357 13.996 1.00 57.26 80 ALA C CA 1
ATOM 2670 C C . ALA C 1 83 ? -41.166 41.502 12.994 1.00 58.84 80 ALA C C 1
ATOM 2671 O O . ALA C 1 83 ? -40.892 40.580 12.216 1.00 54.68 80 ALA C O 1
ATOM 2673 N N . ASP C 1 84 ? -40.506 42.659 12.997 1.00 57.50 81 ASP C N 1
ATOM 2674 C CA . ASP C 1 84 ? -39.390 42.851 12.083 1.00 61.23 81 ASP C CA 1
ATOM 2675 C C . ASP C 1 84 ? -38.304 41.829 12.414 1.00 54.14 81 ASP C C 1
ATOM 2676 O O . ASP C 1 84 ? -37.767 41.173 11.522 1.00 55.98 81 ASP C O 1
ATOM 2678 N N . LYS C 1 85 ? -38.032 41.662 13.701 1.00 50.99 82 LYS C N 1
ATOM 2679 C CA . LYS C 1 85 ? -37.013 40.724 14.161 1.00 61.78 82 LYS C CA 1
ATOM 2680 C C . LYS C 1 85 ? -37.231 39.257 13.738 1.00 62.67 82 LYS C C 1
ATOM 2681 O O . LYS C 1 85 ? -36.263 38.524 13.545 1.00 50.70 82 LYS C O 1
ATOM 2687 N N . LEU C 1 86 ? -38.482 38.825 13.592 1.00 50.46 83 LEU C N 1
ATOM 2688 C CA . LEU C 1 86 ? -38.750 37.404 13.343 1.00 52.63 83 LEU C CA 1
ATOM 2689 C C . LEU C 1 86 ? -39.040 37.086 11.879 1.00 57.27 83 LEU C C 1
ATOM 2690 O O . LEU C 1 86 ? -39.182 35.925 11.500 1.00 58.44 83 LEU C O 1
ATOM 2695 N N . ALA C 1 87 ? -39.115 38.127 11.060 1.00 54.85 84 ALA C N 1
ATOM 2696 C CA . ALA C 1 87 ? -39.464 37.989 9.648 1.00 56.36 84 ALA C CA 1
ATOM 2697 C C . ALA C 1 87 ? -38.384 37.251 8.862 1.00 58.75 84 ALA C C 1
ATOM 2698 O O . ALA C 1 87 ? -37.214 37.627 8.901 1.00 58.02 84 ALA C O 1
ATOM 2700 N N . GLY C 1 88 ? -38.781 36.195 8.155 1.00 62.62 85 GLY C N 1
ATOM 2701 C CA . GLY C 1 88 ? -37.850 35.425 7.346 1.00 63.73 85 GLY C CA 1
ATOM 2702 C C . GLY C 1 88 ? -36.863 34.625 8.175 1.00 62.80 85 GLY C C 1
ATOM 2703 O O . GLY C 1 88 ? -35.888 34.077 7.654 1.00 67.00 85 GLY C O 1
ATOM 2704 N N . VAL C 1 89 ? -37.110 34.560 9.476 1.00 52.39 86 VAL C N 1
ATOM 2705 C CA . VAL C 1 89 ? -36.226 33.835 10.364 1.00 49.54 86 VAL C CA 1
ATOM 2706 C C . VAL C 1 89 ? -36.858 32.474 10.689 1.00 51.11 86 VAL C C 1
ATOM 2707 O O . VAL C 1 89 ? -38.064 32.376 10.911 1.00 42.45 86 VAL C O 1
ATOM 2711 N N . THR C 1 90 ? -36.048 31.421 10.667 1.00 43.24 87 THR C N 1
ATOM 2712 C CA . THR C 1 90 ? -36.528 30.085 10.985 1.00 41.93 87 THR C CA 1
ATOM 2713 C C . THR C 1 90 ? -36.125 29.700 12.386 1.00 50.00 87 THR C C 1
ATOM 2714 O O . THR C 1 90 ? -35.278 30.354 13.006 1.00 38.27 87 THR C O 1
ATOM 2718 N N . VAL C 1 91 ? -36.739 28.627 12.877 1.00 48.27 88 VAL C N 1
ATOM 2719 C CA . VAL C 1 91 ? -36.391 28.060 14.171 1.00 47.84 88 VAL C CA 1
ATOM 2720 C C . VAL C 1 91 ? -34.885 27.785 14.329 1.00 48.46 88 VAL C C 1
ATOM 2721 O O . VAL C 1 91 ? -34.326 28.027 15.404 1.00 45.18 88 VAL C O 1
ATOM 2725 N N . ARG C 1 92 ? -34.240 27.326 13.250 1.00 44.74 89 ARG C N 1
ATOM 2726 C CA . ARG C 1 92 ? -32.808 27.015 13.244 1.00 44.69 89 ARG C CA 1
ATOM 2727 C C . ARG C 1 92 ? -31.975 28.201 13.733 1.00 48.50 89 ARG C C 1
ATOM 2728 O O . ARG C 1 92 ? -31.003 28.038 14.474 1.00 48.64 89 ARG C O 1
ATOM 2736 N N . LYS C 1 93 ? -32.381 29.401 13.343 1.00 49.56 90 LYS C N 1
ATOM 2737 C CA . LYS C 1 93 ? -31.635 30.593 13.705 1.00 48.84 90 LYS C CA 1
ATOM 2738 C C . LYS C 1 93 ? -31.930 31.058 15.132 1.00 46.86 90 LYS C C 1
ATOM 2739 O O . LYS C 1 93 ? -31.183 31.859 15.689 1.00 47.15 90 LYS C O 1
ATOM 2741 N N . LEU C 1 94 ? -33.016 30.568 15.722 1.00 41.89 91 LEU C N 1
ATOM 2742 C CA . LEU C 1 94 ? -33.330 30.923 17.103 1.00 41.08 91 LEU C CA 1
ATOM 2743 C C . LEU C 1 94 ? -32.417 30.156 18.051 1.00 45.09 91 LEU C C 1
ATOM 2744 O O . LEU C 1 94 ? -32.124 30.597 19.162 1.00 48.14 91 LEU C O 1
ATOM 2749 N N . LEU C 1 95 ? -31.969 28.995 17.596 1.00 35.04 92 LEU C N 1
ATOM 2750 C CA . LEU C 1 95 ? -31.159 28.121 18.421 1.00 38.53 92 LEU C CA 1
ATOM 2751 C C . LEU C 1 95 ? -29.770 28.709 18.721 1.00 41.43 92 LEU C C 1
ATOM 2752 O O . LEU C 1 95 ? -29.184 29.413 17.898 1.00 45.67 92 LEU C O 1
ATOM 2757 N N . PRO C 1 96 ? -29.238 28.415 19.914 1.00 41.47 93 PRO C N 1
ATOM 2758 C CA . PRO C 1 96 ? -27.895 28.874 20.286 1.00 44.95 93 PRO C CA 1
ATOM 2759 C C . PRO C 1 96 ? -26.830 28.036 19.579 1.00 48.73 93 PRO C C 1
ATOM 2760 O O . PRO C 1 96 ? -27.172 27.039 18.948 1.00 48.06 93 PRO C O 1
ATOM 2764 N N . SER C 1 97 ? -25.563 28.426 19.679 1.00 51.26 94 SER C N 1
ATOM 2765 C CA . SER C 1 97 ? -24.506 27.700 18.979 1.00 59.72 94 SER C CA 1
ATOM 2766 C C . SER C 1 97 ? -24.388 26.247 19.431 1.00 65.37 94 SER C C 1
ATOM 2767 O O . SER C 1 97 ? -23.990 25.381 18.654 1.00 66.40 94 SER C O 1
ATOM 2770 N N . GLN C 1 98 ? -24.739 25.991 20.687 1.00 66.33 95 GLN C N 1
ATOM 2771 C CA . GLN C 1 98 ? -24.751 24.639 21.223 1.00 67.89 95 GLN C CA 1
ATOM 2772 C C . GLN C 1 98 ? -26.155 24.323 21.727 1.00 63.23 95 GLN C C 1
ATOM 2773 O O . GLN C 1 98 ? -26.447 24.457 22.917 1.00 63.81 95 GLN C O 1
ATOM 2775 N N . PRO C 1 99 ? -27.036 23.904 20.811 1.00 59.49 96 PRO C N 1
ATOM 2776 C CA . PRO C 1 99 ? -28.449 23.710 21.142 1.00 53.00 96 PRO C CA 1
ATOM 2777 C C . PRO C 1 99 ? -28.642 22.762 22.322 1.00 52.05 96 PRO C C 1
ATOM 2778 O O . PRO C 1 99 ? -27.876 21.807 22.498 1.00 53.51 96 PRO C O 1
ATOM 2782 N N . ALA C 1 100 ? -29.652 23.056 23.132 1.00 47.33 97 ALA C N 1
ATOM 2783 C CA . ALA C 1 100 ? -29.968 22.248 24.304 1.00 50.11 97 ALA C CA 1
ATOM 2784 C C . ALA C 1 100 ? -30.310 20.812 23.910 1.00 52.65 97 ALA C C 1
ATOM 2785 O O . ALA C 1 100 ? -31.061 20.588 22.961 1.00 58.38 97 ALA C O 1
ATOM 2787 N N . GLU C 1 101 ? -29.759 19.847 24.641 1.00 55.06 98 GLU C N 1
ATOM 2788 C CA . GLU C 1 101 ? -29.957 18.430 24.336 1.00 57.30 98 GLU C CA 1
ATOM 2789 C C . GLU C 1 101 ? -31.417 18.029 24.485 1.00 50.96 98 GLU C C 1
ATOM 2790 O O . GLU C 1 101 ? -32.144 18.577 25.320 1.00 48.28 98 GLU C O 1
ATOM 2792 N N . LEU C 1 102 ? -31.853 17.092 23.655 1.00 49.13 99 LEU C N 1
ATOM 2793 C CA . LEU C 1 102 ? -33.161 16.482 23.847 1.00 37.53 99 LEU C CA 1
ATOM 2794 C C . LEU C 1 102 ? -32.949 14.997 23.985 1.00 43.41 99 LEU C C 1
ATOM 2795 O O . LEU C 1 102 ? -32.918 14.285 22.988 1.00 42.50 99 LEU C O 1
ATOM 2800 N N . PRO C 1 103 ? -32.770 14.516 25.225 1.00 36.82 100 PRO C N 1
ATOM 2801 C CA . PRO C 1 103 ? -32.541 13.074 25.374 1.00 34.14 100 PRO C CA 1
ATOM 2802 C C . PRO C 1 103 ? -33.756 12.297 24.851 1.00 34.37 100 PRO C C 1
ATOM 2803 O O . PRO C 1 103 ? -34.900 12.784 24.913 1.00 33.72 100 PRO C O 1
ATOM 2807 N N . VAL C 1 104 ? -33.496 11.116 24.306 1.00 32.31 101 VAL C N 1
ATOM 2808 C CA . VAL C 1 104 ? -34.537 10.306 23.689 1.00 39.63 101 VAL C CA 1
ATOM 2809 C C . VAL C 1 104 ? -34.586 8.984 24.412 1.00 41.69 101 VAL C C 1
ATOM 2810 O O . VAL C 1 104 ? -33.557 8.346 24.565 1.00 54.68 101 VAL C O 1
ATOM 2814 N N . VAL C 1 105 ? -35.758 8.565 24.875 1.00 36.09 102 VAL C N 1
ATOM 2815 C CA . VAL C 1 105 ? -35.861 7.233 25.472 1.00 34.73 102 VAL C CA 1
ATOM 2816 C C . VAL C 1 105 ? -36.843 6.379 24.666 1.00 38.65 102 VAL C C 1
ATOM 2817 O O . VAL C 1 105 ? -37.749 6.902 24.010 1.00 39.16 102 VAL C O 1
ATOM 2821 N N . LYS C 1 106 ? -36.644 5.068 24.694 1.00 41.11 103 LYS C N 1
ATOM 2822 C CA . LYS C 1 106 ? -37.490 4.156 23.944 1.00 45.44 103 LYS C CA 1
ATOM 2823 C C . LYS C 1 106 ? -38.823 3.938 24.670 1.00 48.20 103 LYS C C 1
ATOM 2824 O O . LYS C 1 106 ? -38.916 4.119 25.890 1.00 44.42 103 LYS C O 1
ATOM 2827 N N . HIS C 1 107 ? -39.846 3.552 23.911 1.00 45.18 104 HIS C N 1
ATOM 2828 C CA . HIS C 1 107 ? -41.205 3.407 24.425 1.00 53.46 104 HIS C CA 1
ATOM 2829 C C . HIS C 1 107 ? -41.345 2.344 25.512 1.00 60.01 104 HIS C C 1
ATOM 2830 O O . HIS C 1 107 ? -42.304 2.366 26.285 1.00 66.71 104 HIS C O 1
ATOM 2837 N N . ASP C 1 108 ? -40.401 1.413 25.570 1.00 56.23 105 ASP C N 1
ATOM 2838 C CA . ASP C 1 108 ? -40.504 0.315 26.520 1.00 61.05 105 ASP C CA 1
ATOM 2839 C C . ASP C 1 108 ? -39.594 0.463 27.748 1.00 55.32 105 ASP C C 1
ATOM 2840 O O . ASP C 1 108 ? -39.555 -0.427 28.594 1.00 51.62 105 ASP C O 1
ATOM 2845 N N . ASP C 1 109 ? -38.867 1.577 27.838 1.00 50.03 106 ASP C N 1
ATOM 2846 C CA . ASP C 1 109 ? -38.060 1.884 29.020 1.00 47.46 106 ASP C CA 1
ATOM 2847 C C . ASP C 1 109 ? -38.959 1.918 30.253 1.00 47.47 106 ASP C C 1
ATOM 2848 O O . ASP C 1 109 ? -40.073 2.444 30.188 1.00 52.26 106 ASP C O 1
ATOM 2853 N N . THR C 1 110 ? -38.482 1.378 31.373 1.00 43.54 107 THR C N 1
ATOM 2854 C CA . THR C 1 110 ? -39.236 1.431 32.627 1.00 45.81 107 THR C CA 1
ATOM 2855 C C . THR C 1 110 ? -39.059 2.770 33.328 1.00 41.14 107 THR C C 1
ATOM 2856 O O . THR C 1 110 ? -38.234 3.586 32.927 1.00 40.45 107 THR C O 1
ATOM 2860 N N . VAL C 1 111 ? -39.813 2.972 34.404 1.00 43.21 108 VAL C N 1
ATOM 2861 C CA . VAL C 1 111 ? -39.738 4.221 35.151 1.00 42.75 108 VAL C CA 1
ATOM 2862 C C . VAL C 1 111 ? -38.308 4.486 35.645 1.00 34.87 108 VAL C C 1
ATOM 2863 O O . VAL C 1 111 ? -37.788 5.587 35.498 1.00 34.75 108 VAL C O 1
ATOM 2867 N N . LEU C 1 112 ? -37.676 3.466 36.213 1.00 34.62 109 LEU C N 1
ATOM 2868 C CA . LEU C 1 112 ? -36.340 3.623 36.773 1.00 34.62 109 LEU C CA 1
ATOM 2869 C C . LEU C 1 112 ? -35.312 4.092 35.734 1.00 30.87 109 LEU C C 1
ATOM 2870 O O . LEU C 1 112 ? -34.535 4.996 36.004 1.00 40.73 109 LEU C O 1
ATOM 2875 N N . GLU C 1 113 ? -35.339 3.512 34.543 1.00 29.44 110 GLU C N 1
ATOM 2876 C CA . GLU C 1 113 ? -34.403 3.931 33.506 1.00 33.65 110 GLU C CA 1
ATOM 2877 C C . GLU C 1 113 ? -34.650 5.352 33.069 1.00 31.86 110 GLU C C 1
ATOM 2878 O O . GLU C 1 113 ? -33.721 6.158 33.011 1.00 32.50 110 GLU C O 1
ATOM 2884 N N . VAL C 1 114 ? -35.900 5.667 32.755 1.00 32.16 111 VAL C N 1
ATOM 2885 C CA . VAL C 1 114 ? -36.212 7.028 32.381 1.00 28.53 111 VAL C CA 1
ATOM 2886 C C . VAL C 1 114 ? -35.744 7.976 33.490 1.00 28.63 111 VAL C C 1
ATOM 2887 O O . VAL C 1 114 ? -35.096 8.984 33.220 1.00 31.02 111 VAL C O 1
ATOM 2891 N N . ALA C 1 115 ? -36.053 7.634 34.738 1.00 30.19 112 ALA C N 1
ATOM 2892 C CA . ALA C 1 115 ? -35.712 8.504 35.868 1.00 28.77 112 ALA C CA 1
ATOM 2893 C C . ALA C 1 115 ? -34.198 8.671 36.020 1.00 28.74 112 ALA C C 1
ATOM 2894 O O . ALA C 1 115 ? -33.708 9.775 36.264 1.00 29.61 112 ALA C O 1
ATOM 2896 N N . ALA C 1 116 ? -33.464 7.570 35.871 1.00 26.47 113 ALA C N 1
ATOM 2897 C CA . ALA C 1 116 ? -32.011 7.588 36.025 1.00 32.89 113 ALA C CA 1
ATOM 2898 C C . ALA C 1 116 ? -31.366 8.439 34.934 1.00 29.24 113 ALA C C 1
ATOM 2899 O O . ALA C 1 116 ? -30.366 9.121 35.166 1.00 28.55 113 ALA C O 1
ATOM 2901 N N . ILE C 1 117 ? -31.933 8.377 33.737 1.00 28.09 114 ILE C N 1
ATOM 2902 C CA . ILE C 1 117 ? -31.411 9.160 32.636 1.00 25.89 114 ILE C CA 1
ATOM 2903 C C . ILE C 1 117 ? -31.665 10.627 32.921 1.00 28.17 114 ILE C C 1
ATOM 2904 O O . ILE C 1 117 ? -30.778 11.456 32.755 1.00 33.10 114 ILE C O 1
ATOM 2917 N N . ALA C 1 119 ? -32.153 12.134 35.864 1.00 36.18 116 ALA C N 1
ATOM 2918 C CA . ALA C 1 119 ? -31.320 12.558 36.996 1.00 35.70 116 ALA C CA 1
ATOM 2919 C C . ALA C 1 119 ? -29.882 12.765 36.564 1.00 31.43 116 ALA C C 1
ATOM 2920 O O . ALA C 1 119 ? -29.266 13.769 36.895 1.00 37.96 116 ALA C O 1
ATOM 2922 N N . ARG C 1 120 ? -29.349 11.816 35.807 1.00 30.99 117 ARG C N 1
ATOM 2923 C CA . ARG C 1 120 ? -27.939 11.876 35.437 1.00 33.04 117 ARG C CA 1
ATOM 2924 C C . ARG C 1 120 ? -27.645 13.057 34.517 1.00 36.01 117 ARG C C 1
ATOM 2925 O O . ARG C 1 120 ? -26.632 13.735 34.669 1.00 39.16 117 ARG C O 1
ATOM 2933 N N . LEU C 1 121 ? -28.534 13.274 33.553 1.00 32.70 118 LEU C N 1
ATOM 2934 C CA . LEU C 1 121 ? -28.375 14.314 32.540 1.00 35.02 118 LEU C CA 1
ATOM 2935 C C . LEU C 1 121 ? -28.946 15.650 33.033 1.00 36.62 118 LEU C C 1
ATOM 2936 O O . LEU C 1 121 ? -28.715 16.693 32.400 1.00 36.46 118 LEU C O 1
ATOM 2941 N N . ARG C 1 122 ? -29.703 15.606 34.134 1.00 39.60 119 ARG C N 1
ATOM 2942 C CA . ARG C 1 122 ? -30.290 16.810 34.723 1.00 42.99 119 ARG C CA 1
ATOM 2943 C C . ARG C 1 122 ? -31.161 17.563 33.726 1.00 39.36 119 ARG C C 1
ATOM 2944 O O . ARG C 1 122 ? -31.009 18.776 33.567 1.00 41.56 119 ARG C O 1
ATOM 2952 N N . CYS C 1 123 ? -32.058 16.859 33.041 1.00 37.27 120 CYS C N 1
ATOM 2953 C CA . CYS C 1 123 ? -32.795 17.489 31.952 1.00 36.21 120 CYS C CA 1
ATOM 2954 C C . CYS C 1 123 ? -34.270 17.633 32.297 1.00 30.80 120 CYS C C 1
ATOM 2955 O O . CYS C 1 123 ? -34.820 16.801 33.000 1.00 31.36 120 CYS C O 1
ATOM 2958 N N . PRO C 1 124 ? -34.912 18.698 31.799 1.00 29.94 121 PRO C N 1
ATOM 2959 C CA . PRO C 1 124 ? -36.307 18.943 32.175 1.00 33.61 121 PRO C CA 1
ATOM 2960 C C . PRO C 1 124 ? -37.269 18.014 31.449 1.00 32.23 121 PRO C C 1
ATOM 2961 O O . PRO C 1 124 ? -38.434 17.887 31.843 1.00 30.92 121 PRO C O 1
ATOM 2965 N N . LEU C 1 125 ? -36.769 17.337 30.424 1.00 32.71 122 LEU C N 1
ATOM 2966 C CA . LEU C 1 125 ? -37.629 16.747 29.418 1.00 33.39 122 LEU C CA 1
ATOM 2967 C C . LEU C 1 125 ? -36.872 15.709 28.592 1.00 33.59 122 LEU C C 1
ATOM 2968 O O . LEU C 1 125 ? -35.746 15.967 28.155 1.00 36.08 122 LEU C O 1
ATOM 2973 N N . VAL C 1 126 ? -37.484 14.541 28.388 1.00 28.74 123 VAL C N 1
ATOM 2974 C CA . VAL C 1 126 ? -37.004 13.573 27.396 1.00 30.73 123 VAL C CA 1
ATOM 2975 C C . VAL C 1 126 ? -38.094 13.295 26.350 1.00 36.71 123 VAL C C 1
ATOM 2976 O O . VAL C 1 126 ? -39.293 13.324 26.671 1.00 35.39 123 VAL C O 1
ATOM 2980 N N . ALA C 1 127 ? -37.690 13.047 25.102 1.00 34.55 124 ALA C N 1
ATOM 2981 C CA . ALA C 1 127 ? -38.642 12.602 24.073 1.00 27.61 124 ALA C CA 1
ATOM 2982 C C . ALA C 1 127 ? -38.743 11.076 24.102 1.00 34.76 124 ALA C C 1
ATOM 2983 O O . ALA C 1 127 ? -37.749 10.385 24.350 1.00 40.37 124 ALA C O 1
ATOM 2985 N N . VAL C 1 128 ? -39.942 10.550 23.867 1.00 34.44 125 VAL C N 1
ATOM 2986 C CA . VAL C 1 128 ? -40.124 9.107 23.790 1.00 31.83 125 VAL C CA 1
ATOM 2987 C C . VAL C 1 128 ? -40.316 8.679 22.335 1.00 36.40 125 VAL C C 1
ATOM 2988 O O . VAL C 1 128 ? -41.040 9.332 21.557 1.00 37.84 125 VAL C O 1
ATOM 2992 N N . VAL C 1 129 ? -39.630 7.612 21.942 1.00 38.30 126 VAL C N 1
ATOM 2993 C CA . VAL C 1 129 ? -39.755 7.149 20.575 1.00 46.60 126 VAL C CA 1
ATOM 2994 C C . VAL C 1 129 ? -40.166 5.692 20.499 1.00 52.34 126 VAL C C 1
ATOM 2995 O O . VAL C 1 129 ? -39.769 4.872 21.331 1.00 53.88 126 VAL C O 1
ATOM 2999 N N . LYS C 1 130 ? -40.987 5.387 19.505 1.00 54.79 127 LYS C N 1
ATOM 3000 C CA . LYS C 1 130 ? -41.284 4.011 19.150 1.00 58.96 127 LYS C CA 1
ATOM 3001 C C . LYS C 1 130 ? -41.008 3.893 17.663 1.00 69.17 127 LYS C C 1
ATOM 3002 O O . LYS C 1 130 ? -41.416 4.761 16.891 1.00 70.27 127 LYS C O 1
ATOM 3007 N N . ASN C 1 131 ? -40.302 2.835 17.271 1.00 76.83 128 ASN C N 1
ATOM 3008 C CA . ASN C 1 131 ? -39.958 2.594 15.869 1.00 82.51 128 ASN C CA 1
ATOM 3009 C C . ASN C 1 131 ? -39.344 3.825 15.210 1.00 79.94 128 ASN C C 1
ATOM 3010 O O . ASN C 1 131 ? -39.770 4.224 14.130 1.00 84.36 128 ASN C O 1
ATOM 3012 N N . LYS C 1 132 ? -38.368 4.430 15.883 1.00 73.77 129 LYS C N 1
ATOM 3013 C CA . LYS C 1 132 ? -37.652 5.593 15.359 1.00 74.22 129 LYS C CA 1
ATOM 3014 C C . LYS C 1 132 ? -38.578 6.801 15.165 1.00 75.12 129 LYS C C 1
ATOM 3015 O O . LYS C 1 132 ? -38.329 7.651 14.312 1.00 82.88 129 LYS C O 1
ATOM 3019 N N . GLU C 1 133 ? -39.638 6.885 15.966 1.00 67.88 130 GLU C N 1
ATOM 3020 C CA . GLU C 1 133 ? -40.609 7.972 15.832 1.00 61.31 130 GLU C CA 1
ATOM 3021 C C . GLU C 1 133 ? -41.075 8.543 17.176 1.00 53.18 130 GLU C C 1
ATOM 3022 O O . GLU C 1 133 ? -41.314 7.798 18.122 1.00 53.64 130 GLU C O 1
ATOM 3024 N N . ILE C 1 134 ? -41.225 9.861 17.246 1.00 44.41 131 ILE C N 1
ATOM 3025 C CA . ILE C 1 134 ? -41.651 10.514 18.480 1.00 49.46 131 ILE C CA 1
ATOM 3026 C C . ILE C 1 134 ? -43.126 10.233 18.746 1.00 49.64 131 ILE C C 1
ATOM 3027 O O . ILE C 1 134 ? -43.964 10.510 17.901 1.00 51.05 131 ILE C O 1
ATOM 3032 N N . ILE C 1 135 ? -43.449 9.702 19.921 1.00 40.74 132 ILE C N 1
ATOM 3033 C CA . ILE C 1 135 ? -44.846 9.443 20.232 1.00 43.34 132 ILE C CA 1
ATOM 3034 C C . ILE C 1 135 ? -45.320 10.299 21.396 1.00 40.89 132 ILE C C 1
ATOM 3035 O O . ILE C 1 135 ? -46.498 10.291 21.752 1.00 47.07 132 ILE C O 1
ATOM 3040 N N . GLY C 1 136 ? -44.389 11.044 21.976 1.00 35.12 133 GLY C N 1
ATOM 3041 C CA . GLY C 1 136 ? -44.715 11.993 23.022 1.00 34.69 133 GLY C CA 1
ATOM 3042 C C . GLY C 1 136 ? -43.478 12.366 23.821 1.00 36.13 133 GLY C C 1
ATOM 3043 O O . GLY C 1 136 ? -42.332 12.124 23.392 1.00 33.74 133 GLY C O 1
ATOM 3044 N N . ALA C 1 137 ? -43.707 12.936 24.999 1.00 33.05 134 ALA C N 1
ATOM 3045 C CA . ALA C 1 137 ? -42.620 13.416 25.834 1.00 23.94 134 ALA C CA 1
ATOM 3046 C C . ALA C 1 137 ? -42.941 13.223 27.305 1.00 32.29 134 ALA C C 1
ATOM 3047 O O . ALA C 1 137 ? -44.112 13.208 27.706 1.00 35.90 134 ALA C O 1
ATOM 3049 N N . ILE C 1 138 ? -41.885 13.081 28.102 1.00 27.87 135 ILE C N 1
ATOM 3050 C CA . ILE C 1 138 ? -41.994 12.973 29.544 1.00 26.96 135 ILE C CA 1
ATOM 3051 C C . ILE C 1 138 ? -41.210 14.130 30.170 1.00 28.83 135 ILE C C 1
ATOM 3052 O O . ILE C 1 138 ? -39.982 14.190 30.024 1.00 31.62 135 ILE C O 1
ATOM 3057 N N . THR C 1 139 ? -41.893 15.041 30.866 1.00 29.05 136 THR C N 1
ATOM 3058 C CA . THR C 1 139 ? -41.186 16.077 31.615 1.00 20.72 136 THR C CA 1
ATOM 3059 C C . THR C 1 139 ? -40.843 15.557 33.010 1.00 34.41 136 THR C C 1
ATOM 3060 O O . THR C 1 139 ? -41.438 14.572 33.493 1.00 26.61 136 THR C O 1
ATOM 3064 N N . ALA C 1 140 ? -39.904 16.230 33.671 1.00 27.74 137 ALA C N 1
ATOM 3065 C CA . ALA C 1 140 ? -39.562 15.860 35.037 1.00 25.55 137 ALA C CA 1
ATOM 3066 C C . ALA C 1 140 ? -40.798 15.922 35.948 1.00 29.32 137 ALA C C 1
ATOM 3067 O O . ALA C 1 140 ? -41.008 15.040 36.770 1.00 33.88 137 ALA C O 1
ATOM 3069 N N . SER C 1 141 ? -41.619 16.956 35.797 1.00 27.01 138 SER C N 1
ATOM 3070 C CA . SER C 1 141 ? -42.781 17.079 36.661 1.00 33.36 138 SER C CA 1
ATOM 3071 C C . SER C 1 141 ? -43.812 15.975 36.380 1.00 31.96 138 SER C C 1
ATOM 3072 O O . SER C 1 141 ? -44.499 15.523 37.298 1.00 35.31 138 SER C O 1
ATOM 3075 N N . ARG C 1 142 ? -43.907 15.537 35.128 1.00 30.44 139 ARG C N 1
ATOM 3076 C CA . ARG C 1 142 ? -44.744 14.386 34.786 1.00 33.46 139 ARG C CA 1
ATOM 3077 C C . ARG C 1 142 ? -44.210 13.123 35.485 1.00 31.17 139 ARG C C 1
ATOM 3078 O O . ARG C 1 142 ? -44.965 12.383 36.139 1.00 34.30 139 ARG C O 1
ATOM 3086 N N . LEU C 1 143 ? -42.909 12.888 35.355 1.00 28.33 140 LEU C N 1
ATOM 3087 C CA . LEU C 1 143 ? -42.238 11.825 36.125 1.00 28.96 140 LEU C CA 1
ATOM 3088 C C . LEU C 1 143 ? -42.576 11.860 37.626 1.00 34.39 140 LEU C C 1
ATOM 3089 O O . LEU C 1 143 ? -43.092 10.883 38.186 1.00 38.04 140 LEU C O 1
ATOM 3094 N N . LEU C 1 144 ? -42.305 12.996 38.267 1.00 33.07 141 LEU C N 1
ATOM 3095 C CA . LEU C 1 144 ? -42.667 13.208 39.669 1.00 33.32 141 LEU C CA 1
ATOM 3096 C C . LEU C 1 144 ? -44.132 12.844 39.964 1.00 35.82 141 LEU C C 1
ATOM 3097 O O . LEU C 1 144 ? -44.435 12.248 41.005 1.00 38.04 141 LEU C O 1
ATOM 3102 N N . GLU C 1 145 ? -45.027 13.185 39.039 1.00 36.01 142 GLU C N 1
ATOM 3103 C CA . GLU C 1 145 ? -46.458 12.919 39.202 1.00 41.47 142 GLU C CA 1
ATOM 3104 C C . GLU C 1 145 ? -46.738 11.417 39.257 1.00 42.78 142 GLU C C 1
ATOM 3105 O O . GLU C 1 145 ? -47.493 10.941 40.109 1.00 47.77 142 GLU C O 1
ATOM 3111 N N . LEU C 1 146 ? -46.116 10.674 38.351 1.00 41.50 143 LEU C N 1
ATOM 3112 C CA . LEU C 1 146 ? -46.307 9.233 38.310 1.00 47.14 143 LEU C CA 1
ATOM 3113 C C . LEU C 1 146 ? -45.694 8.569 39.539 1.00 48.57 143 LEU C C 1
ATOM 3114 O O . LEU C 1 146 ? -46.118 7.486 39.940 1.00 54.11 143 LEU C O 1
ATOM 3119 N N . VAL C 1 147 ? -44.727 9.247 40.155 1.00 45.62 144 VAL C N 1
ATOM 3120 C CA . VAL C 1 147 ? -44.025 8.708 41.317 1.00 39.27 144 VAL C CA 1
ATOM 3121 C C . VAL C 1 147 ? -44.744 8.948 42.653 1.00 42.39 144 VAL C C 1
ATOM 3122 O O . VAL C 1 147 ? -44.834 8.037 43.470 1.00 48.02 144 VAL C O 1
ATOM 3126 N N . VAL C 1 148 ? -45.268 10.153 42.871 1.00 43.89 145 VAL C N 1
ATOM 3127 C CA . VAL C 1 148 ? -45.964 10.457 44.131 1.00 43.30 145 VAL C CA 1
ATOM 3128 C C . VAL C 1 148 ? -47.408 9.936 44.155 1.00 46.99 145 VAL C C 1
ATOM 3129 O O . VAL C 1 148 ? -48.010 9.815 45.222 1.00 51.59 145 VAL C O 1
ATOM 3133 N N . SER C 1 149 ? -47.953 9.617 42.983 1.00 62.54 146 SER C N 1
ATOM 3134 C CA . SER C 1 149 ? -49.268 8.980 42.898 1.00 71.40 146 SER C CA 1
ATOM 3135 C C . SER C 1 149 ? -49.202 7.471 43.178 1.00 76.72 146 SER C C 1
ATOM 3136 O O . SER C 1 149 ? -48.788 6.678 42.323 1.00 76.12 146 SER C O 1
ATOM 3147 N N . HIS D 1 5 ? -22.077 0.734 11.788 1.00 64.74 2 HIS D N 1
ATOM 3148 C CA . HIS D 1 5 ? -22.102 -0.140 12.954 1.00 61.98 2 HIS D CA 1
ATOM 3149 C C . HIS D 1 5 ? -20.787 -0.898 13.081 1.00 57.81 2 HIS D C 1
ATOM 3150 O O . HIS D 1 5 ? -19.985 -0.911 12.140 1.00 55.35 2 HIS D O 1
ATOM 3157 N N . GLY D 1 6 ? -20.577 -1.527 14.238 1.00 52.26 3 GLY D N 1
ATOM 3158 C CA . GLY D 1 6 ? -19.364 -2.286 14.501 1.00 54.44 3 GLY D CA 1
ATOM 3159 C C . GLY D 1 6 ? -18.982 -3.261 13.395 1.00 59.02 3 GLY D C 1
ATOM 3160 O O . GLY D 1 6 ? -17.801 -3.476 13.127 1.00 57.59 3 GLY D O 1
ATOM 3161 N N . GLU D 1 7 ? -19.987 -3.842 12.746 1.00 60.76 4 GLU D N 1
ATOM 3162 C CA . GLU D 1 7 ? -19.748 -4.772 11.659 1.00 62.11 4 GLU D CA 1
ATOM 3163 C C . GLU D 1 7 ? -18.979 -4.068 10.550 1.00 61.21 4 GLU D C 1
ATOM 3164 O O . GLU D 1 7 ? -18.029 -4.618 9.994 1.00 62.40 4 GLU D O 1
ATOM 3170 N N . GLN D 1 8 ? -19.386 -2.838 10.252 1.00 61.39 5 GLN D N 1
ATOM 3171 C CA . GLN D 1 8 ? -18.763 -2.049 9.193 1.00 63.59 5 GLN D CA 1
ATOM 3172 C C . GLN D 1 8 ? -17.456 -1.380 9.643 1.00 59.57 5 GLN D C 1
ATOM 3173 O O . GLN D 1 8 ? -16.570 -1.118 8.834 1.00 56.03 5 GLN D O 1
ATOM 3183 N N . ALA D 1 10 ? -15.294 -2.637 11.749 1.00 54.43 7 ALA D N 1
ATOM 3184 C CA . ALA D 1 10 ? -14.263 -3.646 11.947 1.00 56.58 7 ALA D CA 1
ATOM 3185 C C . ALA D 1 10 ? -13.457 -3.928 10.691 1.00 60.48 7 ALA D C 1
ATOM 3186 O O . ALA D 1 10 ? -13.950 -3.778 9.563 1.00 61.25 7 ALA D O 1
ATOM 3188 N N . GLU D 1 11 ? -12.217 -4.358 10.887 1.00 54.57 8 GLU D N 1
ATOM 3189 C CA . GLU D 1 11 ? -11.478 -4.927 9.781 1.00 58.08 8 GLU D CA 1
ATOM 3190 C C . GLU D 1 11 ? -10.827 -6.244 10.156 1.00 58.92 8 GLU D C 1
ATOM 3191 O O . GLU D 1 11 ? -10.720 -6.575 11.345 1.00 53.40 8 GLU D O 1
ATOM 3197 N N . GLN D 1 12 ? -10.426 -6.987 9.121 1.00 53.94 9 GLN D N 1
ATOM 3198 C CA . GLN D 1 12 ? -9.766 -8.278 9.260 1.00 58.35 9 GLN D CA 1
ATOM 3199 C C . GLN D 1 12 ? -8.531 -8.107 10.111 1.00 53.67 9 GLN D C 1
ATOM 3200 O O . GLN D 1 12 ? -7.727 -7.210 9.881 1.00 53.54 9 GLN D O 1
ATOM 3202 N N . PHE D 1 13 ? -8.395 -8.958 11.114 1.00 52.60 10 PHE D N 1
ATOM 3203 C CA . PHE D 1 13 ? -7.299 -8.838 12.051 1.00 50.63 10 PHE D CA 1
ATOM 3204 C C . PHE D 1 13 ? -6.858 -10.251 12.385 1.00 52.09 10 PHE D C 1
ATOM 3205 O O . PHE D 1 13 ? -7.691 -11.130 12.590 1.00 52.91 10 PHE D O 1
ATOM 3213 N N . PRO D 1 14 ? -5.543 -10.485 12.412 1.00 55.30 11 PRO D N 1
ATOM 3214 C CA . PRO D 1 14 ? -5.042 -11.836 12.680 1.00 55.82 11 PRO D CA 1
ATOM 3215 C C . PRO D 1 14 ? -5.449 -12.315 14.071 1.00 52.10 11 PRO D C 1
ATOM 3216 O O . PRO D 1 14 ? -5.352 -11.574 15.063 1.00 45.27 11 PRO D O 1
ATOM 3220 N N . VAL D 1 15 ? -5.942 -13.549 14.111 1.00 53.01 12 VAL D N 1
ATOM 3221 C CA . VAL D 1 15 ? -6.349 -14.214 15.333 1.00 50.79 12 VAL D CA 1
ATOM 3222 C C . VAL D 1 15 ? -5.487 -15.464 15.469 1.00 46.73 12 VAL D C 1
ATOM 3223 O O . VAL D 1 15 ? -5.424 -16.266 14.544 1.00 51.76 12 VAL D O 1
ATOM 3227 N N . VAL D 1 16 ? -4.806 -15.626 16.599 1.00 47.72 13 VAL D N 1
ATOM 3228 C CA . VAL D 1 16 ? -4.075 -16.864 16.853 1.00 49.36 13 VAL D CA 1
ATOM 3229 C C . VAL D 1 16 ? -4.535 -17.534 18.144 1.00 44.94 13 VAL D C 1
ATOM 3230 O O . VAL D 1 16 ? -4.943 -16.861 19.093 1.00 42.33 13 VAL D O 1
ATOM 3234 N N . GLY D 1 17 ? -4.469 -18.860 18.176 1.00 47.64 14 GLY D N 1
ATOM 3235 C CA . GLY D 1 17 ? -4.856 -19.597 19.366 1.00 47.52 14 GLY D CA 1
ATOM 3236 C C . GLY D 1 17 ? -3.773 -19.615 20.433 1.00 45.32 14 GLY D C 1
ATOM 3237 O O . GLY D 1 17 ? -2.587 -19.488 20.132 1.00 46.59 14 GLY D O 1
ATOM 3238 N N . LEU D 1 18 ? -4.197 -19.770 21.680 1.00 44.38 15 LEU D N 1
ATOM 3239 C CA . LEU D 1 18 ? -3.317 -19.884 22.837 1.00 42.99 15 LEU D CA 1
ATOM 3240 C C . LEU D 1 18 ? -2.263 -20.958 22.627 1.00 44.95 15 LEU D C 1
ATOM 3241 O O . LEU D 1 18 ? -1.089 -20.783 22.976 1.00 47.11 15 LEU D O 1
ATOM 3246 N N . ASP D 1 19 ? -2.675 -22.064 22.030 1.00 48.47 16 ASP D N 1
ATOM 3247 C CA . ASP D 1 19 ? -1.766 -23.183 21.840 1.00 60.32 16 ASP D CA 1
ATOM 3248 C C . ASP D 1 19 ? -1.066 -23.136 20.495 1.00 57.84 16 ASP D C 1
ATOM 3249 O O . ASP D 1 19 ? -0.308 -24.038 20.178 1.00 55.78 16 ASP D O 1
ATOM 3254 N N . SER D 1 20 ? -1.305 -22.093 19.704 1.00 51.51 17 SER D N 1
ATOM 3255 C CA . SER D 1 20 ? -0.685 -22.033 18.382 1.00 58.57 17 SER D CA 1
ATOM 3256 C C . SER D 1 20 ? 0.812 -21.680 18.466 1.00 59.46 17 SER D C 1
ATOM 3257 O O . SER D 1 20 ? 1.290 -21.172 19.488 1.00 57.94 17 SER D O 1
ATOM 3260 N N . ASP D 1 21 ? 1.544 -21.954 17.394 1.00 56.33 18 ASP D N 1
ATOM 3261 C CA . ASP D 1 21 ? 3.002 -21.820 17.402 1.00 68.45 18 ASP D CA 1
ATOM 3262 C C . ASP D 1 21 ? 3.500 -20.373 17.473 1.00 63.22 18 ASP D C 1
ATOM 3263 O O . ASP D 1 21 ? 3.097 -19.513 16.688 1.00 58.43 18 ASP D O 1
ATOM 3268 N N . ALA D 1 22 ? 4.401 -20.128 18.418 1.00 55.72 19 ALA D N 1
ATOM 3269 C CA . ALA D 1 22 ? 4.905 -18.789 18.690 1.00 51.52 19 ALA D CA 1
ATOM 3270 C C . ALA D 1 22 ? 5.594 -18.144 17.484 1.00 55.06 19 ALA D C 1
ATOM 3271 O O . ALA D 1 22 ? 5.486 -16.936 17.274 1.00 54.33 19 ALA D O 1
ATOM 3273 N N . ARG D 1 23 ? 6.296 -18.952 16.696 1.00 61.57 20 ARG D N 1
ATOM 3274 C CA . ARG D 1 23 ? 6.961 -18.452 15.499 1.00 63.24 20 ARG D CA 1
ATOM 3275 C C . ARG D 1 23 ? 5.962 -17.863 14.493 1.00 61.05 20 ARG D C 1
ATOM 3276 O O . ARG D 1 23 ? 6.156 -16.748 14.001 1.00 63.11 20 ARG D O 1
ATOM 3278 N N . GLU D 1 24 ? 4.900 -18.607 14.192 1.00 58.02 21 GLU D N 1
ATOM 3279 C CA . GLU D 1 24 ? 3.872 -18.135 13.270 1.00 61.33 21 GLU D CA 1
ATOM 3280 C C . GLU D 1 24 ? 3.274 -16.807 13.748 1.00 61.02 21 GLU D C 1
ATOM 3281 O O . GLU D 1 24 ? 2.903 -15.951 12.940 1.00 66.82 21 GLU D O 1
ATOM 3283 N N . ALA D 1 25 ? 3.205 -16.635 15.067 1.00 52.32 22 ALA D N 1
ATOM 3284 C CA . ALA D 1 25 ? 2.660 -15.420 15.662 1.00 46.35 22 ALA D CA 1
ATOM 3285 C C . ALA D 1 25 ? 3.585 -14.224 15.470 1.00 54.67 22 ALA D C 1
ATOM 3286 O O . ALA D 1 25 ? 3.130 -13.118 15.171 1.00 56.61 22 ALA D O 1
ATOM 3288 N N . VAL D 1 26 ? 4.883 -14.448 15.665 1.00 50.49 23 VAL D N 1
ATOM 3289 C CA . VAL D 1 26 ? 5.870 -13.401 15.486 1.00 50.64 23 VAL D CA 1
ATOM 3290 C C . VAL D 1 26 ? 5.925 -12.966 14.021 1.00 53.66 23 VAL D C 1
ATOM 3291 O O . VAL D 1 26 ? 6.123 -11.785 13.719 1.00 54.81 23 VAL D O 1
ATOM 3295 N N . GLU D 1 27 ? 5.735 -13.920 13.115 1.00 54.22 24 GLU D N 1
ATOM 3296 C CA . GLU D 1 27 ? 5.798 -13.631 11.687 1.00 61.60 24 GLU D CA 1
ATOM 3297 C C . GLU D 1 27 ? 4.644 -12.720 11.292 1.00 61.18 24 GLU D C 1
ATOM 3298 O O . GLU D 1 27 ? 4.841 -11.755 10.551 1.00 61.72 24 GLU D O 1
ATOM 3300 N N . LEU D 1 28 ? 3.451 -13.020 11.810 1.00 58.52 25 LEU D N 1
ATOM 3301 C CA . LEU D 1 28 ? 2.280 -12.164 11.623 1.00 55.48 25 LEU D CA 1
ATOM 3302 C C . LEU D 1 28 ? 2.506 -10.733 12.132 1.00 52.94 25 LEU D C 1
ATOM 3303 O O . LEU D 1 28 ? 2.163 -9.769 11.452 1.00 54.48 25 LEU D O 1
ATOM 3308 N N . LEU D 1 29 ? 3.068 -10.593 13.329 1.00 50.25 26 LEU D N 1
ATOM 3309 C CA . LEU D 1 29 ? 3.305 -9.266 13.875 1.00 50.02 26 LEU D CA 1
ATOM 3310 C C . LEU D 1 29 ? 4.297 -8.511 13.010 1.00 53.82 26 LEU D C 1
ATOM 3311 O O . LEU D 1 29 ? 4.176 -7.304 12.822 1.00 55.62 26 LEU D O 1
ATOM 3316 N N . ALA D 1 30 ? 5.270 -9.241 12.478 1.00 56.15 27 ALA D N 1
ATOM 3317 C CA . ALA D 1 30 ? 6.369 -8.654 11.732 1.00 60.07 27 ALA D CA 1
ATOM 3318 C C . ALA D 1 30 ? 5.959 -8.265 10.318 1.00 65.58 27 ALA D C 1
ATOM 3319 O O . ALA D 1 30 ? 6.431 -7.254 9.778 1.00 68.31 27 ALA D O 1
ATOM 3321 N N .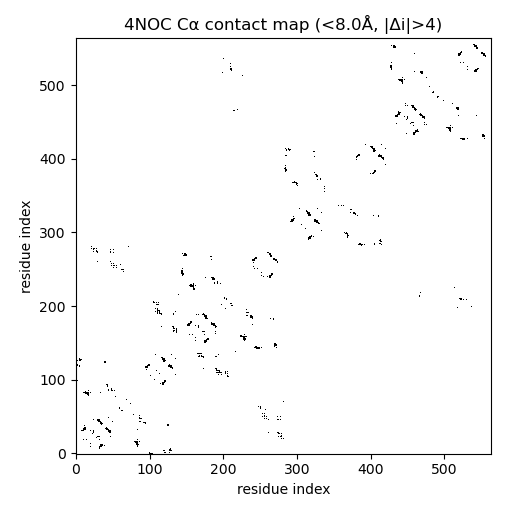 SER D 1 31 ? 5.103 -9.081 9.709 1.00 63.64 28 SER D N 1
ATOM 3322 C CA . SER D 1 31 ? 4.751 -8.890 8.305 1.00 70.87 28 SER D CA 1
ATOM 3323 C C . SER D 1 31 ? 3.605 -7.901 8.157 1.00 69.92 28 SER D C 1
ATOM 3324 O O . SER D 1 31 ? 3.572 -7.108 7.211 1.00 68.56 28 SER D O 1
ATOM 3327 N N . ARG D 1 32 ? 2.675 -7.951 9.107 1.00 64.36 29 ARG D N 1
ATOM 3328 C CA . ARG D 1 32 ? 1.485 -7.107 9.074 1.00 67.64 29 ARG D CA 1
ATOM 3329 C C . ARG D 1 32 ? 1.726 -5.753 9.744 1.00 64.47 29 ARG D C 1
ATOM 3330 O O . ARG D 1 32 ? 0.910 -4.835 9.618 1.00 65.31 29 ARG D O 1
ATOM 3338 N N . ARG D 1 33 ? 2.843 -5.639 10.454 1.00 60.01 30 ARG D N 1
ATOM 3339 C CA . ARG D 1 33 ? 3.219 -4.382 11.097 1.00 61.57 30 ARG D CA 1
ATOM 3340 C C . ARG D 1 33 ? 2.105 -3.839 11.991 1.00 64.01 30 ARG D C 1
ATOM 3341 O O . ARG D 1 33 ? 1.755 -2.658 11.925 1.00 62.72 30 ARG D O 1
ATOM 3349 N N . LEU D 1 34 ? 1.556 -4.736 12.812 1.00 65.12 31 LEU D N 1
ATOM 3350 C CA . LEU D 1 34 ? 0.497 -4.422 13.761 1.00 65.38 31 LEU D CA 1
ATOM 3351 C C . LEU D 1 34 ? 1.048 -4.368 15.181 1.00 63.42 31 LEU D C 1
ATOM 3352 O O . LEU D 1 34 ? 1.987 -5.098 15.524 1.00 62.18 31 LEU D O 1
ATOM 3357 N N . PRO D 1 35 ? 0.457 -3.509 16.021 1.00 62.12 32 PRO D N 1
ATOM 3358 C CA . PRO D 1 35 ? 0.945 -3.397 17.397 1.00 61.95 32 PRO D CA 1
ATOM 3359 C C . PRO D 1 35 ? 0.645 -4.655 18.219 1.00 56.47 32 PRO D C 1
ATOM 3360 O O . PRO D 1 35 ? 1.301 -4.864 19.246 1.00 52.28 32 PRO D O 1
ATOM 3364 N N . GLY D 1 36 ? -0.316 -5.474 17.783 1.00 51.00 33 GLY D N 1
ATOM 3365 C CA . GLY D 1 36 ? -0.657 -6.671 18.535 1.00 45.73 33 GLY D CA 1
ATOM 3366 C C . GLY D 1 36 ? -1.496 -7.698 17.790 1.00 45.40 33 GLY D C 1
ATOM 3367 O O . GLY D 1 36 ? -2.047 -7.405 16.734 1.00 46.53 33 GLY D O 1
ATOM 3368 N N . LEU D 1 37 ? -1.579 -8.909 18.344 1.00 38.52 34 LEU D N 1
ATOM 3369 C CA . LEU D 1 37 ? -2.482 -9.944 17.827 1.00 39.24 34 LEU D CA 1
ATOM 3370 C C . LEU D 1 37 ? -3.640 -10.211 18.785 1.00 37.81 34 LEU D C 1
ATOM 3371 O O . LEU D 1 37 ? -3.502 -10.117 20.001 1.00 36.05 34 LEU D O 1
ATOM 3376 N N . ILE D 1 38 ? -4.788 -10.545 18.229 1.00 38.89 35 ILE D N 1
ATOM 3377 C CA . ILE D 1 38 ? -5.872 -11.074 19.025 1.00 37.99 35 ILE D CA 1
ATOM 3378 C C . ILE D 1 38 ? -5.578 -12.535 19.350 1.00 42.31 35 ILE D C 1
ATOM 3379 O O . ILE D 1 38 ? -5.316 -13.342 18.451 1.00 38.58 35 ILE D O 1
ATOM 3384 N N . VAL D 1 39 ? -5.594 -12.862 20.640 1.00 35.67 36 VAL D N 1
ATOM 3385 C CA . VAL D 1 39 ? -5.455 -14.242 21.078 1.00 35.26 36 VAL D CA 1
ATOM 3386 C C . VAL D 1 39 ? -6.833 -14.776 21.467 1.00 35.41 36 VAL D C 1
ATOM 3387 O O . VAL D 1 39 ? -7.584 -14.100 22.186 1.00 34.97 36 VAL D O 1
ATOM 3391 N N . VAL D 1 40 ? -7.174 -15.966 20.964 1.00 37.45 37 VAL D N 1
ATOM 3392 C CA . VAL D 1 40 ? -8.339 -16.714 21.443 1.00 37.28 37 VAL D CA 1
ATOM 3393 C C . VAL D 1 40 ? -7.890 -17.854 22.356 1.00 40.16 37 VAL D C 1
ATOM 3394 O O . VAL D 1 40 ? -6.759 -18.337 22.244 1.00 40.59 37 VAL D O 1
ATOM 3398 N N . ASP D 1 41 ? -8.770 -18.275 23.264 1.00 39.24 38 ASP D N 1
ATOM 3399 C CA . ASP D 1 41 ? -8.449 -19.387 24.156 1.00 35.61 38 ASP D CA 1
ATOM 3400 C C . ASP D 1 41 ? -8.595 -20.739 23.433 1.00 37.80 38 ASP D C 1
ATOM 3401 O O . ASP D 1 41 ? -8.843 -20.777 22.229 1.00 38.01 38 ASP D O 1
ATOM 3406 N N . GLU D 1 42 ? -8.453 -21.835 24.170 1.00 38.32 39 GLU D N 1
ATOM 3407 C CA . GLU D 1 42 ? -8.519 -23.164 23.566 1.00 39.15 39 GLU D CA 1
ATOM 3408 C C . GLU D 1 42 ? -9.891 -23.424 22.969 1.00 42.97 39 GLU D C 1
ATOM 3409 O O . GLU D 1 42 ? -10.039 -24.301 22.107 1.00 41.40 39 GLU D O 1
ATOM 3415 N N . LYS D 1 43 ? -10.902 -22.688 23.418 1.00 39.51 40 LYS D N 1
ATOM 3416 C CA . LYS D 1 43 ? -12.242 -22.935 22.891 1.00 42.05 40 LYS D CA 1
ATOM 3417 C C . LYS D 1 43 ? -12.586 -22.008 21.720 1.00 42.25 40 LYS D C 1
ATOM 3418 O O . LYS D 1 43 ? -13.724 -21.996 21.245 1.00 42.68 40 LYS D O 1
ATOM 3424 N N . GLY D 1 44 ? -11.601 -21.221 21.280 1.00 41.63 41 GLY D N 1
ATOM 3425 C CA . GLY D 1 44 ? -11.805 -20.270 20.204 1.00 41.29 41 GLY D CA 1
ATOM 3426 C C . GLY D 1 44 ? -12.424 -18.959 20.664 1.00 48.41 41 GLY D C 1
ATOM 3427 O O . GLY D 1 44 ? -12.766 -18.120 19.828 1.00 47.23 41 GLY D O 1
ATOM 3428 N N . SER D 1 45 ? -12.574 -18.777 21.977 1.00 39.63 42 SER D N 1
ATOM 3429 C CA . SER D 1 45 ? -13.162 -17.548 22.516 1.00 39.45 42 SER D CA 1
ATOM 3430 C C . SER D 1 45 ? -12.125 -16.451 22.670 1.00 38.16 42 SER D C 1
ATOM 3431 O O . SER D 1 45 ? -10.993 -16.728 23.037 1.00 36.95 42 SER D O 1
ATOM 3434 N N . PRO D 1 46 ? -12.533 -15.198 22.432 1.00 38.66 43 PRO D N 1
ATOM 3435 C CA . PRO D 1 46 ? -11.639 -14.059 22.681 1.00 37.62 43 PRO D CA 1
ATOM 3436 C C . PRO D 1 46 ? -11.058 -14.128 24.100 1.00 36.12 43 PRO D C 1
ATOM 3437 O O . PRO D 1 46 ? -11.789 -14.327 25.079 1.00 36.36 43 PRO D O 1
ATOM 3441 N N . HIS D 1 47 ? -9.742 -14.003 24.184 1.00 34.92 44 HIS D N 1
ATOM 3442 C CA . HIS D 1 47 ? -8.991 -14.250 25.411 1.00 33.72 44 HIS D CA 1
ATOM 3443 C C . HIS D 1 47 ? -8.139 -13.039 25.732 1.00 34.28 44 HIS D C 1
ATOM 3444 O O . HIS D 1 47 ? -8.234 -12.471 26.821 1.00 32.92 44 HIS D O 1
ATOM 3451 N N . SER D 1 48 ? -7.315 -12.631 24.770 1.00 34.93 45 SER D N 1
ATOM 3452 C CA . SER D 1 48 ? -6.279 -11.654 25.070 1.00 32.97 45 SER D CA 1
ATOM 3453 C C . SER D 1 48 ? -5.766 -10.910 23.831 1.00 34.97 45 SER D C 1
ATOM 3454 O O . SER D 1 48 ? -6.156 -11.214 22.696 1.00 35.78 45 SER D O 1
ATOM 3457 N N . VAL D 1 49 ? -4.893 -9.931 24.069 1.00 35.89 46 VAL D N 1
ATOM 3458 C CA . VAL D 1 49 ? -4.123 -9.283 23.011 1.00 32.98 46 VAL D CA 1
ATOM 3459 C C . VAL D 1 49 ? -2.644 -9.558 23.282 1.00 38.38 46 VAL D C 1
ATOM 3460 O O . VAL D 1 49 ? -2.176 -9.437 24.420 1.00 40.34 46 VAL D O 1
ATOM 3464 N N . LEU D 1 50 ? -1.914 -9.941 22.243 1.00 33.12 47 LEU D N 1
ATOM 3465 C CA . LEU D 1 50 ? -0.478 -10.163 22.364 1.00 32.96 47 LEU D CA 1
ATOM 3466 C C . LEU D 1 50 ? 0.281 -9.018 21.692 1.00 33.85 47 LEU D C 1
ATOM 3467 O O . LEU D 1 50 ? 0.440 -9.008 20.472 1.00 39.02 47 LEU D O 1
ATOM 3472 N N . PRO D 1 51 ? 0.764 -8.055 22.488 1.00 39.46 48 PRO D N 1
ATOM 3473 C CA . PRO D 1 51 ? 1.490 -6.891 21.962 1.00 38.08 48 PRO D CA 1
ATOM 3474 C C . PRO D 1 51 ? 2.847 -7.306 21.407 1.00 41.53 48 PRO D C 1
ATOM 3475 O O . PRO D 1 51 ? 3.496 -8.209 21.958 1.00 34.42 48 PRO D O 1
ATOM 3479 N N . ALA D 1 52 ? 3.262 -6.670 20.318 1.00 36.74 49 ALA D N 1
ATOM 3480 C CA . ALA D 1 52 ? 4.574 -6.939 19.740 1.00 42.08 49 ALA D CA 1
ATOM 3481 C C . ALA D 1 52 ? 5.687 -6.714 20.771 1.00 40.78 49 ALA D C 1
ATOM 3482 O O . ALA D 1 52 ? 6.687 -7.444 20.780 1.00 43.70 49 ALA D O 1
ATOM 3484 N N . SER D 1 53 ? 5.487 -5.725 21.645 1.00 37.17 50 SER D N 1
ATOM 3485 C CA . SER D 1 53 ? 6.466 -5.348 22.677 1.00 36.62 50 SER D CA 1
ATOM 3486 C C . SER D 1 53 ? 6.724 -6.483 23.651 1.00 41.78 50 SER D C 1
ATOM 3487 O O . SER D 1 53 ? 7.824 -6.604 24.203 1.00 44.72 50 SER D O 1
ATOM 3490 N N . GLN D 1 54 ? 5.703 -7.314 23.864 1.00 40.77 51 GLN D N 1
ATOM 3491 C CA . GLN D 1 54 ? 5.842 -8.469 24.736 1.00 38.18 51 GLN D CA 1
ATOM 3492 C C . GLN D 1 54 ? 6.649 -9.564 24.060 1.00 40.73 51 GLN D C 1
ATOM 3493 O O . GLN D 1 54 ? 7.409 -10.277 24.714 1.00 45.95 51 GLN D O 1
ATOM 3499 N N . VAL D 1 55 ? 6.489 -9.700 22.748 1.00 35.39 52 VAL D N 1
ATOM 3500 C CA . VAL D 1 55 ? 7.278 -10.678 22.014 1.00 38.32 52 VAL D CA 1
ATOM 3501 C C . VAL D 1 55 ? 8.752 -10.281 22.081 1.00 39.49 52 VAL D C 1
ATOM 3502 O O . VAL D 1 55 ? 9.635 -11.127 22.228 1.00 41.34 52 VAL D O 1
ATOM 3506 N N . VAL D 1 56 ? 9.010 -8.981 21.973 1.00 40.28 53 VAL D N 1
ATOM 3507 C CA . VAL D 1 56 ? 10.370 -8.488 22.049 1.00 44.65 53 VAL D CA 1
ATOM 3508 C C . VAL D 1 56 ? 10.946 -8.856 23.409 1.00 44.66 53 VAL D C 1
ATOM 3509 O O . VAL D 1 56 ? 12.089 -9.295 23.494 1.00 51.84 53 VAL D O 1
ATOM 3513 N N . ARG D 1 57 ? 10.145 -8.702 24.465 1.00 41.34 54 ARG D N 1
ATOM 3514 C CA . ARG D 1 57 ? 10.598 -9.083 25.798 1.00 42.38 54 ARG D CA 1
ATOM 3515 C C . ARG D 1 57 ? 10.917 -10.576 25.870 1.00 43.59 54 ARG D C 1
ATOM 3516 O O . ARG D 1 57 ? 11.948 -10.972 26.423 1.00 45.38 54 ARG D O 1
ATOM 3524 N N . PHE D 1 58 ? 10.061 -11.406 25.293 1.00 38.26 55 PHE D N 1
ATOM 3525 C CA . PHE D 1 58 ? 10.345 -12.835 25.327 1.00 44.85 55 PHE D CA 1
ATOM 3526 C C . PHE D 1 58 ? 11.656 -13.193 24.611 1.00 48.27 55 PHE D C 1
ATOM 3527 O O . PHE D 1 58 ? 12.413 -14.040 25.080 1.00 52.75 55 PHE D O 1
ATOM 3535 N N . LEU D 1 59 ? 11.928 -12.547 23.482 1.00 46.17 56 LEU D N 1
ATOM 3536 C CA . LEU D 1 59 ? 13.076 -12.926 22.665 1.00 45.64 56 LEU D CA 1
ATOM 3537 C C . LEU D 1 59 ? 14.438 -12.561 23.247 1.00 50.05 56 LEU D C 1
ATOM 3538 O O . LEU D 1 59 ? 15.417 -13.263 23.010 1.00 57.15 56 LEU D O 1
ATOM 3543 N N . VAL D 1 60 ? 14.521 -11.467 23.991 1.00 54.18 57 VAL D N 1
ATOM 3544 C CA . VAL D 1 60 ? 15.828 -10.988 24.447 1.00 50.93 57 VAL D CA 1
ATOM 3545 C C . VAL D 1 60 ? 16.201 -11.566 25.811 1.00 53.03 57 VAL D C 1
ATOM 3546 O O . VAL D 1 60 ? 15.490 -11.332 26.791 1.00 51.94 57 VAL D O 1
ATOM 3550 N N . PRO D 1 61 ? 17.329 -12.306 25.879 1.00 55.48 58 PRO D N 1
ATOM 3551 C CA . PRO D 1 61 ? 17.793 -12.960 27.110 1.00 51.25 58 PRO D CA 1
ATOM 3552 C C . PRO D 1 61 ? 17.827 -11.962 28.252 1.00 55.43 58 PRO D C 1
ATOM 3553 O O . PRO D 1 61 ? 18.170 -10.798 28.022 1.00 50.48 58 PRO D O 1
ATOM 3557 N N . SER D 1 62 ? 17.476 -12.414 29.453 1.00 57.69 59 SER D N 1
ATOM 3558 C CA . SER D 1 62 ? 17.325 -11.537 30.608 1.00 60.23 59 SER D CA 1
ATOM 3559 C C . SER D 1 62 ? 18.590 -10.723 30.927 1.00 62.46 59 SER D C 1
ATOM 3560 O O . SER D 1 62 ? 18.511 -9.606 31.459 1.00 59.90 59 SER D O 1
ATOM 3563 N N . TYR D 1 63 ? 19.753 -11.271 30.582 1.00 60.44 60 TYR D N 1
ATOM 3564 C CA . TYR D 1 63 ? 21.008 -10.616 30.922 1.00 58.52 60 TYR D CA 1
ATOM 3565 C C . TYR D 1 63 ? 21.366 -9.509 29.931 1.00 50.78 60 TYR D C 1
ATOM 3566 O O . TYR D 1 63 ? 22.041 -8.542 30.281 1.00 45.93 60 TYR D O 1
ATOM 3575 N N . VAL D 1 64 ? 20.916 -9.644 28.693 1.00 44.66 61 VAL D N 1
ATOM 3576 C CA . VAL D 1 64 ? 21.134 -8.574 27.737 1.00 48.15 61 VAL D CA 1
ATOM 3577 C C . VAL D 1 64 ? 20.196 -7.402 28.048 1.00 45.90 61 VAL D C 1
ATOM 3578 O O . VAL D 1 64 ? 20.598 -6.245 27.911 1.00 45.03 61 VAL D O 1
ATOM 3582 N N . GLN D 1 65 ? 18.972 -7.701 28.503 1.00 45.25 62 GLN D N 1
ATOM 3583 C CA . GLN D 1 65 ? 18.032 -6.665 28.971 1.00 42.08 62 GLN D CA 1
ATOM 3584 C C . GLN D 1 65 ? 18.608 -5.861 30.140 1.00 43.87 62 GLN D C 1
ATOM 3585 O O . GLN D 1 65 ? 18.338 -4.675 30.285 1.00 41.45 62 GLN D O 1
ATOM 3591 N N . ASP D 1 66 ? 19.396 -6.515 30.985 1.00 46.66 63 ASP D N 1
ATOM 3592 C CA . ASP D 1 66 ? 20.009 -5.825 32.107 1.00 43.67 63 ASP D CA 1
ATOM 3593 C C . ASP D 1 66 ? 21.198 -4.985 31.661 1.00 43.01 63 ASP D C 1
ATOM 3594 O O . ASP D 1 66 ? 21.587 -4.050 32.349 1.00 43.81 63 ASP D O 1
ATOM 3599 N N . ASP D 1 67 ? 21.778 -5.326 30.514 1.00 42.11 64 ASP D N 1
ATOM 3600 C CA . ASP D 1 67 ? 22.917 -4.566 29.984 1.00 41.87 64 ASP D CA 1
ATOM 3601 C C . ASP D 1 67 ? 23.027 -4.771 28.491 1.00 40.82 64 ASP D C 1
ATOM 3602 O O . ASP D 1 67 ? 23.669 -5.716 28.035 1.00 42.75 64 ASP D O 1
ATOM 3607 N N . PRO D 1 68 ? 22.379 -3.889 27.722 1.00 44.89 65 PRO D N 1
ATOM 3608 C CA . PRO D 1 68 ? 22.302 -3.992 26.264 1.00 40.91 65 PRO D CA 1
ATOM 3609 C C . PRO D 1 68 ? 23.676 -3.919 25.628 1.00 45.36 65 PRO D C 1
ATOM 3610 O O . PRO D 1 68 ? 23.845 -4.401 24.508 1.00 45.36 65 PRO D O 1
ATOM 3614 N N . SER D 1 69 ? 24.643 -3.336 26.334 1.00 44.83 66 SER D N 1
ATOM 3615 C CA . SER D 1 69 ? 26.014 -3.279 25.837 1.00 50.20 66 SER D CA 1
ATOM 3616 C C . SER D 1 69 ? 26.645 -4.665 25.745 1.00 51.51 66 SER D C 1
ATOM 3617 O O . SER D 1 69 ? 27.669 -4.846 25.081 1.00 53.34 66 SER D O 1
ATOM 3620 N N . LEU D 1 70 ? 26.025 -5.637 26.409 1.00 50.47 67 LEU D N 1
ATOM 3621 C CA . LEU D 1 70 ? 26.491 -7.015 26.358 1.00 50.49 67 LEU D CA 1
ATOM 3622 C C . LEU D 1 70 ? 26.191 -7.647 25.015 1.00 51.93 67 LEU D C 1
ATOM 3623 O O . LEU D 1 70 ? 26.721 -8.713 24.701 1.00 49.67 67 LEU D O 1
ATOM 3628 N N . ALA D 1 71 ? 25.334 -6.988 24.233 1.00 55.44 68 ALA D N 1
ATOM 3629 C CA . ALA D 1 71 ? 25.036 -7.420 22.868 1.00 59.38 68 ALA D CA 1
ATOM 3630 C C . ALA D 1 71 ? 26.312 -7.427 22.029 1.00 60.64 68 ALA D C 1
ATOM 3631 O O . ALA D 1 71 ? 26.551 -8.354 21.256 1.00 63.11 68 ALA D O 1
ATOM 3633 N N . ARG D 1 72 ? 27.122 -6.383 22.188 1.00 56.55 69 ARG D N 1
ATOM 3634 C CA . ARG D 1 72 ? 28.425 -6.316 21.537 1.00 58.46 69 ARG D CA 1
ATOM 3635 C C . ARG D 1 72 ? 29.437 -7.275 22.173 1.00 61.49 69 ARG D C 1
ATOM 3636 O O . ARG D 1 72 ? 30.460 -7.585 21.557 1.00 68.21 69 ARG D O 1
ATOM 3638 N N . VAL D 1 73 ? 29.160 -7.734 23.397 1.00 54.65 70 VAL D N 1
ATOM 3639 C CA . VAL D 1 73 ? 30.091 -8.617 24.114 1.00 55.26 70 VAL D CA 1
ATOM 3640 C C . VAL D 1 73 ? 29.898 -10.089 23.743 1.00 56.11 70 VAL D C 1
ATOM 3641 O O . VAL D 1 73 ? 30.872 -10.792 23.467 1.00 55.86 70 VAL D O 1
ATOM 3645 N N . ILE D 1 74 ? 28.643 -10.540 23.724 1.00 54.41 71 ILE D N 1
ATOM 3646 C CA . ILE D 1 74 ? 28.322 -11.910 23.324 1.00 61.96 71 ILE D CA 1
ATOM 3647 C C . ILE D 1 74 ? 27.348 -11.948 22.143 1.00 63.59 71 ILE D C 1
ATOM 3648 O O . ILE D 1 74 ? 27.679 -11.538 21.028 1.00 64.80 71 ILE D O 1
ATOM 3650 N N . ALA D 1 79 ? 18.531 -12.648 15.292 1.00 112.27 76 ALA D N 1
ATOM 3651 C CA . ALA D 1 79 ? 18.640 -13.108 13.912 1.00 117.27 76 ALA D CA 1
ATOM 3652 C C . ALA D 1 79 ? 18.348 -14.598 13.823 1.00 122.10 76 ALA D C 1
ATOM 3653 O O . ALA D 1 79 ? 17.190 -15.012 13.826 1.00 126.09 76 ALA D O 1
ATOM 3655 N N . ASP D 1 80 ? 19.404 -15.404 13.742 1.00 121.07 77 ASP D N 1
ATOM 3656 C CA . ASP D 1 80 ? 19.253 -16.854 13.735 1.00 118.03 77 ASP D CA 1
ATOM 3657 C C . ASP D 1 80 ? 18.771 -17.323 15.104 1.00 110.54 77 ASP D C 1
ATOM 3658 O O . ASP D 1 80 ? 18.173 -18.392 15.234 1.00 105.97 77 ASP D O 1
ATOM 3660 N N . GLN D 1 81 ? 19.023 -16.500 16.118 1.00 108.27 78 GLN D N 1
ATOM 3661 C CA . GLN D 1 81 ? 18.723 -16.845 17.503 1.00 103.30 78 GLN D CA 1
ATOM 3662 C C . GLN D 1 81 ? 17.238 -16.764 17.857 1.00 93.16 78 GLN D C 1
ATOM 3663 O O . GLN D 1 81 ? 16.823 -17.271 18.897 1.00 91.07 78 GLN D O 1
ATOM 3665 N N . VAL D 1 82 ? 16.444 -16.120 17.006 1.00 88.32 79 VAL D N 1
ATOM 3666 C CA . VAL D 1 82 ? 15.003 -16.047 17.227 1.00 83.85 79 VAL D CA 1
ATOM 3667 C C . VAL D 1 82 ? 14.347 -17.394 16.946 1.00 86.02 79 VAL D C 1
ATOM 3668 O O . VAL D 1 82 ? 13.565 -17.888 17.755 1.00 86.00 79 VAL D O 1
ATOM 3670 N N . ALA D 1 83 ? 14.677 -17.985 15.799 1.00 90.43 80 ALA D N 1
ATOM 3671 C CA . ALA D 1 83 ? 14.107 -19.270 15.382 1.00 91.48 80 ALA D CA 1
ATOM 3672 C C . ALA D 1 83 ? 14.382 -20.400 16.378 1.00 91.52 80 ALA D C 1
ATOM 3673 O O . ALA D 1 83 ? 13.548 -21.292 16.562 1.00 89.97 80 ALA D O 1
ATOM 3675 N N . ASP D 1 84 ? 15.553 -20.355 17.011 1.00 90.83 81 ASP D N 1
ATOM 3676 C CA . ASP D 1 84 ? 15.938 -21.359 17.996 1.00 91.22 81 ASP D CA 1
ATOM 3677 C C . ASP D 1 84 ? 15.198 -21.176 19.323 1.00 87.64 81 ASP D C 1
ATOM 3678 O O . ASP D 1 84 ? 14.890 -22.153 20.007 1.00 89.10 81 ASP D O 1
ATOM 3680 N N . LYS D 1 85 ? 14.906 -19.932 19.691 1.00 81.93 82 LYS D N 1
ATOM 3681 C CA . LYS D 1 85 ? 14.206 -19.693 20.947 1.00 78.38 82 LYS D CA 1
ATOM 3682 C C . LYS D 1 85 ? 12.683 -19.813 20.820 1.00 74.04 82 LYS D C 1
ATOM 3683 O O . LYS D 1 85 ? 11.976 -19.832 21.828 1.00 72.90 82 LYS D O 1
ATOM 3688 N N . LEU D 1 86 ? 12.179 -19.898 19.590 1.00 71.22 83 LEU D N 1
ATOM 3689 C CA . LEU D 1 86 ? 10.735 -19.990 19.369 1.00 63.88 83 LEU D CA 1
ATOM 3690 C C . LEU D 1 86 ? 10.307 -21.419 19.048 1.00 66.55 83 LEU D C 1
ATOM 3691 O O . LEU D 1 86 ? 9.111 -21.716 18.941 1.00 66.28 83 LEU D O 1
ATOM 3696 N N . ALA D 1 87 ? 11.292 -22.299 18.891 1.00 68.95 84 ALA D N 1
ATOM 3697 C CA . ALA D 1 87 ? 11.021 -23.692 18.569 1.00 71.69 84 ALA D CA 1
ATOM 3698 C C . ALA D 1 87 ? 10.342 -24.392 19.740 1.00 72.61 84 ALA D C 1
ATOM 3699 O O . ALA D 1 87 ? 10.809 -24.312 20.878 1.00 65.61 84 ALA D O 1
ATOM 3701 N N . GLY D 1 88 ? 9.237 -25.077 19.453 1.00 72.16 85 GLY D N 1
ATOM 3702 C CA . GLY D 1 88 ? 8.476 -25.772 20.478 1.00 70.09 85 GLY D CA 1
ATOM 3703 C C . GLY D 1 88 ? 7.712 -24.828 21.396 1.00 70.54 85 GLY D C 1
ATOM 3704 O O . GLY D 1 88 ? 7.126 -25.268 22.391 1.00 74.80 85 GLY D O 1
ATOM 3705 N N . VAL D 1 89 ? 7.708 -23.536 21.065 1.00 61.48 86 VAL D N 1
ATOM 3706 C CA . VAL D 1 89 ? 7.066 -22.535 21.912 1.00 60.86 86 VAL D CA 1
ATOM 3707 C C . VAL D 1 89 ? 5.693 -22.141 21.388 1.00 60.94 86 VAL D C 1
ATOM 3708 O O . VAL D 1 89 ? 5.518 -21.947 20.185 1.00 60.75 86 VAL D O 1
ATOM 3712 N N . THR D 1 90 ? 4.729 -22.023 22.300 1.00 58.70 87 THR D N 1
ATOM 3713 C CA . THR D 1 90 ? 3.384 -21.572 21.954 1.00 57.04 87 THR D CA 1
ATOM 3714 C C . THR D 1 90 ? 3.116 -20.140 22.399 1.00 49.92 87 THR D C 1
ATOM 3715 O O . THR D 1 90 ? 3.815 -19.604 23.260 1.00 46.85 87 THR D O 1
ATOM 3719 N N . VAL D 1 91 ? 2.077 -19.548 21.813 1.00 47.69 88 VAL D N 1
ATOM 3720 C CA . VAL D 1 91 ? 1.609 -18.205 22.141 1.00 43.65 88 VAL D CA 1
ATOM 3721 C C . VAL D 1 91 ? 1.425 -18.010 23.644 1.00 42.91 88 VAL D C 1
ATOM 3722 O O . VAL D 1 91 ? 1.712 -16.935 24.180 1.00 45.11 88 VAL D O 1
ATOM 3726 N N . ARG D 1 92 ? 0.956 -19.062 24.307 1.00 45.53 89 ARG D N 1
ATOM 3727 C CA . ARG D 1 92 ? 0.750 -19.060 25.749 1.00 49.59 89 ARG D CA 1
ATOM 3728 C C . ARG D 1 92 ? 1.963 -18.542 26.532 1.00 47.19 89 ARG D C 1
ATOM 3729 O O . ARG D 1 92 ? 1.806 -17.726 27.443 1.00 45.52 89 ARG D O 1
ATOM 3737 N N . LYS D 1 93 ? 3.164 -19.001 26.171 1.00 47.38 90 LYS D N 1
ATOM 3738 C CA . LYS D 1 93 ? 4.375 -18.622 26.900 1.00 48.02 90 LYS D CA 1
ATOM 3739 C C . LYS D 1 93 ? 4.849 -17.213 26.577 1.00 45.22 90 LYS D C 1
ATOM 3740 O O . LYS D 1 93 ? 5.639 -16.634 27.333 1.00 45.77 90 LYS D O 1
ATOM 3746 N N . LEU D 1 94 ? 4.373 -16.662 25.460 1.00 42.75 91 LEU D N 1
ATOM 3747 C CA . LEU D 1 94 ? 4.736 -15.301 25.079 1.00 40.44 91 LEU D CA 1
ATOM 3748 C C . LEU D 1 94 ? 3.968 -14.284 25.919 1.00 47.07 91 LEU D C 1
ATOM 3749 O O . LEU D 1 94 ? 4.421 -13.160 26.114 1.00 37.91 91 LEU D O 1
ATOM 3754 N N . LEU D 1 95 ? 2.807 -14.682 26.422 1.00 43.08 92 LEU D N 1
ATOM 3755 C CA . LEU D 1 95 ? 1.957 -13.748 27.162 1.00 44.23 92 LEU D CA 1
ATOM 3756 C C . LEU D 1 95 ? 2.561 -13.394 28.513 1.00 42.66 92 LEU D C 1
ATOM 3757 O O . LEU D 1 95 ? 3.309 -14.183 29.096 1.00 41.86 92 LEU D O 1
ATOM 3762 N N . PRO D 1 96 ? 2.249 -12.191 29.010 1.00 39.38 93 PRO D N 1
ATOM 3763 C CA . PRO D 1 96 ? 2.639 -11.812 30.372 1.00 40.00 93 PRO D CA 1
ATOM 3764 C C . PRO D 1 96 ? 1.742 -12.498 31.393 1.00 42.07 93 PRO D C 1
ATOM 3765 O O . PRO D 1 96 ? 0.668 -12.977 31.018 1.00 46.20 93 PRO D O 1
ATOM 3769 N N . SER D 1 97 ? 2.161 -12.526 32.655 1.00 44.64 94 SER D N 1
ATOM 3770 C CA . SER D 1 97 ? 1.423 -13.220 33.708 1.00 55.23 94 SER D CA 1
ATOM 3771 C C . SER D 1 97 ? -0.037 -12.779 33.829 1.00 52.68 94 SER D C 1
ATOM 3772 O O . SER D 1 97 ? -0.908 -13.598 34.110 1.00 57.85 94 SER D O 1
ATOM 3775 N N . GLN D 1 98 ? -0.307 -11.492 33.636 1.00 49.15 95 GLN D N 1
ATOM 3776 C CA . GLN D 1 98 ? -1.695 -11.030 33.579 1.00 44.60 95 GLN D CA 1
ATOM 3777 C C . GLN D 1 98 ? -1.961 -10.455 32.198 1.00 40.78 95 GLN D C 1
ATOM 3778 O O . GLN D 1 98 ? -1.785 -9.265 31.968 1.00 38.58 95 GLN D O 1
ATOM 3784 N N . PRO D 1 99 ? -2.362 -11.320 31.255 1.00 40.02 96 PRO D N 1
ATOM 3785 C CA . PRO D 1 99 ? -2.574 -10.896 29.866 1.00 41.84 96 PRO D CA 1
ATOM 3786 C C . PRO D 1 99 ? -3.569 -9.721 29.790 1.00 43.95 96 PRO D C 1
ATOM 3787 O O . PRO D 1 99 ? -4.480 -9.646 30.618 1.00 43.50 96 PRO D O 1
ATOM 3791 N N . ALA D 1 100 ? -3.374 -8.802 28.847 1.00 39.66 97 ALA D N 1
ATOM 3792 C CA . ALA D 1 100 ? -4.283 -7.660 28.702 1.00 42.58 97 ALA D CA 1
ATOM 3793 C C . ALA D 1 100 ? -5.714 -8.112 28.355 1.00 37.86 97 ALA D C 1
ATOM 3794 O O . ALA D 1 100 ? -5.910 -9.046 27.600 1.00 35.05 97 ALA D O 1
ATOM 3796 N N . GLU D 1 101 ? -6.699 -7.435 28.924 1.00 38.08 98 GLU D N 1
ATOM 3797 C CA . GLU D 1 101 ? -8.107 -7.695 28.664 1.00 37.24 98 GLU D CA 1
ATOM 3798 C C . GLU D 1 101 ? -8.445 -7.366 27.197 1.00 45.24 98 GLU D C 1
ATOM 3799 O O . GLU D 1 101 ? -7.977 -6.361 26.657 1.00 40.05 98 GLU D O 1
ATOM 3805 N N . LEU D 1 102 ? -9.232 -8.223 26.550 1.00 37.56 99 LEU D N 1
ATOM 3806 C CA . LEU D 1 102 ? -9.690 -7.959 25.188 1.00 37.15 99 LEU D CA 1
ATOM 3807 C C . LEU D 1 102 ? -11.210 -7.714 25.147 1.00 39.88 99 LEU D C 1
ATOM 3808 O O . LEU D 1 102 ? -11.996 -8.656 25.097 1.00 42.78 99 LEU D O 1
ATOM 3813 N N . PRO D 1 103 ? -11.628 -6.440 25.173 1.00 39.47 100 PRO D N 1
ATOM 3814 C CA . PRO D 1 103 ? -13.074 -6.170 25.118 1.00 42.55 100 PRO D CA 1
ATOM 3815 C C . PRO D 1 103 ? -13.719 -6.666 23.819 1.00 45.68 100 PRO D C 1
ATOM 3816 O O . PRO D 1 103 ? -13.112 -6.604 22.744 1.00 42.33 100 PRO D O 1
ATOM 3820 N N . VAL D 1 104 ? -14.947 -7.166 23.933 1.00 35.08 101 VAL D N 1
ATOM 3821 C CA . VAL D 1 104 ? -15.668 -7.745 22.803 1.00 34.60 101 VAL D CA 1
ATOM 3822 C C . VAL D 1 104 ? -16.989 -6.986 22.619 1.00 37.23 101 VAL D C 1
ATOM 3823 O O . VAL D 1 104 ? -17.830 -6.958 23.528 1.00 36.34 101 VAL D O 1
ATOM 3827 N N . VAL D 1 105 ? -17.171 -6.353 21.462 1.00 37.37 102 VAL D N 1
ATOM 3828 C CA . VAL D 1 105 ? -18.378 -5.557 21.250 1.00 30.67 102 VAL D CA 1
ATOM 3829 C C . VAL D 1 105 ? -19.324 -6.238 20.260 1.00 36.27 102 VAL D C 1
ATOM 3830 O O . VAL D 1 105 ? -18.881 -6.926 19.330 1.00 38.16 102 VAL D O 1
ATOM 3834 N N . LYS D 1 106 ? -20.626 -6.059 20.480 1.00 34.14 103 LYS D N 1
ATOM 3835 C CA . LYS D 1 106 ? -21.643 -6.522 19.541 1.00 37.01 103 LYS D CA 1
ATOM 3836 C C . LYS D 1 106 ? -21.471 -5.887 18.154 1.00 38.11 103 LYS D C 1
ATOM 3837 O O . LYS D 1 106 ? -21.043 -4.735 18.033 1.00 39.09 103 LYS D O 1
ATOM 3843 N N . HIS D 1 107 ? -21.787 -6.635 17.111 1.00 41.04 104 HIS D N 1
ATOM 3844 C CA . HIS D 1 107 ? -21.638 -6.136 15.746 1.00 53.34 104 HIS D CA 1
ATOM 3845 C C . HIS D 1 107 ? -22.561 -4.957 15.416 1.00 53.69 104 HIS D C 1
ATOM 3846 O O . HIS D 1 107 ? -22.317 -4.218 14.459 1.00 49.94 104 HIS D O 1
ATOM 3853 N N . ASP D 1 108 ? -23.612 -4.778 16.211 1.00 43.55 105 ASP D N 1
ATOM 3854 C CA . ASP D 1 108 ? -24.588 -3.735 15.937 1.00 51.09 105 ASP D CA 1
ATOM 3855 C C . ASP D 1 108 ? -24.427 -2.493 16.819 1.00 44.83 105 ASP D C 1
ATOM 3856 O O . ASP D 1 108 ? -25.302 -1.637 16.823 1.00 47.75 105 ASP D O 1
ATOM 3861 N N . ASP D 1 109 ? -23.324 -2.394 17.561 1.00 44.77 106 ASP D N 1
ATOM 3862 C CA . ASP D 1 109 ? -23.042 -1.190 18.353 1.00 39.22 106 ASP D CA 1
ATOM 3863 C C . ASP D 1 109 ? -22.832 0.015 17.425 1.00 44.41 106 ASP D C 1
ATOM 3864 O O . ASP D 1 109 ? -22.376 -0.154 16.293 1.00 41.43 106 ASP D O 1
ATOM 3869 N N . THR D 1 110 ? -23.149 1.224 17.893 1.00 40.08 107 THR D N 1
ATOM 3870 C CA . THR D 1 110 ? -22.886 2.409 17.081 1.00 53.42 107 THR D CA 1
ATOM 3871 C C . THR D 1 110 ? -21.438 2.833 17.224 1.00 52.49 107 THR D C 1
ATOM 3872 O O . THR D 1 110 ? -20.731 2.373 18.122 1.00 52.02 107 THR D O 1
ATOM 3876 N N . VAL D 1 111 ? -21.000 3.694 16.317 1.00 52.74 108 VAL D N 1
ATOM 3877 C CA . VAL D 1 111 ? -19.671 4.260 16.395 1.00 52.15 108 VAL D CA 1
ATOM 3878 C C . VAL D 1 111 ? -19.452 4.841 17.785 1.00 54.00 108 VAL D C 1
ATOM 3879 O O . VAL D 1 111 ? -18.463 4.518 18.449 1.00 48.47 108 VAL D O 1
ATOM 3883 N N . LEU D 1 112 ? -20.402 5.670 18.227 1.00 57.87 109 LEU D N 1
ATOM 3884 C CA . LEU D 1 112 ? -20.271 6.383 19.496 1.00 57.18 109 LEU D CA 1
ATOM 3885 C C . LEU D 1 112 ? -20.381 5.426 20.672 1.00 47.12 109 LEU D C 1
ATOM 3886 O O . LEU D 1 112 ? -19.830 5.683 21.740 1.00 48.48 109 LEU D O 1
ATOM 3891 N N . GLU D 1 113 ? -21.089 4.320 20.474 1.00 39.63 110 GLU D N 1
ATOM 3892 C CA . GLU D 1 113 ? -21.117 3.285 21.497 1.00 42.31 110 GLU D CA 1
ATOM 3893 C C . GLU D 1 113 ? -19.727 2.674 21.630 1.00 38.28 110 GLU D C 1
ATOM 3894 O O . GLU D 1 113 ? -19.179 2.616 22.731 1.00 40.15 110 GLU D O 1
ATOM 3900 N N . VAL D 1 114 ? -19.149 2.253 20.504 1.00 39.01 111 VAL D N 1
ATOM 3901 C CA . VAL D 1 114 ? -17.821 1.641 20.503 1.00 32.24 111 VAL D CA 1
ATOM 3902 C C . VAL D 1 114 ? -16.778 2.612 21.050 1.00 33.99 111 VAL D C 1
ATOM 3903 O O . VAL D 1 114 ? -16.007 2.252 21.938 1.00 32.39 111 VAL D O 1
ATOM 3907 N N . ALA D 1 115 ? -16.779 3.843 20.535 1.00 39.64 112 ALA D N 1
ATOM 3908 C CA . ALA D 1 115 ? -15.891 4.915 21.012 1.00 38.14 112 ALA D CA 1
ATOM 3909 C C . ALA D 1 115 ? -15.958 5.098 22.519 1.00 41.00 112 ALA D C 1
ATOM 3910 O O . ALA D 1 115 ? -14.940 5.343 23.161 1.00 43.37 112 ALA D O 1
ATOM 3912 N N . ALA D 1 116 ? -17.171 4.990 23.065 1.00 42.68 113 ALA D N 1
ATOM 3913 C CA . ALA D 1 116 ? -17.402 5.179 24.495 1.00 42.04 113 ALA D CA 1
ATOM 3914 C C . ALA D 1 116 ? -16.786 4.057 25.334 1.00 32.81 113 ALA D C 1
ATOM 3915 O O . ALA D 1 116 ? -16.230 4.299 26.410 1.00 34.41 113 ALA D O 1
ATOM 3917 N N . ILE D 1 117 ? -16.935 2.829 24.855 1.00 31.86 114 ILE D N 1
ATOM 3918 C CA . ILE D 1 117 ? -16.350 1.658 25.499 1.00 31.32 114 ILE D CA 1
ATOM 3919 C C . ILE D 1 117 ? -14.814 1.763 25.496 1.00 35.34 114 ILE D C 1
ATOM 3920 O O . ILE D 1 117 ? -14.157 1.437 26.485 1.00 37.10 114 ILE D O 1
ATOM 3933 N N . ALA D 1 119 ? -12.865 4.633 24.948 1.00 40.09 116 ALA D N 1
ATOM 3934 C CA . ALA D 1 119 ? -12.469 5.782 25.746 1.00 37.22 116 ALA D CA 1
ATOM 3935 C C . ALA D 1 119 ? -12.489 5.450 27.239 1.00 37.82 116 ALA D C 1
ATOM 3936 O O . ALA D 1 119 ? -11.617 5.884 27.992 1.00 44.16 116 ALA D O 1
ATOM 3938 N N . ARG D 1 120 ? -13.489 4.686 27.665 1.00 39.34 117 ARG D N 1
ATOM 3939 C CA . ARG D 1 120 ? -13.643 4.361 29.082 1.00 43.05 117 ARG D CA 1
ATOM 3940 C C . ARG D 1 120 ? -12.488 3.489 29.578 1.00 39.91 117 ARG D C 1
ATOM 3941 O O . ARG D 1 120 ? -11.935 3.746 30.645 1.00 36.51 117 ARG D O 1
ATOM 3949 N N . LEU D 1 121 ? -12.129 2.473 28.791 1.00 35.39 118 LEU D N 1
ATOM 3950 C CA . LEU D 1 121 ? -11.085 1.510 29.158 1.00 36.94 118 LEU D CA 1
ATOM 3951 C C . LEU D 1 121 ? -9.683 1.891 28.674 1.00 40.84 118 LEU D C 1
ATOM 3952 O O . LEU D 1 121 ? -8.712 1.216 29.022 1.00 36.79 118 LEU D O 1
ATOM 3957 N N . ARG D 1 122 ? -9.580 2.923 27.841 1.00 43.60 119 ARG D N 1
ATOM 3958 C CA . ARG D 1 122 ? -8.309 3.248 27.180 1.00 48.75 119 ARG D CA 1
ATOM 3959 C C . ARG D 1 122 ? -7.688 2.053 26.481 1.00 44.02 119 ARG D C 1
ATOM 3960 O O . ARG D 1 122 ? -6.470 1.939 26.457 1.00 44.36 119 ARG D O 1
ATOM 3968 N N . CYS D 1 123 ? -8.491 1.150 25.936 1.00 39.46 120 CYS D N 1
ATOM 3969 C CA . CYS D 1 123 ? -7.907 -0.043 25.328 1.00 45.11 120 CYS D CA 1
ATOM 3970 C C . CYS D 1 123 ? -7.519 0.254 23.879 1.00 40.31 120 CYS D C 1
ATOM 3971 O O . CYS D 1 123 ? -8.179 1.038 23.191 1.00 43.37 120 CYS D O 1
ATOM 3974 N N . PRO D 1 124 ? -6.441 -0.366 23.404 1.00 40.58 121 PRO D N 1
ATOM 3975 C CA . PRO D 1 124 ? -6.005 -0.065 22.037 1.00 41.73 121 PRO D CA 1
ATOM 3976 C C . PRO D 1 124 ? -6.865 -0.756 20.970 1.00 40.70 121 PRO D C 1
ATOM 3977 O O . PRO D 1 124 ? -6.813 -0.375 19.799 1.00 42.36 121 PRO D O 1
ATOM 3981 N N . LEU D 1 125 ? -7.665 -1.737 21.371 1.00 36.84 122 LEU D N 1
ATOM 3982 C CA . LEU D 1 125 ? -8.241 -2.670 20.416 1.00 36.79 122 LEU D CA 1
ATOM 3983 C C . LEU D 1 125 ? -9.494 -3.320 21.018 1.00 39.54 122 LEU D C 1
ATOM 3984 O O . LEU D 1 125 ? -9.471 -3.734 22.177 1.00 37.46 122 LEU D O 1
ATOM 3989 N N . VAL D 1 126 ? -10.594 -3.397 20.265 1.00 34.02 123 VAL D N 1
ATOM 3990 C CA . VAL D 1 126 ? -11.670 -4.297 20.646 1.00 33.62 123 VAL D CA 1
ATOM 3991 C C . VAL D 1 126 ? -11.905 -5.321 19.534 1.00 38.31 123 VAL D C 1
ATOM 3992 O O . VAL D 1 126 ? -11.593 -5.066 18.363 1.00 40.03 123 VAL D O 1
ATOM 3996 N N . ALA D 1 127 ? -12.417 -6.492 19.907 1.00 36.60 124 ALA D N 1
ATOM 3997 C CA . ALA D 1 127 ? -12.847 -7.488 18.928 1.00 42.02 124 ALA D CA 1
ATOM 3998 C C . ALA D 1 127 ? -14.312 -7.231 18.602 1.00 42.87 124 ALA D C 1
ATOM 3999 O O . ALA D 1 127 ? -15.085 -6.793 19.468 1.00 36.39 124 ALA D O 1
ATOM 4001 N N . VAL D 1 128 ? -14.708 -7.490 17.361 1.00 41.25 125 VAL D N 1
ATOM 4002 C CA . VAL D 1 128 ? -16.125 -7.420 17.040 1.00 38.59 125 VAL D CA 1
ATOM 4003 C C . VAL D 1 128 ? -16.667 -8.813 16.775 1.00 40.19 125 VAL D C 1
ATOM 4004 O O . VAL D 1 128 ? -16.098 -9.586 16.005 1.00 41.50 125 VAL D O 1
ATOM 4008 N N . VAL D 1 129 ? -17.770 -9.138 17.428 1.00 41.05 126 VAL D N 1
ATOM 4009 C CA . VAL D 1 129 ? -18.385 -10.444 17.252 1.00 44.63 126 VAL D CA 1
ATOM 4010 C C . VAL D 1 129 ? -19.791 -10.339 16.677 1.00 51.16 126 VAL D C 1
ATOM 4011 O O . VAL D 1 129 ? -20.584 -9.466 17.071 1.00 45.04 126 VAL D O 1
ATOM 4015 N N . LYS D 1 130 ? -20.069 -11.219 15.720 1.00 47.77 127 LYS D N 1
ATOM 4016 C CA . LYS D 1 130 ? -21.412 -11.416 15.205 1.00 50.98 127 LYS D CA 1
ATOM 4017 C C . LYS D 1 130 ? -21.663 -12.918 15.083 1.00 53.45 127 LYS D C 1
ATOM 4018 O O . LYS D 1 130 ? -20.797 -13.655 14.612 1.00 65.04 127 LYS D O 1
ATOM 4024 N N . ASN D 1 131 ? -22.842 -13.361 15.521 1.00 62.30 128 ASN D N 1
ATOM 4025 C CA . ASN D 1 131 ? -23.200 -14.785 15.575 1.00 70.08 128 ASN D CA 1
ATOM 4026 C C . ASN D 1 131 ? -22.159 -15.685 16.247 1.00 66.70 128 ASN D C 1
ATOM 4027 O O . ASN D 1 131 ? -21.853 -16.768 15.749 1.00 59.14 128 ASN D O 1
ATOM 4032 N N . LYS D 1 132 ? -21.634 -15.219 17.381 1.00 59.41 129 LYS D N 1
ATOM 4033 C CA . LYS D 1 132 ? -20.638 -15.955 18.167 1.00 57.76 129 LYS D CA 1
ATOM 4034 C C . LYS D 1 132 ? -19.353 -16.211 17.387 1.00 58.00 129 LYS D C 1
ATOM 4035 O O . LYS D 1 132 ? -18.639 -17.175 17.662 1.00 62.51 129 LYS D O 1
ATOM 4041 N N . GLU D 1 133 ? -19.063 -15.345 16.420 1.00 56.11 130 GLU D N 1
ATOM 4042 C CA . GLU D 1 133 ? -17.861 -15.476 15.603 1.00 55.81 130 GLU D CA 1
ATOM 4043 C C . GLU D 1 133 ? -17.129 -14.142 15.585 1.00 51.76 130 GLU D C 1
ATOM 4044 O O . GLU D 1 133 ? -17.763 -13.083 15.553 1.00 47.72 130 GLU D O 1
ATOM 4050 N N . ILE D 1 134 ? -15.799 -14.190 15.621 1.00 48.07 131 ILE D N 1
ATOM 4051 C CA . ILE D 1 134 ? -14.993 -12.983 15.490 1.00 45.98 131 ILE D CA 1
ATOM 4052 C C . ILE D 1 134 ? -14.924 -12.602 14.016 1.00 50.39 131 ILE D C 1
ATOM 4053 O O . ILE D 1 134 ? -14.483 -13.399 13.181 1.00 51.14 131 ILE D O 1
ATOM 4058 N N . ILE D 1 135 ? -15.351 -11.387 13.689 1.00 50.52 132 ILE D N 1
ATOM 4059 C CA . ILE D 1 135 ? -15.421 -10.986 12.287 1.00 53.79 132 ILE D CA 1
ATOM 4060 C C . ILE D 1 135 ? -14.338 -9.979 11.951 1.00 55.72 132 ILE D C 1
ATOM 4061 O O . ILE D 1 135 ? -14.106 -9.653 10.780 1.00 60.39 132 ILE D O 1
ATOM 4066 N N . GLY D 1 136 ? -13.667 -9.500 12.991 1.00 52.32 133 GLY D N 1
ATOM 4067 C CA . GLY D 1 136 ? -12.602 -8.535 12.829 1.00 45.62 133 GLY D CA 1
ATOM 4068 C C . GLY D 1 136 ? -12.402 -7.708 14.087 1.00 42.28 133 GLY D C 1
ATOM 4069 O O . GLY D 1 136 ? -12.998 -7.987 15.140 1.00 40.73 133 GLY D O 1
ATOM 4070 N N . ALA D 1 137 ? -11.561 -6.684 13.980 1.00 43.72 134 ALA D N 1
ATOM 4071 C CA . ALA D 1 137 ? -11.248 -5.839 15.128 1.00 44.77 134 ALA D CA 1
ATOM 4072 C C . ALA D 1 137 ? -11.413 -4.355 14.798 1.00 46.01 134 ALA D C 1
ATOM 4073 O O . ALA D 1 137 ? -11.451 -3.965 13.623 1.00 48.47 134 ALA D O 1
ATOM 4075 N N . ILE D 1 138 ? -11.511 -3.536 15.842 1.00 40.08 135 ILE D N 1
ATOM 4076 C CA . ILE D 1 138 ? -11.530 -2.090 15.689 1.00 38.52 135 ILE D CA 1
ATOM 4077 C C . ILE D 1 138 ? -10.432 -1.530 16.579 1.00 41.11 135 ILE D C 1
ATOM 4078 O O . ILE D 1 138 ? -10.517 -1.653 17.805 1.00 42.06 135 ILE D O 1
ATOM 4083 N N . THR D 1 139 ? -9.399 -0.933 15.984 1.00 42.03 136 THR D N 1
ATOM 4084 C CA . THR D 1 139 ? -8.323 -0.329 16.762 1.00 39.05 136 THR D CA 1
ATOM 4085 C C . THR D 1 139 ? -8.651 1.124 17.061 1.00 43.98 136 THR D C 1
ATOM 4086 O O . THR D 1 139 ? -9.584 1.684 16.487 1.00 44.28 136 THR D O 1
ATOM 4090 N N . ALA D 1 140 ? -7.874 1.745 17.938 1.00 39.70 137 ALA D N 1
ATOM 4091 C CA . ALA D 1 140 ? -8.172 3.116 18.339 1.00 47.99 137 ALA D CA 1
ATOM 4092 C C . ALA D 1 140 ? -8.031 4.086 17.160 1.00 46.17 137 ALA D C 1
ATOM 4093 O O . ALA D 1 140 ? -8.906 4.929 16.939 1.00 44.16 137 ALA D O 1
ATOM 4095 N N . SER D 1 141 ? -6.946 3.947 16.398 1.00 44.60 138 SER D N 1
ATOM 4096 C CA . SER D 1 141 ? -6.730 4.780 15.218 1.00 50.65 138 SER D CA 1
ATOM 4097 C C . SER D 1 141 ? -7.810 4.534 14.161 1.00 53.41 138 SER D C 1
ATOM 4098 O O . SER D 1 141 ? -8.199 5.452 13.444 1.00 60.21 138 SER D O 1
ATOM 4101 N N . ARG D 1 142 ? -8.304 3.301 14.084 1.00 52.38 139 ARG D N 1
ATOM 4102 C CA . ARG D 1 142 ? -9.405 2.958 13.181 1.00 51.96 139 ARG D CA 1
ATOM 4103 C C . ARG D 1 142 ? -10.684 3.694 13.552 1.00 54.76 139 ARG D C 1
ATOM 4104 O O . ARG D 1 142 ? -11.430 4.162 12.683 1.00 54.77 139 ARG D O 1
ATOM 4112 N N . LEU D 1 143 ? -10.932 3.788 14.852 1.00 55.47 140 LEU D N 1
ATOM 4113 C CA . LEU D 1 143 ? -12.102 4.485 15.354 1.00 53.12 140 LEU D CA 1
ATOM 4114 C C . LEU D 1 143 ? -11.948 5.980 15.092 1.00 57.05 140 LEU D C 1
ATOM 4115 O O . LEU D 1 143 ? -12.922 6.678 14.809 1.00 57.75 140 LEU D O 1
ATOM 4120 N N . LEU D 1 144 ? -10.709 6.460 15.168 1.00 52.01 141 LEU D N 1
ATOM 4121 C CA . LEU D 1 144 ? -10.411 7.860 14.900 1.00 52.06 141 LEU D CA 1
ATOM 4122 C C . LEU D 1 144 ? -10.637 8.209 13.437 1.00 55.41 141 LEU D C 1
ATOM 4123 O O . LEU D 1 144 ? -11.245 9.229 13.124 1.00 61.10 141 LEU D O 1
ATOM 4128 N N . GLU D 1 145 ? -10.134 7.355 12.550 1.00 66.30 142 GLU D N 1
ATOM 4129 C CA . GLU D 1 145 ? -10.296 7.533 11.112 1.00 71.23 142 GLU D CA 1
ATOM 4130 C C . GLU D 1 145 ? -11.763 7.699 10.740 1.00 76.61 142 GLU D C 1
ATOM 4131 O O . GLU D 1 145 ? -12.097 8.447 9.820 1.00 80.33 142 GLU D O 1
ATOM 4137 N N . LEU D 1 146 ? -12.633 7.004 11.470 1.00 77.91 143 LEU D N 1
ATOM 4138 C CA . LEU D 1 146 ? -14.069 7.057 11.221 1.00 83.07 143 LEU D CA 1
ATOM 4139 C C . LEU D 1 146 ? -14.669 8.407 11.598 1.00 90.79 143 LEU D C 1
ATOM 4140 O O . LEU D 1 146 ? -15.441 8.988 10.832 1.00 98.38 143 LEU D O 1
ATOM 4145 N N . VAL D 1 147 ? -14.308 8.902 12.777 1.00 89.49 144 VAL D N 1
ATOM 4146 C CA . VAL D 1 147 ? -14.861 10.150 13.297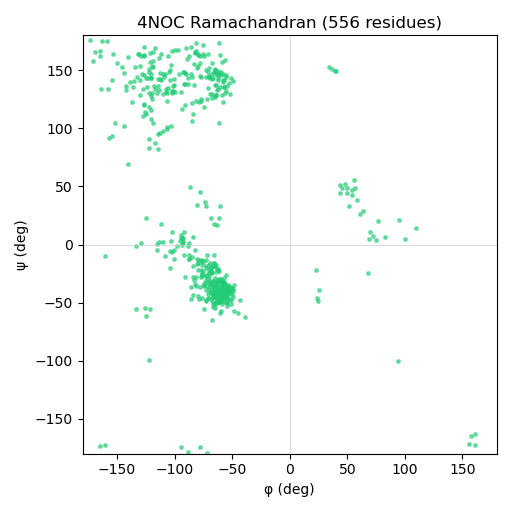 1.00 93.85 144 VAL D CA 1
ATOM 4147 C C . VAL D 1 147 ? -14.389 11.371 12.489 1.00 100.13 144 VAL D C 1
ATOM 4148 O O . VAL D 1 147 ? -15.054 12.409 12.460 1.00 105.50 144 VAL D O 1
ATOM 4152 N N . VAL D 1 148 ? -13.250 11.231 11.816 1.00 98.41 145 VAL D N 1
ATOM 4153 C CA . VAL D 1 148 ? -12.715 12.303 10.982 1.00 100.32 145 VAL D CA 1
ATOM 4154 C C . VAL D 1 148 ? -12.820 11.953 9.496 1.0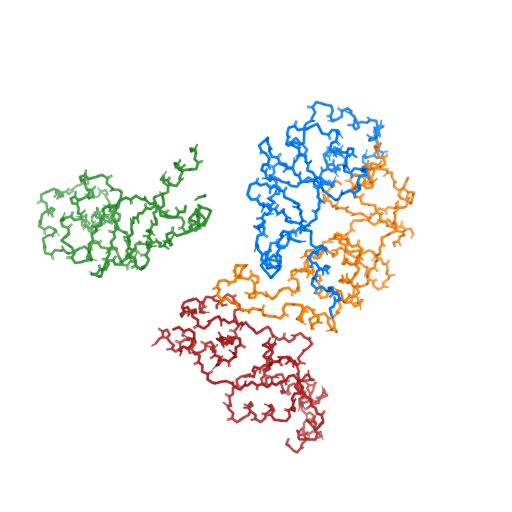0 104.56 145 VAL D C 1
ATOM 4155 O O . VAL D 1 148 ? -12.499 12.767 8.629 1.00 111.89 145 VAL D O 1
#

Secondary structure (DSSP, 8-state):
-TT--B---EEETTSBHHHHHHHHHHTT-SEEEEE-TTS-EEEEEEHHHHHHHHS-HHHH--GGGGS---HHHHHHHHHTT-BHHHHS-SSPPP--EEETT--HHHHHH---S--SEEEEEETTEEEEEEEHHHHHHHHT---/-----B---EEETTSBHHHHHHHHHHTT-SEEEEE-TTS-EEEEEEHHHHHHHHS-HHHHT-TT-SSB--S-HHHHHHHHHTT-BHHHHS-SS-EE--EEETT--HHHHHH---S--SEEEEE---EEEEHHHHHHHH-/------B---EEETTSBHHHHHHHHHHTT-SEEEEE-SSS-EEEEEEHHHHHHHHS-HHHHT-GGGGGT----HHHHHHHHHTT-BHHHHS-SSPBP--EEETT--HHHHHH---S--SEEEEEETTEEEEEEEHHHHHHHHH-/-TT--B---EEETTSBHHHHHHHHHHHT-SEEEEE-TTS-EEEEEEHHHHHHHHS-HHHHH-GGGGTT--HHHHHHSTT-BHHHHS-SSPBP--EEETT--HHHHHH---S--SEEEEEETTEEEEEEEHHHHHHHH-

Organism: Kribbella flavida (strain DSM 17836 / JCM 10339 / NBRC 14399) (NCBI:txid479435)

Foldseek 3Di:
DQQVADAFAEEEQFDAPVVLLVCCVPVVDQWHFYAYPVAATDAIGGVVLLVVQQDDVVNVVCVVVVDPDDSVVCVVVSRVVHGNNVSADPDGDDAAEDENPDDLVRVVVCVVVPDQKHFYDDPRHTPHIAGPVNSVCVVVPDD/DQQVFDDADEEEQFAQLVVQLCCCVVVVDQWHFYDYPVRDGFAIGGVVLLVVVQDDPVCVVPVVCPDDDDPQSPVSSVVVRPPDGPNVSADPDGHGAAEDENPDDLVSVVVVVPVPDQKHQYPCVPHIAGPVNSVVVVD/DWQQVFDAFAEEEQQAQQVVLLCCCVVVVPQWHFYAYPVQFTDAIGGNVLQVVQQDDPVCVVPVCCCVPDDDDSVVCVVVSRPPNGNNVSADPDGHDAAEAEGGHDLVVVVVVVVVPDQKHFYDYPSHTPHIAGVVNSVVVVVD/DLLVADAFAEEEQFDQPVVQLVSCVVVVDQWHFYAYPVRHGDAIQGNVLQVVQQDPPVCVVPVVCVVVPVVSRVVSRPVHGNNVSADPDGHDAAEDESPADLVRVVVCVVVPDQKHFYDDPSDTSHIAGPVNSVVVVD

Nearest PDB structures (foldseek):
  4noc-assembly3_D-3  TM=1.005E+00  e=2.040E-27  Kribbella flavida DSM 17836
  4noc-assembly2_C-2  TM=9.463E-01  e=3.140E-24  Kribbella flavida DSM 17836
  4noc-assembly1_A  TM=9.516E-01  e=1.360E-22  Kribbella flavida DSM 17836
  4noc-assembly1_B  TM=9.346E-01  e=2.466E-22  Kribbella flavida DSM 17836
  4l28-assembly2_D  TM=7.066E-01  e=8.533E-06  Homo sapiens